Protein AF-A0A1V5PL37-F1 (afdb_monomer)

pLDDT: mean 85.97, std 15.0, range [26.7, 98.62]

Sequence (734 aa):
MEGLKKDEALWKKYENMTEKERSDFLNLSEKVYDSSSGRSNLLKLLKKDKIQNKDTTGKTLLDNLISLESQFQDGITGLNVLTQVIRSLTTPDNISRFDYPSELQKKILKNSSAEYVRIISGLTDEKGEVLLQNGEILKRSETIELSINVDTGEIYRKSIEEHFGTEKLKELQRQDIRDKIKENEKARINFEHMSEDDRERTINLMDSLYTKGLYRDILKLLERDKLYNRDSKGKTLIENLTEMNNLKPAEGLNKAGVLYTLIKNLTEPGFMELSREKNDYTHLEDMNIEKNPSEYARIMTGLTGEKGEVELQGGEILKRSLSVALKDFSSIRRIYSESIKDHMESKSKNVNKRQLIMEEIGKDEKAPNAFQLLSPKEQEKFLNMAEKTVRAGRVKIMDSEIIPGNVAECIKLLKEGKLQNKDNQNKTLLQNLIQMHHQEFAEGLEGTEIFEETLKNIAHPDRIHQGNKGTCTVTTLEYINAKTHPSEYVRIIADLTGKEGKVRLRNADIMARPEGVLQDDHSGRAPVDRIYQASMMTYAENSLEYDNKTDKFYRIEEGTGEKTEVHGGLANVYYNKASNAVLSYDSKVINIYEPGYNKFVEKEIKEALSDGYYVPVSLSWGMDSDKPTRKGEHKLSIEKIDNNYVYLRNPHGDTDRGSTGDSKTNEPVRECVYEGDFKSSGGHIKMTKEEFYSRLTGYHMPRPSRRTSFSPAWFQSLIGHHMSLPSRRTIENG

Mean predicted aligned error: 12.39 Å

Solvent-accessible surface area (backbone atoms only — not comparable to full-atom values): 40070 Å² total; per-residue (Å²): 110,71,79,42,68,77,36,68,72,47,34,54,57,53,66,73,41,54,73,65,55,45,52,53,53,49,54,53,39,58,74,29,49,88,44,97,51,33,37,64,32,53,53,50,34,52,64,67,64,45,44,73,34,50,24,96,86,66,47,28,24,52,57,33,55,52,52,44,46,72,68,39,91,51,69,65,39,24,50,43,46,49,41,50,52,48,46,42,57,66,45,39,83,70,64,78,65,42,44,64,52,48,51,51,52,34,50,33,31,70,77,32,48,14,37,45,43,47,45,51,37,23,40,68,39,97,85,15,48,31,79,44,98,88,73,47,74,48,48,45,34,90,90,63,75,95,50,72,79,54,55,69,67,54,50,53,30,47,16,50,48,66,71,54,33,72,69,51,48,50,54,51,45,52,47,52,51,52,48,55,34,60,74,33,65,54,24,33,55,46,50,69,73,42,53,72,68,55,42,52,50,49,52,53,49,32,57,75,26,39,60,71,57,46,28,60,45,53,49,51,33,32,44,67,60,45,41,72,34,52,23,87,85,66,48,29,21,54,55,34,53,51,49,49,75,67,53,63,48,22,88,56,47,45,56,69,40,45,54,50,48,52,54,40,38,62,65,37,80,72,59,85,63,87,57,96,69,80,47,64,50,52,48,51,47,55,41,24,38,71,79,32,44,12,36,43,43,43,46,50,40,22,40,46,21,66,86,16,44,33,73,44,85,87,72,46,76,49,47,50,38,84,89,55,75,60,61,58,48,86,40,62,69,54,47,54,27,45,13,53,46,54,59,39,61,77,57,34,88,78,55,62,50,65,60,54,52,52,52,55,31,66,72,40,94,48,26,49,62,42,50,67,72,40,52,75,72,50,40,53,52,48,50,62,53,41,44,72,34,49,69,36,53,78,46,72,58,89,94,30,73,49,55,36,56,49,46,68,38,50,47,47,31,41,44,70,55,45,43,70,35,53,24,94,82,71,45,30,23,53,55,38,54,54,49,47,73,70,53,65,53,24,90,85,56,61,60,67,59,54,52,50,55,52,48,45,34,50,53,43,28,42,64,52,34,29,51,80,48,57,40,28,53,47,29,38,48,50,34,49,34,22,65,77,34,40,19,38,38,49,45,46,51,38,30,42,45,21,68,83,17,46,30,76,37,78,72,68,48,77,40,48,51,59,84,82,49,78,55,88,76,82,44,77,44,54,71,61,51,45,40,51,35,46,18,46,52,30,53,34,46,66,88,35,49,59,40,76,85,82,47,34,30,22,40,68,44,86,96,75,69,49,75,44,83,73,53,62,59,73,56,71,71,32,50,46,53,42,46,44,32,69,47,98,39,39,59,44,83,44,75,51,91,66,93,82,61,58,73,62,54,52,51,56,51,52,52,42,43,72,74,71,44,70,36,42,32,31,29,52,52,27,49,44,94,90,44,102,46,73,31,56,80,41,36,28,30,42,77,48,72,68,97,61,38,36,30,34,36,39,22,43,1,34,68,28,79,71,42,88,42,46,91,87,70,35,46,69,60,44,42,61,69,56,97,69,64,36,62,76,37,32,19,33,29,33,27,46,46,68,63,46,60,71,33,47,43,27,37,36,47,76,40,81,46,94,75,71,94,71,80,63,73,72,60,62,67,72,63,73,78,78,80,93,72,83,82,81,80,84,81,87,78,136

Foldseek 3Di:
DVVQVVDPLSVVLLVPDDPVLNVLLVVLLVLLVPPPCQNVLSSLCSSVVQQQFAAPVGDGLSRLLSLQLVQDPDSLLSSLLSSLLSVCLRCVVPQPFLALLSVVSSCCSPPPSSNLSQLLSCCLHPQNWDQDPVRDIQGFAPPDDRDSNDDSSCRSSNSVCVVQDDVSSLVVVLVVLVVVCVVQPLLVVLLVVDDPVLNVLLSVLLSVCSRVVLVVLSSQCSSVSQQQFQALVGDGLSRLLSLLQVADFAPLADSVLQSVVLSCCLRPPCVLVVAPDDFQQSVLLSVCSPPPSSNSSQLLSCCGHHQNWDQASVRDIQHFDPVDDSHYSSCSSVRRRRSVVVVFQVVFPDDPLLVVLVVVLVVDPQSVVLLVPDDPVLNVLLSVLLSVQQPGDWDDHPPRIDGGGCSVLSSLCSSLNQQQFAALVRDGLSRLLSVLLPAAFAPLDDSSQLSRVLSCCLSPVLQQAPQQAQLLLQLQLLSQCSPPRSSLSSQLLSCCGGHQNWDQFSVRDIFGFDPPQSDDLVSSGRSSSSRRSLSLQCVLCVQWHQDSNVQFTWHQDPPPRDTDTDGHHDDPNSSQVSSCRRPQFHWDKDFDPDQDCQPVVVVLCQVCLVLVHKKKFWFQFFADPVDRHGHDTGIWIFNDDDDWKTKIAGNRRLVPQADCDDPVGRGAHWDQPDPDGSNHRSSTIIHTSVSRSVGTGIMIRTDGPPPDDDRPPSVVVVVPDDDDDDDDDDDDDD

Radius of gyration: 32.71 Å; Cα contacts (8 Å, |Δi|>4): 1130; chains: 1; bounding box: 82×102×69 Å

Secondary structure (DSSP, 8-state):
-HHHHTSHHHHHHHHTS-HHHHHHHHHHHHHTTTSSSHHHHHHHHHHTT-TT-B-TTS-BHHHHHHHHHHT-SSHHHHHHHHHHHHHHHH-GGG----SHHHHHHHHHHHH-HHHHHHHHHHHTSSS-EEE-TTSPEEE--TT----TT--HHHHHHHHHHHHHHHHHHHHHHHHHHHHHHHHSHHHHHHHHHS-HHHHHHHHHHHHHHGGGTTHHHHHHHHHTT-TT-B-TTS-BHHHHHHHHHH--BPTT--HHHHHHHHHHHHHSTTTT---SS--HHHHHHHHHHHH-HHHHHHHHHHHHBSS-EEE-TTS-EEE--TTS---SGGGHHHHHHHHHHHHHHTTGGG--HHHHHHHHHHHSSSHHHHHHHS-HHHHHHHHHHHHHHB-S--EEETTEEE-SBSHHHHHHHHHTTGGG-B-TTS-BHHHHHHHHHHSPBPTT--HHHHHHHHHHHHH-GGG---TTSS-HHHHHHHHHHHHH-HHHHHHHHHHHHBTT-EEE-TTS-EEEPPTT-SS--SSS--HHHHHHHHHHHHHHTTTSEEETTTTEEEEEPTTT--EEEEESS--HHHHHHHHHHHSSSEEEEEE--STT-HHHHHHHHHHHHHTT--EEEEEE--B-SSSSSB--EEEEEEEEE-SSEEEEE-TTGGG---B---TTTTPPPBEESSSS-GGGTTTEEEEEHHHHHHHEEEEEEEE--SS-----HHHHHHHSSS--PPPPPP----

Nearest PD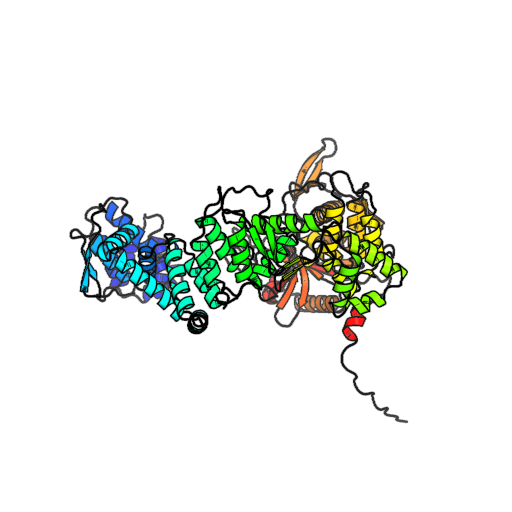B structures (foldseek):
  5lq7-assembly1_A  TM=4.478E-01  e=7.863E-01  Salmonella enterica
  5lq6-assembly1_A  TM=4.306E-01  e=1.996E+00  Salmonella enterica

Structure (mmCIF, N/CA/C/O backbone):
data_AF-A0A1V5PL37-F1
#
_entry.id   AF-A0A1V5PL37-F1
#
loop_
_atom_site.group_PDB
_atom_site.id
_atom_site.type_symbol
_atom_site.label_atom_id
_atom_site.label_alt_id
_atom_site.label_comp_id
_atom_site.label_asym_id
_atom_site.label_entity_id
_atom_site.label_seq_id
_atom_site.pdbx_PDB_ins_code
_atom_site.Cartn_x
_atom_site.Cartn_y
_atom_site.Cartn_z
_atom_site.occupancy
_atom_site.B_iso_or_equiv
_atom_site.auth_seq_id
_atom_site.auth_comp_id
_atom_site.auth_asym_id
_atom_site.auth_atom_id
_atom_site.pdbx_PDB_model_num
ATOM 1 N N . MET A 1 1 ? -32.724 25.447 -22.810 1.00 78.00 1 MET A N 1
ATOM 2 C CA . MET A 1 1 ? -33.151 24.380 -23.747 1.00 78.00 1 MET A CA 1
ATOM 3 C C . MET A 1 1 ? -32.011 23.539 -24.317 1.00 78.00 1 MET A C 1
ATOM 5 O O . MET A 1 1 ? -32.019 22.338 -24.088 1.00 78.00 1 MET A O 1
ATOM 9 N N . GLU A 1 2 ? -31.011 24.103 -25.001 1.00 75.38 2 GLU A N 1
ATOM 10 C CA . GLU A 1 2 ? -29.940 23.304 -25.644 1.00 75.38 2 GLU A CA 1
ATOM 11 C C . GLU A 1 2 ? -29.182 22.368 -24.690 1.00 75.38 2 GLU A C 1
ATOM 13 O O . GLU A 1 2 ? -28.901 21.229 -25.036 1.00 75.38 2 GLU A O 1
ATOM 18 N N . GLY A 1 3 ? -28.908 22.810 -23.457 1.00 70.19 3 GLY A N 1
ATOM 19 C CA . GLY A 1 3 ? -28.252 21.970 -22.446 1.00 70.19 3 GLY A CA 1
ATOM 20 C C . GLY A 1 3 ? -29.072 20.753 -21.995 1.00 70.19 3 GLY A C 1
ATOM 21 O O . GLY A 1 3 ? -28.476 19.757 -21.611 1.00 70.19 3 GLY A O 1
ATOM 22 N N . LEU A 1 4 ? -30.410 20.808 -22.071 1.00 80.75 4 LEU A N 1
ATOM 23 C CA . LEU A 1 4 ? -31.277 19.656 -21.780 1.00 80.75 4 LEU A CA 1
ATOM 24 C C . LEU A 1 4 ? -31.224 18.638 -22.925 1.00 80.75 4 LEU A C 1
ATOM 26 O O . LEU A 1 4 ? -31.120 17.447 -22.680 1.00 80.75 4 LEU A O 1
ATOM 30 N N . LYS A 1 5 ? -31.236 19.119 -24.175 1.00 83.06 5 LYS A N 1
ATOM 31 C CA . LYS A 1 5 ? -31.231 18.277 -25.383 1.00 83.06 5 LYS A CA 1
ATOM 32 C C . LYS A 1 5 ? -29.899 17.560 -25.641 1.00 83.06 5 LYS A C 1
ATOM 34 O O . LYS A 1 5 ? -29.872 16.610 -26.411 1.00 83.06 5 LYS A O 1
ATOM 39 N N . LYS A 1 6 ? -28.802 18.006 -25.016 1.00 83.19 6 LYS A N 1
ATOM 40 C CA . LYS A 1 6 ? -27.474 17.367 -25.109 1.00 83.19 6 LYS A CA 1
ATOM 41 C C . LYS A 1 6 ? -27.358 16.063 -24.304 1.00 83.19 6 LYS A C 1
ATOM 43 O O . LYS A 1 6 ? -26.419 15.312 -24.538 1.00 83.19 6 LYS A O 1
ATOM 48 N N . ASP A 1 7 ? -28.269 15.802 -23.366 1.00 84.88 7 ASP A N 1
ATOM 49 C CA . ASP A 1 7 ? -28.300 14.586 -22.542 1.00 84.88 7 ASP A CA 1
ATOM 50 C C . ASP A 1 7 ? -29.688 13.940 -22.688 1.00 84.88 7 ASP A C 1
ATOM 52 O O . ASP A 1 7 ? -30.676 14.438 -22.150 1.00 84.88 7 ASP A O 1
ATOM 56 N N . GLU A 1 8 ? -29.776 12.844 -23.450 1.00 87.38 8 GLU A N 1
ATOM 57 C CA . GLU A 1 8 ? -31.050 12.182 -23.776 1.00 87.38 8 GLU A CA 1
ATOM 58 C C . GLU A 1 8 ? -31.823 11.743 -22.518 1.00 87.38 8 GLU A C 1
ATOM 60 O O . GLU A 1 8 ? -33.051 11.846 -22.462 1.00 87.38 8 GLU A O 1
ATOM 65 N N . ALA A 1 9 ? -31.111 11.301 -21.476 1.00 85.00 9 ALA A N 1
ATOM 66 C CA . ALA A 1 9 ? -31.727 10.892 -20.218 1.00 85.00 9 ALA A CA 1
ATOM 67 C C . ALA A 1 9 ? -32.309 12.095 -19.464 1.00 85.00 9 ALA A C 1
ATOM 69 O O . ALA A 1 9 ? -33.385 12.002 -18.874 1.00 85.00 9 ALA A O 1
ATOM 70 N N . LEU A 1 10 ? -31.617 13.234 -19.501 1.00 87.31 10 LEU A N 1
ATOM 71 C CA . LEU A 1 10 ? -32.096 14.477 -18.905 1.00 87.31 10 LEU A CA 1
ATOM 72 C C . LEU A 1 10 ? -33.310 15.040 -19.659 1.00 87.31 10 LEU A C 1
ATOM 74 O O . LEU A 1 10 ? -34.258 15.510 -19.028 1.00 87.31 10 LEU A O 1
ATOM 78 N N . TRP A 1 11 ? -33.296 14.954 -20.992 1.00 89.62 11 TRP A N 1
ATOM 79 C CA . TRP A 1 11 ? -34.401 15.380 -21.848 1.00 89.62 11 TRP A CA 1
ATOM 80 C C . TRP A 1 11 ? -35.685 14.593 -21.563 1.00 89.62 11 TRP A C 1
ATOM 82 O O . TRP A 1 11 ? -36.714 15.207 -21.291 1.00 89.62 11 TRP A O 1
ATOM 92 N N . LYS A 1 12 ? -35.614 13.255 -21.497 1.00 89.75 12 LYS A N 1
ATOM 93 C CA . LYS A 1 12 ? -36.773 12.409 -21.146 1.00 89.75 12 LYS A CA 1
ATOM 94 C C . LYS A 1 12 ? -37.378 12.772 -19.788 1.00 89.75 12 LYS A C 1
ATOM 96 O O . LYS A 1 12 ? -38.595 12.825 -19.646 1.00 89.75 12 LYS A O 1
ATOM 101 N N . LYS A 1 13 ? -36.542 13.062 -18.784 1.00 90.38 13 LYS A N 1
ATOM 102 C CA . LYS A 1 13 ? -37.017 13.478 -17.451 1.00 90.38 13 LYS A CA 1
ATOM 103 C C . LYS A 1 13 ? -37.753 14.814 -17.487 1.00 90.38 13 LYS A C 1
ATOM 105 O O . LYS A 1 13 ? -38.763 14.965 -16.811 1.00 90.38 13 LYS A O 1
ATOM 110 N N . TYR A 1 14 ? -37.267 15.761 -18.285 1.00 91.88 14 TYR A N 1
ATOM 111 C CA . TYR A 1 14 ? -37.950 17.032 -18.510 1.00 91.88 14 TYR A CA 1
ATOM 112 C C . TYR A 1 14 ? -39.276 16.852 -19.271 1.00 91.88 14 TYR A C 1
ATOM 114 O O . TYR A 1 14 ? -40.272 17.478 -18.922 1.00 91.88 14 TYR A O 1
ATOM 122 N N . GLU A 1 15 ? -39.334 15.977 -20.278 1.00 91.44 15 GLU A N 1
ATOM 123 C CA . GLU A 1 15 ? -40.574 15.695 -21.021 1.00 91.44 15 GLU A CA 1
ATOM 124 C C . GLU A 1 15 ? -41.653 15.025 -20.163 1.00 91.44 15 GLU A C 1
ATOM 126 O O . GLU A 1 15 ? -42.837 15.286 -20.369 1.00 91.44 15 GLU A O 1
ATOM 131 N N . ASN A 1 16 ? -41.260 14.234 -19.164 1.00 90.88 16 ASN A N 1
ATOM 132 C CA . ASN A 1 16 ? -42.188 13.586 -18.233 1.00 90.88 16 ASN A CA 1
ATOM 133 C C . ASN A 1 16 ? -42.830 14.548 -17.213 1.00 90.88 16 ASN A C 1
ATOM 135 O O . ASN A 1 16 ? -43.741 14.146 -16.491 1.00 90.88 16 ASN A O 1
ATOM 139 N N . MET A 1 17 ? -42.372 15.799 -17.134 1.00 92.62 17 MET A N 1
ATOM 140 C CA . MET A 1 17 ? -43.013 16.836 -16.324 1.00 92.62 17 MET A CA 1
ATOM 141 C C . MET A 1 17 ? -44.309 17.332 -16.976 1.00 92.62 17 MET A C 1
ATOM 143 O O . MET A 1 17 ? -44.429 17.394 -18.203 1.00 92.62 17 MET A O 1
ATOM 147 N N . THR A 1 18 ? -45.262 17.766 -16.155 1.00 93.25 18 THR A N 1
ATOM 148 C CA . THR A 1 18 ? -46.446 18.508 -16.605 1.00 93.25 18 THR A CA 1
ATOM 149 C C . THR A 1 18 ? -46.052 19.828 -17.277 1.00 93.25 18 THR A C 1
ATOM 151 O O . THR A 1 18 ? -44.957 20.354 -17.074 1.00 93.25 18 THR A O 1
ATOM 154 N N . GLU A 1 19 ? -46.952 20.411 -18.072 1.00 91.94 19 GLU A N 1
ATOM 155 C CA . GLU A 1 19 ? -46.695 21.703 -18.730 1.00 91.94 19 GLU A CA 1
ATOM 156 C C . GLU A 1 19 ? -46.339 22.813 -17.738 1.00 91.94 19 GLU A C 1
ATOM 158 O O . GLU A 1 19 ? -45.399 23.574 -17.976 1.00 91.94 19 GLU A O 1
ATOM 163 N N . LYS A 1 20 ? -47.034 22.851 -16.595 1.00 91.00 20 LYS A N 1
ATOM 164 C CA . LYS A 1 20 ? -46.747 23.795 -15.515 1.00 91.00 20 LYS A CA 1
ATOM 165 C C . LYS A 1 20 ? -45.347 23.575 -14.941 1.00 91.00 20 LYS A C 1
ATOM 167 O O . LYS A 1 20 ? -44.565 24.517 -14.907 1.00 91.00 20 LYS A O 1
ATOM 172 N N . GLU A 1 21 ? -45.001 22.344 -14.556 1.00 92.00 21 GLU A N 1
ATOM 173 C CA . GLU A 1 21 ? -43.669 22.018 -14.017 1.00 92.00 21 GLU A CA 1
ATOM 174 C C . GLU A 1 21 ? -42.549 22.354 -15.012 1.00 92.00 21 GLU A C 1
ATOM 176 O O . GLU A 1 21 ? -41.507 22.876 -14.621 1.00 92.00 21 GLU A O 1
ATOM 181 N N . ARG A 1 22 ? -42.763 22.107 -16.310 1.00 93.88 22 ARG A N 1
ATOM 182 C CA . ARG A 1 22 ? -41.802 22.465 -17.361 1.00 93.88 22 ARG A CA 1
ATOM 183 C C . ARG A 1 22 ? -41.574 23.968 -17.451 1.00 93.88 22 ARG A C 1
ATOM 185 O O . ARG A 1 22 ? -40.422 24.387 -17.576 1.00 93.88 22 ARG A O 1
ATOM 192 N N . SER A 1 23 ? -42.646 24.757 -17.410 1.00 93.06 23 SER A N 1
ATOM 193 C CA . SER A 1 23 ? -42.576 26.222 -17.419 1.00 93.06 23 SER A CA 1
ATOM 194 C C . SER A 1 23 ? -41.864 26.740 -16.171 1.00 93.06 23 SER A C 1
ATOM 196 O O . SER A 1 23 ? -40.918 27.518 -16.261 1.00 93.06 23 SER A O 1
ATOM 198 N N . ASP A 1 24 ? -42.272 26.246 -15.009 1.00 92.50 24 ASP A N 1
ATOM 199 C CA . ASP A 1 24 ? -41.720 26.606 -13.709 1.00 92.50 24 ASP A CA 1
ATOM 200 C C . ASP A 1 24 ? -40.221 26.280 -13.604 1.00 92.50 24 ASP A C 1
ATOM 202 O O . ASP A 1 24 ? -39.420 27.107 -13.162 1.00 92.50 24 ASP A O 1
ATOM 206 N N . PHE A 1 25 ? -39.813 25.102 -14.083 1.00 93.31 25 PHE A N 1
ATOM 207 C CA . PHE A 1 25 ? -38.412 24.690 -14.121 1.00 93.31 25 PHE A CA 1
ATOM 208 C C . PHE A 1 25 ? -37.564 25.585 -15.035 1.00 93.31 25 PHE A C 1
ATOM 210 O O . PHE A 1 25 ? -36.420 25.903 -14.693 1.00 93.31 25 PHE A O 1
ATOM 217 N N . LEU A 1 26 ? -38.095 25.993 -16.194 1.00 90.81 26 LEU A N 1
ATOM 218 C CA . LEU A 1 26 ? -37.395 26.905 -17.102 1.00 90.81 26 LEU A CA 1
ATOM 219 C C . LEU A 1 26 ? -37.257 28.302 -16.500 1.00 90.81 26 LEU A C 1
ATOM 221 O O . LEU A 1 26 ? -36.143 28.820 -16.471 1.00 90.81 26 LEU A O 1
ATOM 225 N N . ASN A 1 27 ? -38.336 28.851 -15.940 1.00 89.81 27 ASN A N 1
ATOM 226 C CA . ASN A 1 27 ? -38.320 30.154 -15.276 1.00 89.81 27 ASN A CA 1
ATOM 227 C C . ASN A 1 27 ? -37.293 30.179 -14.135 1.00 89.81 27 ASN A C 1
ATOM 229 O O . ASN A 1 27 ? -36.467 31.086 -14.049 1.00 89.81 27 ASN A O 1
ATOM 233 N N . LEU A 1 28 ? -37.281 29.144 -13.289 1.00 89.94 28 LEU A N 1
ATOM 234 C CA . LEU A 1 28 ? -36.294 29.022 -12.218 1.00 89.94 28 LEU A CA 1
ATOM 235 C C . LEU A 1 28 ? -34.863 28.904 -12.769 1.00 89.94 28 LEU A C 1
ATOM 237 O O . LEU A 1 28 ? -33.937 29.507 -12.227 1.00 89.94 28 LEU A O 1
ATOM 241 N N . SER A 1 29 ? -34.678 28.152 -13.859 1.00 88.00 29 SER A N 1
ATOM 242 C CA . SER A 1 29 ? -33.377 27.989 -14.522 1.00 88.00 29 SER A CA 1
ATOM 243 C C . SER A 1 29 ? -32.835 29.291 -15.114 1.00 88.00 29 SER A C 1
ATOM 245 O O . SER A 1 29 ? -31.618 29.478 -15.121 1.00 88.00 29 SER A O 1
ATOM 247 N N . GLU A 1 30 ? -33.708 30.166 -15.614 1.00 86.38 30 GLU A N 1
ATOM 248 C CA . GLU A 1 30 ? -33.348 31.501 -16.103 1.00 86.38 30 GLU A CA 1
ATOM 249 C C . GLU A 1 30 ? -32.930 32.420 -14.955 1.00 86.38 30 GLU A C 1
ATOM 251 O O . GLU A 1 30 ? -31.896 33.075 -15.044 1.00 86.38 30 GLU A O 1
ATOM 256 N N . LYS A 1 31 ? -33.651 32.394 -13.829 1.00 85.25 31 LYS A N 1
ATOM 257 C CA . LYS A 1 31 ? -33.317 33.221 -12.658 1.00 85.25 31 LYS A CA 1
ATOM 258 C C . LYS A 1 31 ? -31.943 32.909 -12.067 1.00 85.25 31 LYS A C 1
ATOM 260 O O . LYS A 1 31 ? -31.243 33.812 -11.627 1.00 85.25 31 LYS A O 1
ATOM 265 N N . VAL A 1 32 ? -31.524 31.643 -12.086 1.00 86.19 32 VAL A N 1
ATOM 266 C CA . VAL A 1 32 ? -30.192 31.236 -11.598 1.00 86.19 32 VAL A CA 1
ATOM 267 C C . VAL A 1 32 ? -29.134 31.160 -12.706 1.00 86.19 32 VAL A C 1
ATOM 269 O O . VAL A 1 32 ? -28.054 30.604 -12.475 1.00 86.19 32 VAL A O 1
ATOM 272 N N . TYR A 1 33 ? -29.428 31.675 -13.904 1.00 78.75 33 TYR A N 1
ATOM 273 C CA . TYR A 1 33 ? -28.564 31.555 -15.080 1.00 78.75 33 TYR A CA 1
ATOM 274 C C . TYR A 1 33 ? -27.209 32.244 -14.890 1.00 78.75 33 TYR A C 1
ATOM 276 O O . TYR A 1 33 ? -26.182 31.624 -15.161 1.00 78.75 33 TYR A O 1
ATOM 284 N N . ASP A 1 34 ? -27.214 33.475 -14.371 1.00 69.88 34 ASP A N 1
ATOM 285 C CA . ASP A 1 34 ? -26.003 34.290 -14.174 1.00 69.88 34 ASP A CA 1
ATOM 286 C C . ASP A 1 34 ? -25.196 33.884 -12.933 1.00 69.88 34 ASP A C 1
ATOM 288 O O . ASP A 1 34 ? -24.070 34.339 -12.722 1.00 69.88 34 ASP A O 1
ATOM 292 N N . SER A 1 35 ? -25.736 32.984 -12.107 1.00 73.38 35 SER A N 1
ATOM 293 C CA . SER A 1 35 ? -24.964 32.400 -11.016 1.00 73.38 35 SER A CA 1
ATOM 294 C C . SER A 1 35 ? -23.929 31.419 -11.579 1.00 73.38 35 SER A C 1
ATOM 296 O O . SER A 1 35 ? -24.235 30.581 -12.429 1.00 73.38 35 SER A O 1
ATOM 298 N N . SER A 1 36 ? -22.702 31.461 -11.054 1.00 64.38 36 SER A N 1
ATOM 299 C CA . SER A 1 36 ? -21.557 30.679 -11.555 1.00 64.38 36 SER A CA 1
ATOM 300 C C . SER A 1 36 ? -21.785 29.159 -11.639 1.00 64.38 36 SER A C 1
ATOM 302 O O . SER A 1 36 ? -21.025 28.457 -12.304 1.00 64.38 36 SER A O 1
ATOM 304 N N . SER A 1 37 ? -22.820 28.619 -10.977 1.00 77.12 37 SER A N 1
ATOM 305 C CA . SER A 1 37 ? -23.142 27.185 -11.016 1.00 77.12 37 SER A CA 1
ATOM 306 C C . SER A 1 37 ? -24.620 26.800 -10.829 1.00 77.12 37 SER A C 1
ATOM 308 O O . SER A 1 37 ? -24.934 25.608 -10.921 1.00 77.12 37 SER A O 1
ATOM 310 N N . GLY A 1 38 ? -25.547 27.738 -10.598 1.00 80.31 38 GLY A N 1
ATOM 311 C CA . GLY A 1 38 ? -26.940 27.432 -10.232 1.00 80.31 38 GLY A CA 1
ATOM 312 C C . GLY A 1 38 ? -27.686 26.634 -11.299 1.00 80.31 38 GLY A C 1
ATOM 313 O O . GLY A 1 38 ? -28.248 25.579 -10.994 1.00 80.31 38 GLY A O 1
ATOM 314 N N . ARG A 1 39 ? -27.586 27.039 -12.572 1.00 83.56 39 ARG A N 1
ATOM 315 C CA . ARG A 1 39 ? -28.176 26.291 -13.696 1.00 83.56 39 ARG A CA 1
ATOM 316 C C . ARG A 1 39 ? -27.631 24.864 -13.793 1.00 83.56 39 ARG A C 1
ATOM 318 O O . ARG A 1 39 ? -28.397 23.915 -13.932 1.00 83.56 39 ARG A O 1
ATOM 325 N N . SER A 1 40 ? -26.311 24.695 -13.708 1.00 86.19 40 SER A N 1
ATOM 326 C CA . SER A 1 40 ? -25.674 23.369 -13.752 1.00 86.19 40 SER A CA 1
ATOM 327 C C . SER A 1 40 ? -26.169 22.475 -12.610 1.00 86.19 40 SER A C 1
ATOM 329 O O . SER A 1 40 ? -26.446 21.291 -12.807 1.00 86.19 40 SER A O 1
ATOM 331 N N . ASN A 1 41 ? -26.351 23.048 -11.421 1.00 89.69 41 ASN A N 1
ATOM 332 C CA . ASN A 1 41 ? -26.830 22.320 -10.255 1.00 89.69 41 ASN A CA 1
ATOM 333 C C . ASN A 1 41 ? -28.321 21.944 -10.359 1.00 89.69 41 ASN A C 1
ATOM 335 O O . ASN A 1 41 ? -28.658 20.802 -10.048 1.00 89.69 41 ASN A O 1
ATOM 339 N N . LEU A 1 42 ? -29.196 22.806 -10.890 1.00 89.62 42 LEU A N 1
ATOM 340 C CA . LEU A 1 42 ? -30.595 22.439 -11.175 1.00 89.62 42 LEU A CA 1
ATOM 341 C C . LEU A 1 42 ? -30.701 21.261 -12.152 1.00 89.62 42 LEU A C 1
ATOM 343 O O . LEU A 1 42 ? -31.458 20.320 -11.912 1.00 89.62 42 LEU A O 1
ATOM 347 N N . LEU A 1 43 ? -29.883 21.255 -13.210 1.00 88.88 43 LEU A N 1
ATOM 348 C CA . LEU A 1 43 ? -29.830 20.130 -14.148 1.00 88.88 43 LEU A CA 1
ATOM 349 C C . LEU A 1 43 ? -29.365 18.835 -13.460 1.00 88.88 43 LEU A C 1
ATOM 351 O O . LEU A 1 43 ? -29.897 17.765 -13.747 1.00 88.88 43 LEU A O 1
ATOM 355 N N . LYS A 1 44 ? -28.430 18.909 -12.500 1.00 89.94 44 LYS A N 1
ATOM 356 C CA . LYS A 1 44 ? -28.035 17.744 -11.685 1.00 89.94 44 LYS A CA 1
ATOM 357 C C . LYS A 1 44 ? -29.173 17.247 -10.791 1.00 89.94 44 LYS A C 1
ATOM 359 O O . LYS A 1 44 ? -29.298 16.037 -10.621 1.00 89.94 44 LYS A O 1
ATOM 364 N N . LEU A 1 45 ? -29.982 18.139 -10.214 1.00 91.25 45 LEU A N 1
ATOM 365 C CA . LEU A 1 45 ? -31.140 17.747 -9.400 1.00 91.25 45 LEU A CA 1
ATOM 366 C C . LEU A 1 45 ? -32.195 17.028 -10.242 1.00 91.25 45 LEU A C 1
ATOM 368 O O . LEU A 1 45 ? -32.696 15.990 -9.812 1.00 91.25 45 LEU A O 1
ATOM 372 N N . LEU A 1 46 ? -32.458 17.522 -11.455 1.00 91.38 46 LEU A N 1
ATOM 373 C CA . LEU A 1 46 ? -33.316 16.837 -12.421 1.00 91.38 46 LEU A CA 1
ATOM 374 C C . LEU A 1 46 ? -32.740 15.469 -12.800 1.00 91.38 46 LEU A C 1
ATOM 376 O O . LEU A 1 46 ? -33.433 14.459 -12.729 1.00 91.38 46 LEU A O 1
ATOM 380 N N . LYS A 1 47 ? -31.440 15.403 -13.108 1.00 89.00 47 LYS A N 1
ATOM 381 C CA . LYS A 1 47 ? -30.762 14.141 -13.428 1.00 89.00 47 LYS A CA 1
ATOM 382 C C . LYS A 1 47 ? -30.859 13.108 -12.301 1.00 89.00 47 LYS A C 1
ATOM 384 O O . LYS A 1 47 ? -30.910 11.918 -12.595 1.00 89.00 47 LYS A O 1
ATOM 389 N N . LYS A 1 48 ? -30.895 13.547 -11.040 1.00 87.19 48 LYS A N 1
ATOM 390 C CA . LYS A 1 48 ? -31.022 12.701 -9.839 1.00 87.19 48 LYS A CA 1
ATOM 391 C C . LYS A 1 48 ? -32.477 12.428 -9.409 1.00 87.19 48 LYS A C 1
ATOM 393 O O . LYS A 1 48 ? -32.667 11.950 -8.298 1.00 87.19 48 LYS A O 1
ATOM 398 N N . ASP A 1 49 ? -33.478 12.773 -10.227 1.00 88.25 49 ASP A N 1
ATOM 399 C CA . ASP A 1 49 ? -34.917 12.620 -9.921 1.00 88.25 49 ASP A CA 1
ATOM 400 C C . ASP A 1 49 ? -35.380 13.334 -8.643 1.00 88.25 49 ASP A C 1
ATOM 402 O O . ASP A 1 49 ? -36.398 12.992 -8.053 1.00 88.25 49 ASP A O 1
ATOM 406 N N . LYS A 1 50 ? -34.656 14.370 -8.203 1.00 89.19 50 LYS A N 1
ATOM 407 C CA . LYS A 1 50 ? -34.977 15.063 -6.948 1.00 89.19 50 LYS A CA 1
ATOM 408 C C . LYS A 1 50 ? -36.072 16.118 -7.083 1.00 89.19 50 LYS A C 1
ATOM 410 O O . LYS A 1 50 ? -36.673 16.484 -6.080 1.00 89.19 50 LYS A O 1
ATOM 415 N N . ILE A 1 51 ? -36.306 16.636 -8.291 1.00 92.19 51 ILE A N 1
ATOM 416 C CA . ILE A 1 51 ? -37.188 17.794 -8.541 1.00 92.19 51 ILE A CA 1
ATOM 417 C C . ILE A 1 51 ? -38.637 17.530 -8.102 1.00 92.19 51 ILE A C 1
ATOM 419 O O . ILE A 1 51 ? -39.305 18.441 -7.622 1.00 92.19 51 ILE A O 1
ATOM 423 N N . GLN A 1 52 ? -39.093 16.280 -8.194 1.00 89.94 52 GLN A N 1
ATOM 424 C CA . GLN A 1 52 ? -40.454 15.873 -7.831 1.00 89.94 52 GLN A CA 1
ATOM 425 C C . GLN A 1 52 ? -40.571 15.309 -6.405 1.00 89.94 52 GLN A C 1
ATOM 427 O O . GLN A 1 52 ? -41.667 14.930 -5.991 1.00 89.94 52 GLN A O 1
ATOM 432 N N . ASN A 1 53 ? -39.478 15.272 -5.628 1.00 92.75 53 ASN A N 1
ATOM 433 C CA . ASN A 1 53 ? -39.531 14.865 -4.221 1.00 92.75 53 ASN A CA 1
ATOM 434 C C . ASN A 1 53 ? -40.488 15.778 -3.461 1.00 92.75 53 ASN A C 1
ATOM 436 O O . ASN A 1 53 ? -40.451 16.989 -3.659 1.00 92.75 53 ASN A O 1
ATOM 440 N N . LYS A 1 54 ? -41.311 15.210 -2.581 1.00 94.94 54 LYS A N 1
ATOM 441 C CA . LYS A 1 54 ? -42.298 15.970 -1.811 1.00 94.94 54 LYS A CA 1
ATOM 442 C C . LYS A 1 54 ? -41.818 16.251 -0.395 1.00 94.94 54 LYS A C 1
ATOM 444 O O . LYS A 1 54 ? -41.074 15.459 0.184 1.00 94.94 54 LYS A O 1
ATOM 449 N N . ASP A 1 55 ? -42.228 17.395 0.132 1.00 94.94 55 ASP A N 1
ATOM 450 C CA . ASP A 1 55 ? -42.103 17.729 1.544 1.00 94.94 55 ASP A CA 1
ATOM 451 C C . ASP A 1 55 ? -43.258 17.121 2.361 1.00 94.94 55 ASP A C 1
ATOM 453 O O . ASP A 1 55 ? -44.140 16.438 1.830 1.00 94.94 55 ASP A O 1
ATOM 457 N N . THR A 1 56 ? -43.262 17.379 3.667 1.00 92.12 56 THR A N 1
ATOM 458 C CA . THR A 1 56 ? -44.292 16.879 4.596 1.00 92.12 56 THR A CA 1
ATOM 459 C C . THR A 1 56 ? -45.689 17.464 4.363 1.00 92.12 56 THR A C 1
ATOM 461 O O . THR A 1 56 ? -46.670 16.907 4.850 1.00 92.12 56 THR A O 1
ATOM 464 N N . THR A 1 57 ? -45.805 18.541 3.581 1.00 92.44 57 THR A N 1
ATOM 465 C CA . THR A 1 57 ? -47.076 19.167 3.177 1.00 92.44 57 THR A CA 1
ATOM 466 C C . THR A 1 57 ? -47.564 18.695 1.803 1.00 92.44 57 THR A C 1
ATOM 468 O O . THR A 1 57 ? -48.661 19.048 1.375 1.00 92.44 57 THR A O 1
ATOM 471 N N . GLY A 1 58 ? -46.765 17.879 1.108 1.00 93.31 58 GLY A N 1
ATOM 472 C CA . GLY A 1 58 ? -47.061 17.354 -0.222 1.00 93.31 58 GLY A CA 1
ATOM 473 C C . GLY A 1 58 ? -46.589 18.234 -1.385 1.00 93.31 58 GLY A C 1
ATOM 474 O O . GLY A 1 58 ? -46.806 17.838 -2.536 1.00 93.31 58 GLY A O 1
ATOM 475 N N . LYS A 1 59 ? -45.928 19.372 -1.125 1.00 94.88 59 LYS A N 1
ATOM 476 C CA . LYS A 1 59 ? -45.345 20.237 -2.167 1.00 94.88 59 LYS A CA 1
ATOM 477 C C . LYS A 1 59 ? -44.042 19.647 -2.690 1.00 94.88 59 LYS A C 1
ATOM 479 O O . LYS A 1 59 ? -43.256 19.089 -1.923 1.00 94.88 59 LYS A O 1
ATOM 484 N N . THR A 1 60 ? -43.797 19.772 -3.990 1.00 95.62 60 THR A N 1
ATOM 485 C CA . THR A 1 60 ? -42.567 19.257 -4.605 1.00 95.62 60 THR A CA 1
ATOM 486 C C . THR A 1 60 ? -41.347 20.115 -4.252 1.00 95.62 60 THR A C 1
ATOM 488 O O . THR A 1 60 ? -41.466 21.242 -3.761 1.00 95.62 60 THR A O 1
ATOM 491 N N . LEU A 1 61 ? -40.142 19.606 -4.519 1.00 95.69 61 LEU A N 1
ATOM 492 C CA . LEU A 1 61 ? -38.913 20.389 -4.419 1.00 95.69 61 LEU A CA 1
ATOM 493 C C . LEU A 1 61 ? -38.970 21.603 -5.358 1.00 95.69 61 LEU A C 1
ATOM 495 O O . LEU A 1 61 ? -38.532 22.682 -4.968 1.00 95.69 61 LEU A O 1
ATOM 499 N N . LEU A 1 62 ? -39.533 21.440 -6.560 1.00 94.94 62 LEU A N 1
ATOM 500 C CA . LEU A 1 62 ? -39.743 22.543 -7.498 1.00 94.94 62 LEU A CA 1
ATOM 501 C C . LEU A 1 62 ? -40.649 23.629 -6.903 1.00 94.94 62 LEU A C 1
ATOM 503 O O . LEU A 1 62 ? -40.260 24.795 -6.894 1.00 94.94 62 LEU A O 1
ATOM 507 N N . ASP A 1 63 ? -41.798 23.244 -6.339 1.00 94.69 63 ASP A N 1
ATOM 508 C CA . ASP A 1 63 ? -42.740 24.184 -5.711 1.00 94.69 63 ASP A CA 1
ATOM 509 C C . ASP A 1 63 ? -42.084 24.969 -4.565 1.00 94.69 63 ASP A C 1
ATOM 511 O O . ASP A 1 63 ? -42.287 26.178 -4.424 1.00 94.69 63 ASP A O 1
ATOM 515 N N . ASN A 1 64 ? -41.275 24.287 -3.751 1.00 95.75 64 ASN A N 1
ATOM 516 C CA . ASN A 1 64 ? -40.568 24.902 -2.631 1.00 95.75 64 ASN A CA 1
ATOM 517 C C . ASN A 1 64 ? -39.467 25.866 -3.091 1.00 95.75 64 ASN A C 1
ATOM 519 O O . ASN A 1 64 ? -39.334 26.943 -2.518 1.00 95.75 64 ASN A O 1
ATOM 523 N N . LEU A 1 65 ? -38.709 25.530 -4.139 1.00 94.00 65 LEU A N 1
ATOM 524 C CA . LEU A 1 65 ? -37.685 26.426 -4.693 1.00 94.00 65 LEU A CA 1
ATOM 525 C C . LEU A 1 65 ? -38.295 27.695 -5.303 1.00 94.00 65 LEU A C 1
ATOM 527 O O . LEU A 1 65 ? -37.722 28.771 -5.157 1.00 94.00 65 LEU A O 1
ATOM 531 N N . ILE A 1 66 ? -39.458 27.580 -5.946 1.00 91.06 66 ILE A N 1
ATOM 532 C CA . ILE A 1 66 ? -40.200 28.732 -6.484 1.00 91.06 66 ILE A CA 1
ATOM 533 C C . ILE A 1 66 ? -40.730 29.603 -5.348 1.00 91.06 66 ILE A C 1
ATOM 535 O O . ILE A 1 66 ? -40.595 30.822 -5.391 1.00 91.06 66 ILE A O 1
ATOM 539 N N . SER A 1 67 ? -41.298 28.975 -4.315 1.00 90.06 67 SER A N 1
ATOM 540 C CA . SER A 1 67 ? -41.804 29.696 -3.143 1.00 90.06 67 SER A CA 1
ATOM 541 C C . SER A 1 67 ? -40.679 30.475 -2.454 1.00 90.06 67 SER A C 1
ATOM 543 O O . SER A 1 67 ? -40.832 31.670 -2.212 1.00 90.06 67 SER A O 1
ATOM 545 N N . LEU A 1 68 ? -39.528 29.827 -2.230 1.00 90.25 68 LEU A N 1
ATOM 546 C CA . LEU A 1 68 ? -38.334 30.446 -1.650 1.00 90.25 68 LEU A CA 1
ATOM 547 C C . LEU A 1 68 ? -37.838 31.632 -2.482 1.00 90.25 68 LEU A C 1
ATOM 549 O O . LEU A 1 68 ? -37.452 32.655 -1.930 1.00 90.25 68 LEU A O 1
ATOM 553 N N . GLU A 1 69 ? -37.841 31.504 -3.807 1.00 87.62 69 GLU A N 1
ATOM 554 C CA . GLU A 1 69 ? -37.432 32.587 -4.698 1.00 87.62 69 GLU A CA 1
ATOM 555 C C . GLU A 1 69 ? -38.363 33.802 -4.586 1.00 87.62 69 GLU A C 1
ATOM 557 O O . GLU A 1 69 ? -37.885 34.926 -4.467 1.00 87.62 69 GLU A O 1
ATOM 562 N N . SER A 1 70 ? -39.677 33.578 -4.550 1.00 84.25 70 SER A N 1
ATOM 563 C CA . SER A 1 70 ? -40.680 34.650 -4.478 1.00 84.25 70 SER A CA 1
ATOM 564 C C . SER A 1 70 ? -40.745 35.390 -3.133 1.00 84.25 70 SER A C 1
ATOM 566 O O . SER A 1 70 ? -41.406 36.421 -3.032 1.00 84.25 70 SER A O 1
ATOM 568 N N . GLN A 1 71 ? -40.088 34.862 -2.097 1.00 84.38 71 GLN A N 1
ATOM 569 C CA . GLN A 1 71 ? -40.177 35.348 -0.719 1.00 84.38 71 GLN A CA 1
ATOM 570 C C . GLN A 1 71 ? -39.369 36.628 -0.460 1.00 84.38 71 GLN A C 1
ATOM 572 O O . GLN A 1 71 ? -39.685 37.381 0.459 1.00 84.38 71 GLN A O 1
ATOM 577 N N . PHE A 1 72 ? -38.318 36.886 -1.237 1.00 77.81 72 PHE A N 1
ATOM 578 C CA . PHE A 1 72 ? -37.404 37.998 -0.980 1.00 77.81 72 PHE A CA 1
ATOM 579 C C . PHE A 1 72 ? -37.774 39.225 -1.818 1.00 77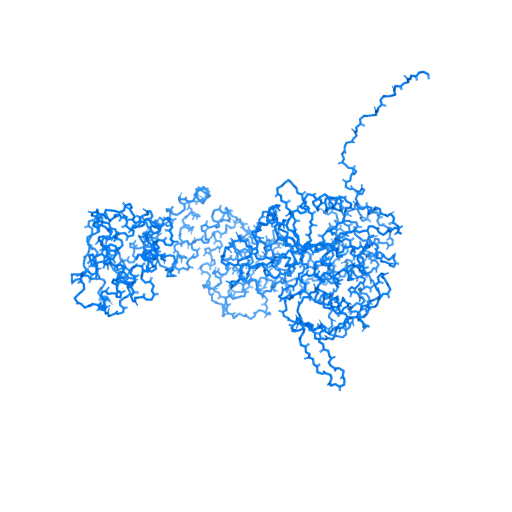.81 72 PHE A C 1
ATOM 581 O O . PHE A 1 72 ? -37.817 39.156 -3.043 1.00 77.81 72 PHE A O 1
ATOM 588 N N . GLN A 1 73 ? -37.991 40.367 -1.153 1.00 63.66 73 GLN A N 1
ATOM 589 C CA . GLN A 1 73 ? -38.225 41.659 -1.817 1.00 63.66 73 GLN A CA 1
ATOM 590 C C . GLN A 1 73 ? -36.948 42.188 -2.501 1.00 63.66 73 GLN A C 1
ATOM 592 O O . GLN A 1 73 ? -37.023 42.783 -3.576 1.00 63.66 73 GLN A O 1
ATOM 597 N N . ASP A 1 74 ? -35.776 41.908 -1.914 1.00 61.28 74 ASP A N 1
ATOM 598 C CA . ASP A 1 74 ? -34.461 42.248 -2.463 1.00 61.28 74 ASP A CA 1
ATOM 599 C C . ASP A 1 74 ? -33.926 41.123 -3.363 1.00 61.28 74 ASP A C 1
ATOM 601 O O . ASP A 1 74 ? -33.504 40.060 -2.891 1.00 61.28 74 ASP A O 1
ATOM 605 N N . GLY A 1 75 ? -33.874 41.381 -4.673 1.00 63.75 75 GLY A N 1
ATOM 606 C CA . GLY A 1 75 ? -33.498 40.381 -5.682 1.00 63.75 75 GLY A CA 1
ATOM 607 C C . GLY A 1 75 ? -32.095 39.771 -5.524 1.00 63.75 75 GLY A C 1
ATOM 608 O O . GLY A 1 75 ? -31.871 38.647 -5.966 1.00 63.75 75 GLY A O 1
ATOM 609 N N . ILE A 1 76 ? -31.151 40.456 -4.865 1.00 63.91 76 ILE A N 1
ATOM 610 C CA . ILE A 1 76 ? -29.780 39.947 -4.654 1.00 63.91 76 ILE A CA 1
ATOM 611 C C . ILE A 1 76 ? -29.734 38.935 -3.498 1.00 63.91 76 ILE A C 1
ATOM 613 O O . ILE A 1 76 ? -29.145 37.861 -3.639 1.00 63.91 76 ILE A O 1
ATOM 617 N N . THR A 1 77 ? -30.377 39.240 -2.366 1.00 70.06 77 THR A N 1
ATOM 618 C CA . THR A 1 77 ? -30.401 38.357 -1.187 1.00 70.06 77 THR A CA 1
ATOM 619 C C . THR A 1 77 ? -31.157 37.064 -1.491 1.00 70.06 77 THR A C 1
ATOM 621 O O . THR A 1 77 ? -30.654 35.975 -1.203 1.00 70.06 77 THR A O 1
ATOM 624 N N . GLY A 1 78 ? -32.313 37.162 -2.160 1.00 77.81 78 GLY A N 1
ATOM 625 C CA . GLY A 1 78 ? -33.089 35.988 -2.568 1.00 77.81 78 GLY A CA 1
ATOM 626 C C . GLY A 1 78 ? -32.346 35.081 -3.546 1.00 77.81 78 GLY A C 1
ATOM 627 O O . GLY A 1 78 ? -32.321 33.861 -3.366 1.00 77.81 78 GLY A O 1
ATOM 628 N N . LEU A 1 79 ? -31.652 35.662 -4.530 1.00 82.00 79 LEU A N 1
ATOM 629 C CA . LEU A 1 79 ? -30.847 34.899 -5.485 1.00 82.00 79 LEU A CA 1
ATOM 630 C C . LEU A 1 79 ? -29.674 34.170 -4.807 1.00 82.00 79 LEU A C 1
ATOM 632 O O . LEU A 1 79 ? -29.378 33.020 -5.154 1.00 82.00 79 LEU A O 1
ATOM 636 N N . ASN A 1 80 ? -29.029 34.800 -3.820 1.00 82.44 80 ASN A N 1
ATOM 637 C CA . ASN A 1 80 ? -27.938 34.191 -3.057 1.00 82.44 80 ASN A CA 1
ATOM 638 C C . ASN A 1 80 ? -28.423 33.002 -2.217 1.00 82.44 80 ASN A C 1
ATOM 640 O O . ASN A 1 80 ? -27.831 31.920 -2.299 1.00 82.44 80 ASN A O 1
ATOM 644 N N . VAL A 1 81 ? -29.519 33.168 -1.469 1.00 86.94 81 VAL A N 1
ATOM 645 C CA . VAL A 1 81 ? -30.140 32.092 -0.675 1.00 86.94 81 VAL A CA 1
ATOM 646 C C . VAL A 1 81 ? -30.536 30.923 -1.580 1.00 86.94 81 VAL A C 1
ATOM 648 O O . VAL A 1 81 ? -30.133 29.782 -1.335 1.00 86.94 81 VAL A O 1
ATOM 651 N N . LEU A 1 82 ? -31.242 31.206 -2.677 1.00 89.31 82 LEU A N 1
ATOM 652 C CA . LEU A 1 82 ? -31.678 30.203 -3.647 1.00 89.31 82 LEU A CA 1
ATOM 653 C C . LEU A 1 82 ? -30.494 29.423 -4.243 1.00 89.31 82 LEU A C 1
ATOM 655 O O . LEU A 1 82 ? -30.497 28.188 -4.268 1.00 89.31 82 LEU A O 1
ATOM 659 N N . THR A 1 83 ? -29.450 30.129 -4.683 1.00 88.12 83 THR A N 1
ATOM 660 C CA . THR A 1 83 ? -28.257 29.513 -5.284 1.00 88.12 83 THR A CA 1
ATOM 661 C C . THR A 1 83 ? -27.520 28.623 -4.282 1.00 88.12 83 THR A C 1
ATOM 663 O O . THR A 1 83 ? -27.065 27.529 -4.638 1.00 88.12 83 THR A O 1
ATOM 666 N N . GLN A 1 84 ? -27.423 29.044 -3.018 1.00 88.12 84 GLN A N 1
ATOM 667 C CA . GLN A 1 84 ? -26.810 28.232 -1.969 1.00 88.12 84 GLN A CA 1
ATOM 668 C C . GLN A 1 84 ? -27.615 26.971 -1.650 1.00 88.12 84 GLN A C 1
ATOM 670 O O . GLN A 1 84 ? -27.018 25.895 -1.565 1.00 88.12 84 GLN A O 1
ATOM 675 N N . VAL A 1 85 ? -28.943 27.072 -1.525 1.00 92.00 85 VAL A N 1
ATOM 676 C CA . VAL A 1 85 ? -29.819 25.911 -1.297 1.00 92.00 85 VAL A CA 1
ATOM 677 C C . VAL A 1 85 ? -29.666 24.900 -2.433 1.00 92.00 85 VAL A C 1
ATOM 679 O O . VAL A 1 85 ? -29.405 23.720 -2.182 1.00 92.00 85 VAL A O 1
ATOM 682 N N . ILE A 1 86 ? -29.731 25.359 -3.688 1.00 92.19 86 ILE A N 1
ATOM 683 C CA . ILE A 1 86 ? -29.543 24.510 -4.874 1.00 92.19 86 ILE A CA 1
ATOM 684 C C . ILE A 1 86 ? -28.166 23.828 -4.847 1.00 92.19 86 ILE A C 1
ATOM 686 O O . ILE A 1 86 ? -28.064 22.625 -5.111 1.00 92.19 86 ILE A O 1
ATOM 690 N N . ARG A 1 87 ? -27.102 24.558 -4.488 1.00 90.25 87 ARG A N 1
ATOM 691 C CA . ARG A 1 87 ? -25.754 23.990 -4.340 1.00 90.25 87 ARG A CA 1
ATOM 692 C C . ARG A 1 87 ? -25.735 22.882 -3.281 1.00 90.25 87 ARG A C 1
ATOM 694 O O . ARG A 1 87 ? -25.345 21.758 -3.603 1.00 90.25 87 ARG A O 1
ATOM 701 N N . SER A 1 88 ? -26.223 23.153 -2.071 1.00 91.00 88 SER A N 1
ATOM 702 C CA . SER A 1 88 ? -26.262 22.195 -0.953 1.00 91.00 88 SER A CA 1
ATOM 703 C C . SER A 1 88 ? -27.030 20.913 -1.294 1.00 91.00 88 SER A C 1
ATOM 705 O O . SER A 1 88 ? -26.581 19.815 -0.965 1.00 91.00 88 SER A O 1
ATOM 707 N N . LEU A 1 89 ? -28.137 21.020 -2.036 1.00 92.50 89 LEU A N 1
ATOM 708 C CA . LEU A 1 89 ? -28.929 19.872 -2.496 1.00 92.50 89 LEU A CA 1
ATOM 709 C C . LEU A 1 89 ? -28.172 18.953 -3.469 1.00 92.50 89 LEU A C 1
ATOM 711 O O . LEU A 1 89 ? -28.428 17.741 -3.514 1.00 92.50 89 LEU A O 1
ATOM 715 N N . THR A 1 90 ? -27.247 19.512 -4.257 1.00 90.06 90 THR A N 1
ATOM 716 C CA . THR A 1 90 ? -26.438 18.742 -5.216 1.00 90.06 90 THR A CA 1
ATOM 717 C C . THR A 1 90 ? -25.195 18.113 -4.609 1.00 90.06 90 THR A C 1
ATOM 719 O O . THR A 1 90 ? -24.797 17.031 -5.061 1.00 90.06 90 THR A O 1
ATOM 722 N N . THR A 1 91 ? -24.619 18.757 -3.593 1.00 88.31 91 THR A N 1
ATOM 723 C CA . THR A 1 91 ? -23.376 18.346 -2.931 1.00 88.31 91 THR A CA 1
ATOM 724 C C . THR A 1 91 ? -23.541 18.226 -1.409 1.00 88.31 91 THR A C 1
ATOM 726 O O . THR A 1 91 ? -22.810 18.886 -0.668 1.00 88.31 91 THR A O 1
ATOM 729 N N . PRO A 1 92 ? -24.474 17.393 -0.906 1.00 87.69 92 PRO A N 1
ATOM 730 C CA . PRO A 1 92 ? -24.677 17.236 0.537 1.00 87.69 92 PRO A CA 1
ATOM 731 C C . PRO A 1 92 ? -23.429 16.693 1.249 1.00 87.69 92 PRO A C 1
ATOM 733 O O . PRO A 1 92 ? -23.176 17.025 2.402 1.00 87.69 92 PRO A O 1
ATOM 736 N N . ASP A 1 93 ? -22.612 15.901 0.553 1.00 85.69 93 ASP A N 1
ATOM 737 C CA . ASP A 1 93 ? -21.372 15.328 1.090 1.00 85.69 93 ASP A CA 1
ATOM 738 C C . ASP A 1 93 ? -20.258 16.361 1.326 1.00 85.69 93 ASP A C 1
ATOM 740 O O . ASP A 1 93 ? -19.313 16.072 2.054 1.00 85.69 93 ASP A O 1
ATOM 744 N N . ASN A 1 94 ? -20.385 17.579 0.781 1.00 84.69 94 ASN A N 1
ATOM 745 C CA . ASN A 1 94 ? -19.403 18.651 0.980 1.00 84.69 94 ASN A CA 1
ATOM 746 C C . ASN A 1 94 ? -19.515 19.331 2.352 1.00 84.69 94 ASN A C 1
ATOM 748 O O . ASN A 1 94 ? -18.680 20.171 2.684 1.00 84.69 94 ASN A O 1
ATOM 752 N N . ILE A 1 95 ? -20.532 19.005 3.155 1.00 83.81 95 ILE A N 1
ATOM 753 C CA . ILE A 1 95 ? -20.624 19.504 4.527 1.00 83.81 95 ILE A CA 1
ATOM 754 C C . ILE A 1 95 ? -19.497 18.835 5.334 1.00 83.81 95 ILE A C 1
ATOM 756 O O . ILE A 1 95 ? -19.576 17.665 5.698 1.00 83.81 95 ILE A O 1
ATOM 760 N N . SER A 1 96 ? -18.415 19.563 5.597 1.00 73.44 96 SER A N 1
ATOM 761 C CA . SER A 1 96 ? -17.228 19.036 6.290 1.00 73.44 96 SER A CA 1
ATOM 762 C C . SER A 1 96 ? -17.298 19.159 7.812 1.00 73.44 96 SER A C 1
ATOM 764 O O . SER A 1 96 ? -16.449 18.606 8.504 1.00 73.44 96 SER A O 1
ATOM 766 N N . ARG A 1 97 ? -18.300 19.868 8.348 1.00 75.50 97 ARG A N 1
ATOM 767 C CA . ARG A 1 97 ? -18.485 20.015 9.793 1.00 75.50 97 ARG A CA 1
ATOM 768 C C . ARG A 1 97 ? -18.857 18.666 10.414 1.00 75.50 97 ARG A C 1
ATOM 770 O O . ARG A 1 97 ? -19.728 17.948 9.913 1.00 75.50 97 ARG A O 1
ATOM 777 N N . PHE A 1 98 ? -18.151 18.335 11.488 1.00 76.69 98 PHE A N 1
ATOM 778 C CA . PHE A 1 98 ? -18.324 17.126 12.278 1.00 76.69 98 PHE A CA 1
ATOM 779 C C . PHE A 1 98 ? -19.056 17.521 13.562 1.00 76.69 98 PHE A C 1
ATOM 781 O O . PHE A 1 98 ? -18.464 17.677 14.620 1.00 76.69 98 PHE A O 1
ATOM 788 N N . ASP A 1 99 ? -20.348 17.779 13.447 1.00 86.56 99 ASP A N 1
ATOM 789 C CA . ASP A 1 99 ? -21.256 17.968 14.575 1.00 86.56 99 ASP A CA 1
ATOM 790 C C . ASP A 1 99 ? -22.599 17.321 14.214 1.00 86.56 99 ASP A C 1
ATOM 792 O O . ASP A 1 99 ? -22.882 17.051 13.039 1.00 86.56 99 ASP A O 1
ATOM 796 N N . TYR A 1 100 ? -23.408 17.000 15.222 1.00 89.44 100 TYR A N 1
ATOM 797 C CA . TYR A 1 100 ? -24.675 16.317 14.979 1.00 89.44 100 TYR A CA 1
ATOM 798 C C . TYR A 1 100 ? -25.680 17.150 14.156 1.00 89.44 100 TYR A C 1
ATOM 800 O O . TYR A 1 100 ? -26.255 16.597 13.214 1.00 89.44 100 TYR A O 1
ATOM 808 N N . PRO A 1 101 ? -25.853 18.471 14.388 1.00 92.69 101 PRO A N 1
ATOM 809 C CA . PRO A 1 101 ? -26.680 19.320 13.524 1.00 92.69 101 PRO A CA 1
ATOM 810 C C . PRO A 1 101 ? -26.285 19.266 12.038 1.00 92.69 101 PRO A C 1
ATOM 812 O O . PRO A 1 101 ? -27.153 19.243 11.162 1.00 92.69 101 PRO A O 1
ATOM 815 N N . SER A 1 102 ? -24.989 19.189 11.729 1.00 90.75 102 SER A N 1
ATOM 816 C CA . SER A 1 102 ? -24.471 19.031 10.365 1.00 90.75 102 SER A CA 1
ATOM 817 C C . SER A 1 102 ? -24.797 17.663 9.773 1.00 90.75 102 SER A C 1
ATOM 819 O O . SER A 1 102 ? -25.113 17.572 8.587 1.00 90.75 102 SER A O 1
ATOM 821 N N . GLU A 1 103 ? -24.755 16.587 10.562 1.00 88.69 103 GLU A N 1
ATOM 822 C CA . GLU A 1 103 ? -25.178 15.258 10.096 1.00 88.69 103 GLU A CA 1
ATOM 823 C C . GLU A 1 103 ? -26.699 15.202 9.861 1.00 88.69 103 GLU A C 1
ATOM 825 O O . GLU A 1 103 ? -27.129 14.644 8.848 1.00 88.69 103 GLU A O 1
ATOM 830 N N . LEU A 1 104 ? -27.510 15.869 10.695 1.00 91.38 104 LEU A N 1
ATOM 831 C CA . LEU A 1 104 ? -28.943 16.066 10.435 1.00 91.38 104 LEU A CA 1
ATOM 832 C C . LEU A 1 104 ? -29.170 16.837 9.129 1.00 91.38 104 LEU A C 1
ATOM 834 O O . LEU A 1 104 ? -29.980 16.412 8.303 1.00 91.38 104 LEU A O 1
ATOM 838 N N . GLN A 1 105 ? -28.411 17.916 8.902 1.00 94.12 105 GLN A N 1
ATOM 839 C CA . GLN A 1 105 ? -28.462 18.692 7.662 1.00 94.12 105 GLN A CA 1
ATOM 840 C C . GLN A 1 105 ? -28.125 17.819 6.439 1.00 94.12 105 GLN A C 1
ATOM 842 O O . GLN A 1 105 ? -28.836 17.842 5.433 1.00 94.12 105 GLN A O 1
ATOM 847 N N . LYS A 1 106 ? -27.073 16.996 6.515 1.00 92.12 106 LYS A N 1
ATOM 848 C CA . LYS A 1 106 ? -26.729 16.043 5.446 1.00 92.12 106 LYS A CA 1
ATOM 849 C C . LYS A 1 106 ? -27.858 15.046 5.194 1.00 92.12 106 LYS A C 1
ATOM 851 O O . LYS A 1 106 ? -28.189 14.791 4.035 1.00 92.12 106 LYS A O 1
ATOM 856 N N . LYS A 1 107 ? -28.442 14.480 6.258 1.00 89.94 107 LYS A N 1
ATOM 857 C CA . LYS A 1 107 ? -29.508 13.469 6.176 1.00 89.94 107 LYS A CA 1
ATOM 858 C C . LYS A 1 107 ? -30.752 14.040 5.498 1.00 89.94 107 LYS A C 1
ATOM 860 O O . LYS A 1 107 ? -31.245 13.435 4.545 1.00 89.94 107 LYS A O 1
ATOM 865 N N . ILE A 1 108 ? -31.199 15.228 5.907 1.00 92.81 108 ILE A N 1
ATOM 866 C CA . ILE A 1 108 ? -32.371 15.875 5.304 1.00 92.81 108 ILE A CA 1
ATOM 867 C C . ILE A 1 108 ? -32.106 16.302 3.851 1.00 92.81 108 ILE A C 1
ATOM 869 O O . ILE A 1 108 ? -32.936 16.046 2.983 1.00 92.81 108 ILE A O 1
ATOM 873 N N . LEU A 1 109 ? -30.915 16.823 3.524 1.00 93.06 109 LEU A N 1
ATOM 874 C CA . LEU A 1 109 ? -30.544 17.158 2.141 1.00 93.06 109 LEU A CA 1
ATOM 875 C C . LEU A 1 109 ? -30.538 15.932 1.213 1.00 93.06 109 LEU A C 1
ATOM 877 O O . LEU A 1 109 ? -30.888 16.040 0.030 1.00 93.06 109 LEU A O 1
ATOM 881 N N . LYS A 1 110 ? -30.119 14.766 1.721 1.00 89.94 110 LYS A N 1
ATOM 882 C CA . LYS A 1 110 ? -30.078 13.513 0.956 1.00 89.94 110 LYS A CA 1
ATOM 883 C C . LYS A 1 110 ? -31.460 12.896 0.783 1.00 89.94 110 LYS A C 1
ATOM 885 O O . LYS A 1 110 ? -31.825 12.608 -0.355 1.00 89.94 110 LYS A O 1
ATOM 890 N N . ASN A 1 111 ? -32.196 12.743 1.881 1.00 89.31 111 ASN A N 1
ATOM 891 C CA . ASN A 1 111 ? -33.379 11.884 1.941 1.00 89.31 111 ASN A CA 1
ATOM 892 C C . ASN A 1 111 ? -34.693 12.659 1.792 1.00 89.31 111 ASN A C 1
ATOM 894 O O . ASN A 1 111 ? -35.662 12.117 1.275 1.00 89.31 111 ASN A O 1
ATOM 898 N N . SER A 1 112 ? -34.707 13.936 2.181 1.00 92.38 112 SER A N 1
ATOM 899 C CA . SER A 1 112 ? -35.916 14.766 2.243 1.00 92.38 112 SER A CA 1
ATOM 900 C C . SER A 1 112 ? -35.635 16.163 1.684 1.00 92.38 112 SER A C 1
ATOM 902 O O . SER A 1 112 ? -35.875 17.182 2.325 1.00 92.38 112 SER A O 1
ATOM 904 N N . SER A 1 113 ? -35.083 16.215 0.468 1.00 93.69 113 SER A N 1
ATOM 905 C CA . SER A 1 113 ? -34.616 17.453 -0.173 1.00 93.69 113 SER A CA 1
ATOM 906 C C . SER A 1 113 ? -35.656 18.583 -0.191 1.00 93.69 113 SER A C 1
ATOM 908 O O . SER A 1 113 ? -35.294 19.723 0.067 1.00 93.69 113 SER A O 1
ATOM 910 N N . ALA A 1 114 ? -36.929 18.283 -0.470 1.00 95.69 114 ALA A N 1
ATOM 911 C CA . ALA A 1 114 ? -38.002 19.283 -0.473 1.00 95.69 114 ALA A CA 1
ATOM 912 C C . ALA A 1 114 ? -38.296 19.829 0.933 1.00 95.69 114 ALA A C 1
ATOM 914 O O . ALA A 1 114 ? -38.436 21.034 1.110 1.00 95.69 114 ALA A O 1
ATOM 915 N N . GLU A 1 115 ? -38.288 18.953 1.941 1.00 96.38 115 GLU A N 1
ATOM 916 C CA . GLU A 1 115 ? -38.474 19.326 3.345 1.00 96.38 115 GLU A CA 1
ATOM 917 C C . GLU A 1 115 ? -37.367 20.267 3.836 1.00 96.38 115 GLU A C 1
ATOM 919 O O . GLU A 1 115 ? -37.643 21.230 4.546 1.00 96.38 115 GLU A O 1
ATOM 924 N N . TYR A 1 116 ? -36.119 20.050 3.405 1.00 95.88 116 TYR A N 1
ATOM 925 C CA . TYR A 1 116 ? -35.034 20.984 3.705 1.00 95.88 116 TYR A CA 1
ATOM 926 C C . TYR A 1 116 ? -35.322 22.388 3.157 1.00 95.88 116 TYR A C 1
ATOM 928 O O . TYR A 1 116 ? -35.167 23.367 3.882 1.00 95.88 116 TYR A O 1
ATOM 936 N N . VAL A 1 117 ? -35.775 22.501 1.902 1.00 96.12 117 VAL A N 1
ATOM 937 C CA . VAL A 1 117 ? -36.107 23.808 1.307 1.00 96.12 117 VAL A CA 1
ATOM 938 C C . VAL A 1 117 ? -37.276 24.461 2.038 1.00 96.12 117 VAL A C 1
ATOM 940 O O . VAL A 1 117 ? -37.213 25.657 2.313 1.00 96.12 117 VAL A O 1
ATOM 943 N N . ARG A 1 118 ? -38.296 23.687 2.422 1.00 96.06 118 ARG A N 1
ATOM 944 C CA . ARG A 1 118 ? -39.426 24.173 3.223 1.00 96.06 118 ARG A CA 1
ATOM 945 C C . ARG A 1 118 ? -38.965 24.765 4.557 1.00 96.06 118 ARG A C 1
ATOM 947 O O . ARG A 1 118 ? -39.379 25.865 4.914 1.00 96.06 118 ARG A O 1
ATOM 954 N N . ILE A 1 119 ? -38.074 24.064 5.262 1.00 96.19 119 ILE A N 1
ATOM 955 C CA . ILE A 1 119 ? -37.491 24.535 6.525 1.00 96.19 119 ILE A CA 1
ATOM 956 C C . ILE A 1 119 ? -36.702 25.825 6.308 1.00 96.19 119 ILE A C 1
ATOM 958 O O . ILE A 1 119 ? -36.941 26.800 7.010 1.00 96.19 119 ILE A O 1
ATOM 962 N N . ILE A 1 120 ? -35.804 25.868 5.319 1.00 95.25 120 ILE A N 1
ATOM 963 C CA . ILE A 1 120 ? -35.033 27.085 5.029 1.00 95.25 120 ILE A CA 1
ATOM 964 C C . ILE A 1 120 ? -35.948 28.253 4.657 1.00 95.25 120 ILE A C 1
ATOM 966 O O . ILE A 1 120 ? -35.692 29.367 5.104 1.00 95.25 120 ILE A O 1
ATOM 970 N N . SER A 1 121 ? -37.019 28.009 3.900 1.00 93.06 121 SER A N 1
ATOM 971 C CA . SER A 1 121 ? -37.988 29.049 3.529 1.00 93.06 121 SER A CA 1
ATOM 972 C C . SER A 1 121 ? -38.614 29.678 4.773 1.00 93.06 121 SER A C 1
ATOM 974 O O . SER A 1 121 ? -38.500 30.885 4.951 1.00 93.06 121 SER A O 1
ATOM 976 N N . GLY A 1 122 ? -39.147 28.868 5.697 1.00 93.12 122 GLY A N 1
ATOM 977 C CA . GLY A 1 122 ? -39.720 29.390 6.946 1.00 93.12 122 GLY A CA 1
ATOM 978 C C . GLY A 1 122 ? -38.687 30.061 7.858 1.00 93.12 122 GLY A C 1
ATOM 979 O O . GLY A 1 122 ? -38.926 31.133 8.395 1.00 93.12 122 GLY A O 1
ATOM 980 N N . LEU A 1 123 ? -37.473 29.512 7.972 1.00 93.12 123 LEU A N 1
ATOM 981 C CA . LEU A 1 123 ? -36.420 30.142 8.783 1.00 93.12 123 LEU A CA 1
ATOM 982 C C . LEU A 1 123 ? -35.900 31.455 8.183 1.00 93.12 123 LEU A C 1
ATOM 984 O O . LEU A 1 123 ? -35.369 32.293 8.909 1.00 93.12 123 LEU A O 1
ATOM 988 N N . THR A 1 124 ? -36.035 31.655 6.874 1.00 90.06 124 THR A N 1
ATOM 989 C CA . THR A 1 124 ? -35.643 32.900 6.194 1.00 90.06 124 THR A CA 1
ATOM 990 C C . THR A 1 124 ? -36.810 33.862 5.990 1.00 90.06 124 THR A C 1
ATOM 992 O O . THR A 1 124 ? -36.604 34.938 5.432 1.00 90.06 124 THR A O 1
ATOM 995 N N . ASP A 1 125 ? -38.021 33.508 6.430 1.00 88.06 125 ASP A N 1
ATOM 996 C CA . ASP A 1 125 ? -39.181 34.390 6.320 1.00 88.06 125 ASP A CA 1
ATOM 997 C C . ASP A 1 125 ? -39.178 35.473 7.411 1.00 88.06 125 ASP A C 1
ATOM 999 O O . ASP A 1 125 ? -38.314 35.507 8.300 1.00 88.06 125 ASP A O 1
ATOM 1003 N N . GLU A 1 126 ? -40.126 36.408 7.309 1.00 84.62 126 GLU A N 1
ATOM 1004 C CA . GLU A 1 126 ? -40.258 37.520 8.256 1.00 84.62 126 GLU A CA 1
ATOM 1005 C C . GLU A 1 126 ? -40.492 37.039 9.694 1.00 84.62 126 GLU A C 1
ATOM 1007 O O . GLU A 1 126 ? -39.972 37.643 10.633 1.00 84.62 126 GLU A O 1
ATOM 1012 N N . LYS A 1 127 ? -41.236 35.941 9.878 1.00 88.75 127 LYS A N 1
ATOM 1013 C CA . LYS A 1 127 ? -41.508 35.354 11.197 1.00 88.75 127 LYS A CA 1
ATOM 1014 C C . LYS A 1 127 ? -40.322 34.535 11.704 1.00 88.75 127 LYS A C 1
ATOM 1016 O O . LYS A 1 127 ? -40.114 34.462 12.910 1.00 88.75 127 LYS A O 1
ATOM 1021 N N . GLY A 1 128 ? -39.543 33.948 10.798 1.00 91.75 128 GLY A N 1
ATOM 1022 C CA . GLY A 1 128 ? -38.457 33.028 11.088 1.00 91.75 128 GLY A CA 1
ATOM 1023 C C . GLY A 1 128 ? -38.946 31.729 11.724 1.00 91.75 128 GLY A C 1
ATOM 1024 O O . GLY A 1 128 ? -38.253 31.206 12.588 1.00 91.75 128 GLY A O 1
ATOM 1025 N N . GLU A 1 129 ? -40.127 31.217 11.371 1.00 95.12 129 GLU A N 1
ATOM 1026 C CA . GLU A 1 129 ? -40.724 30.045 12.029 1.00 95.12 129 GLU A CA 1
ATOM 1027 C C . GLU A 1 129 ? -41.182 28.986 11.020 1.00 95.12 129 GLU A C 1
ATOM 1029 O O . GLU A 1 129 ? -41.732 29.292 9.964 1.00 95.12 129 GLU A O 1
ATOM 1034 N N . VAL A 1 130 ? -41.013 27.706 11.362 1.00 95.38 130 VAL A N 1
ATOM 1035 C CA . VAL A 1 130 ? -41.521 26.593 10.553 1.00 95.38 130 VAL A CA 1
ATOM 1036 C C . VAL A 1 130 ? -42.051 25.456 11.422 1.00 95.38 130 VAL A C 1
ATOM 1038 O O . VAL A 1 130 ? -41.377 24.972 12.327 1.00 95.38 130 VAL A O 1
ATOM 1041 N N . LEU A 1 131 ? -43.270 24.996 11.126 1.00 94.19 131 LEU A N 1
ATOM 1042 C CA . LEU A 1 131 ? -43.862 23.824 11.774 1.00 94.19 131 LEU A CA 1
ATOM 1043 C C . LEU A 1 131 ? -43.204 22.547 11.238 1.00 94.19 131 LEU A C 1
ATOM 1045 O O . LEU A 1 131 ? -43.228 22.300 10.029 1.00 94.19 131 LEU A O 1
ATOM 1049 N N . LEU A 1 132 ? -42.620 21.747 12.120 1.00 91.50 132 LEU A N 1
ATOM 1050 C CA . LEU A 1 132 ? -42.004 20.458 11.829 1.00 91.50 132 LEU A CA 1
ATOM 1051 C C . LEU A 1 132 ? -43.047 19.331 11.803 1.00 91.50 132 LEU A C 1
ATOM 1053 O O . LEU A 1 132 ? -44.158 19.459 12.313 1.00 91.50 132 LEU A O 1
ATOM 1057 N N . GLN A 1 133 ? -42.669 18.184 11.235 1.00 87.12 133 GLN A N 1
ATOM 1058 C CA . GLN A 1 133 ? -43.556 17.022 11.100 1.00 87.12 133 GLN A CA 1
ATOM 1059 C C . GLN A 1 133 ? -44.063 16.470 12.443 1.00 87.12 133 GLN A C 1
ATOM 1061 O O . GLN A 1 133 ? -45.155 15.916 12.512 1.00 87.12 133 GLN A O 1
ATOM 1066 N N . ASN A 1 134 ? -43.273 16.615 13.508 1.00 85.19 134 ASN A N 1
ATOM 1067 C CA . ASN A 1 134 ? -43.632 16.202 14.865 1.00 85.19 134 ASN A CA 1
ATOM 1068 C C . ASN A 1 134 ? -44.572 17.198 15.578 1.00 85.19 134 ASN A C 1
ATOM 1070 O O . ASN A 1 134 ? -44.922 16.966 16.731 1.00 85.19 134 ASN A O 1
ATOM 1074 N N . GLY A 1 135 ? -44.978 18.286 14.914 1.00 89.31 135 GLY A N 1
ATOM 1075 C CA . GLY A 1 135 ? -45.847 19.325 15.470 1.00 89.31 135 GLY A CA 1
ATOM 1076 C C . GLY A 1 135 ? -45.112 20.432 16.232 1.00 89.31 135 GLY A C 1
ATOM 1077 O O . GLY A 1 135 ? -45.759 21.361 16.708 1.00 89.31 135 GLY A O 1
ATOM 1078 N N . GLU A 1 136 ? -43.784 20.370 16.340 1.00 93.56 136 GLU A N 1
ATOM 1079 C CA . GLU A 1 136 ? -42.982 21.421 16.973 1.00 93.56 136 GLU A CA 1
ATOM 1080 C C . GLU A 1 136 ? -42.743 22.601 16.022 1.00 93.56 136 GLU A C 1
ATOM 1082 O O . GLU A 1 136 ? -42.672 22.429 14.806 1.00 93.56 136 GLU A O 1
ATOM 1087 N N . ILE A 1 137 ? -42.577 23.806 16.570 1.00 96.06 137 ILE A N 1
ATOM 1088 C CA . ILE A 1 137 ? -42.195 24.995 15.797 1.00 96.06 137 ILE A CA 1
ATOM 1089 C C . ILE A 1 137 ? -40.689 25.191 15.932 1.00 96.06 137 ILE A C 1
ATOM 1091 O O . ILE A 1 137 ? -40.205 25.471 17.026 1.00 96.06 137 ILE A O 1
ATOM 1095 N N . LEU A 1 138 ? -39.969 25.084 14.818 1.00 96.56 138 LEU A N 1
ATOM 1096 C CA . LEU A 1 138 ? -38.562 25.457 14.734 1.00 96.56 138 LEU A CA 1
ATOM 1097 C C . LEU A 1 138 ? -38.459 26.955 14.441 1.00 96.56 138 LEU A C 1
ATOM 1099 O O . LEU A 1 138 ? -39.055 27.434 13.474 1.00 96.56 138 LEU A O 1
ATOM 1103 N N . LYS A 1 139 ? -37.689 27.678 15.254 1.00 96.94 139 LYS A N 1
ATOM 1104 C CA . LYS A 1 139 ? -37.454 29.119 15.093 1.00 96.94 139 LYS A CA 1
ATOM 1105 C C . LYS A 1 139 ? -36.056 29.398 14.555 1.00 96.94 139 LYS A C 1
ATOM 1107 O O . LYS A 1 139 ? -35.120 28.669 14.880 1.00 96.94 139 LYS A O 1
ATOM 1112 N N . ARG A 1 140 ? -35.910 30.461 13.760 1.00 95.31 140 ARG A N 1
ATOM 1113 C CA . ARG A 1 140 ? -34.612 30.998 13.342 1.00 95.31 140 ARG A CA 1
ATOM 1114 C C . ARG A 1 140 ? -33.838 31.389 14.591 1.00 95.31 140 ARG A C 1
ATOM 1116 O O . ARG A 1 140 ? -34.375 32.076 15.453 1.00 95.31 140 ARG A O 1
ATOM 1123 N N . SER A 1 141 ? -32.579 30.969 14.639 1.00 93.50 141 SER A N 1
ATOM 1124 C CA . SER A 1 141 ? -31.676 31.324 15.729 1.00 93.50 141 SER A CA 1
ATOM 1125 C C . SER A 1 141 ? -31.598 32.835 15.950 1.00 93.50 141 SER A C 1
ATOM 1127 O O . SER A 1 141 ? -31.434 33.595 14.991 1.00 93.50 141 SER A O 1
ATOM 1129 N N . GLU A 1 142 ? -31.643 33.260 17.214 1.00 89.69 142 GLU A N 1
ATOM 1130 C CA . GLU A 1 142 ? -31.526 34.679 17.592 1.00 89.69 142 GLU A CA 1
ATOM 1131 C C . GLU A 1 142 ? -30.147 35.262 17.245 1.00 89.69 142 GLU A C 1
ATOM 1133 O O . GLU A 1 142 ? -29.990 36.471 17.088 1.00 89.69 142 GLU A O 1
ATOM 1138 N N . THR A 1 143 ? -29.139 34.399 17.087 1.00 87.25 143 THR A N 1
ATOM 1139 C CA . THR A 1 143 ? -27.768 34.797 16.735 1.00 87.25 143 THR A CA 1
ATOM 1140 C C . THR A 1 143 ? -27.563 35.053 15.243 1.00 87.25 143 THR A C 1
ATOM 1142 O O . THR A 1 143 ? -26.473 35.466 14.843 1.00 87.25 143 THR A O 1
ATOM 1145 N N . ILE A 1 144 ? -28.580 34.805 14.411 1.00 85.25 144 ILE A N 1
ATOM 1146 C CA . ILE A 1 144 ? -28.478 34.962 12.963 1.00 85.25 144 ILE A CA 1
ATOM 1147 C C . ILE A 1 144 ? -29.211 36.208 12.480 1.00 85.25 144 ILE A C 1
ATOM 1149 O O . ILE A 1 144 ? -30.431 36.325 12.577 1.00 85.25 144 ILE A O 1
ATOM 1153 N N . GLU A 1 145 ? -28.449 37.072 11.816 1.00 79.75 145 GLU A N 1
ATOM 1154 C CA . GLU A 1 145 ? -28.963 38.199 11.050 1.00 79.75 145 GLU A CA 1
ATOM 1155 C C . GLU A 1 145 ? -29.060 37.838 9.558 1.00 79.75 145 GLU A C 1
ATOM 1157 O O . GLU A 1 145 ? -28.109 37.327 8.952 1.00 79.75 145 GLU A O 1
ATOM 1162 N N . LEU A 1 146 ? -30.219 38.100 8.945 1.00 79.00 146 LEU A N 1
ATOM 1163 C CA . LEU A 1 146 ? -30.400 37.918 7.506 1.00 79.00 146 LEU A CA 1
ATOM 1164 C C . LEU A 1 146 ? -29.663 39.035 6.754 1.00 79.00 146 LEU A C 1
ATOM 1166 O O . LEU A 1 146 ? -30.124 40.168 6.685 1.00 79.00 146 LEU A O 1
ATOM 1170 N N . SER A 1 147 ? -28.512 38.696 6.178 1.00 73.81 147 SER A N 1
ATOM 1171 C CA . SER A 1 147 ? -27.687 39.579 5.350 1.00 73.81 147 SER A CA 1
ATOM 1172 C C . SER A 1 147 ? -27.569 39.077 3.903 1.00 73.81 147 SER A C 1
ATOM 1174 O O . SER A 1 147 ? -27.965 37.963 3.563 1.00 73.81 147 SER A O 1
ATOM 1176 N N . ILE A 1 148 ? -26.954 39.878 3.028 1.00 67.00 148 ILE A N 1
ATOM 1177 C CA . ILE A 1 148 ? -26.745 39.530 1.608 1.00 67.00 148 ILE A CA 1
ATOM 1178 C C . ILE A 1 148 ? -25.916 38.232 1.443 1.00 67.00 148 ILE A C 1
ATOM 1180 O O . ILE A 1 148 ? -26.053 37.542 0.433 1.00 67.00 148 ILE A O 1
ATOM 1184 N N . ASN A 1 149 ? -25.096 37.860 2.436 1.00 70.19 149 ASN A N 1
ATOM 1185 C CA . ASN A 1 149 ? -24.195 36.697 2.409 1.00 70.19 149 ASN A CA 1
ATOM 1186 C C . ASN A 1 149 ? -24.646 35.534 3.316 1.00 70.19 149 ASN A C 1
ATOM 1188 O O . ASN A 1 149 ? -23.811 34.759 3.778 1.00 70.19 149 ASN A O 1
ATOM 1192 N N . VAL A 1 150 ? -25.947 35.404 3.581 1.00 74.69 150 VAL A N 1
ATOM 1193 C CA . VAL A 1 150 ? -26.517 34.354 4.446 1.00 74.69 150 VAL A CA 1
ATOM 1194 C C . VAL A 1 150 ? -26.013 32.949 4.095 1.00 74.69 150 VAL A C 1
ATOM 1196 O O . VAL A 1 150 ? -26.161 32.510 2.957 1.00 74.69 150 VAL A O 1
ATOM 1199 N N . ASP A 1 151 ? -25.474 32.223 5.083 1.00 87.44 151 ASP A N 1
ATOM 1200 C CA . ASP A 1 151 ? -25.194 30.783 5.001 1.00 87.44 151 ASP A CA 1
ATOM 1201 C C . ASP A 1 151 ? -26.437 29.997 5.445 1.00 87.44 151 ASP A C 1
ATOM 1203 O O . ASP A 1 151 ? -26.748 29.853 6.629 1.00 87.44 151 ASP A O 1
ATOM 1207 N N . THR A 1 152 ? -27.160 29.456 4.469 1.00 89.12 152 THR A N 1
ATOM 1208 C CA . THR A 1 152 ? -28.384 28.666 4.713 1.00 89.12 152 THR A CA 1
ATOM 1209 C C . THR A 1 152 ? -28.136 27.394 5.531 1.00 89.12 152 THR A C 1
ATOM 1211 O O . THR A 1 152 ? -29.030 26.909 6.231 1.00 89.12 152 THR A O 1
ATOM 1214 N N . GLY A 1 153 ? -26.921 26.845 5.493 1.00 90.56 153 GLY A N 1
ATOM 1215 C CA . GLY A 1 153 ? -26.538 25.725 6.341 1.00 90.56 153 GLY A CA 1
ATOM 1216 C C . GLY A 1 153 ? -26.285 26.139 7.783 1.00 90.56 153 GLY A C 1
ATOM 1217 O O . GLY A 1 153 ? -26.594 25.379 8.698 1.00 90.56 153 GLY A O 1
ATOM 1218 N N . GLU A 1 154 ? -25.752 27.335 8.006 1.00 90.94 154 GLU A N 1
ATOM 1219 C CA . GLU A 1 154 ? -25.644 27.918 9.343 1.00 90.94 154 GLU A CA 1
ATOM 1220 C C . GLU A 1 154 ? -27.009 28.233 9.950 1.00 90.94 154 GLU A C 1
ATOM 1222 O O . GLU A 1 154 ? -27.237 27.827 11.090 1.00 90.94 154 GLU A O 1
ATOM 1227 N N . ILE A 1 155 ? -27.938 28.806 9.171 1.00 93.06 155 ILE A N 1
ATOM 1228 C CA . ILE A 1 155 ? -29.340 29.003 9.585 1.00 93.06 155 ILE A CA 1
ATOM 1229 C C . ILE A 1 155 ? -29.935 27.720 10.135 1.00 93.06 155 ILE A C 1
ATOM 1231 O O . ILE A 1 155 ? -30.411 27.695 11.271 1.00 93.06 155 ILE A O 1
ATOM 1235 N N . TYR A 1 156 ? -29.880 26.649 9.347 1.00 94.44 156 TYR A N 1
ATOM 1236 C CA . TYR A 1 156 ? -30.419 25.363 9.763 1.00 94.44 156 TYR A CA 1
ATOM 1237 C C . TYR A 1 156 ? -29.756 24.870 11.053 1.00 94.44 156 TYR A C 1
ATOM 1239 O O . TYR A 1 156 ? -30.443 24.556 12.020 1.00 94.44 156 TYR A O 1
ATOM 1247 N N . ARG A 1 157 ? -28.419 24.823 11.095 1.00 93.00 157 ARG A N 1
ATOM 1248 C CA . ARG A 1 157 ? -27.690 24.215 12.216 1.00 93.00 157 ARG A CA 1
ATOM 1249 C C . ARG A 1 157 ? -27.864 24.989 13.518 1.00 93.00 157 ARG A C 1
ATOM 1251 O O . ARG A 1 157 ? -28.144 24.358 14.527 1.00 93.00 157 ARG A O 1
ATOM 1258 N N . LYS A 1 158 ? -27.773 26.320 13.498 1.00 93.31 158 LYS A N 1
ATOM 1259 C CA . LYS A 1 158 ? -27.959 27.154 14.696 1.00 93.31 158 LYS A CA 1
ATOM 1260 C C . LYS A 1 158 ? -29.387 27.097 15.228 1.00 93.31 158 LYS A C 1
ATOM 1262 O O . LYS A 1 158 ? -29.581 26.982 16.430 1.00 93.31 158 LYS A O 1
ATOM 1267 N N . SER A 1 159 ? -30.373 27.090 14.333 1.00 95.44 159 SER A N 1
ATOM 1268 C CA . SER A 1 159 ? -31.783 26.934 14.716 1.00 95.44 159 SER A CA 1
ATOM 1269 C C . SER A 1 159 ? -32.033 25.567 15.368 1.00 95.44 159 SER A C 1
ATOM 1271 O O . SER A 1 159 ? -32.703 25.477 16.389 1.00 95.44 159 SER A O 1
ATOM 1273 N N . ILE A 1 160 ? -31.438 24.497 14.826 1.00 94.75 160 ILE A N 1
ATOM 1274 C CA . ILE A 1 160 ? -31.481 23.144 15.410 1.00 94.75 160 ILE A CA 1
ATOM 1275 C C . ILE A 1 160 ? -30.748 23.085 16.762 1.00 94.75 160 ILE A C 1
ATOM 1277 O O . ILE A 1 160 ? -31.232 22.431 17.685 1.00 94.75 160 ILE A O 1
ATOM 1281 N N . GLU A 1 161 ? -29.602 23.762 16.891 1.00 93.19 161 GLU A N 1
ATOM 1282 C CA . GLU A 1 161 ? -28.841 23.881 18.144 1.00 93.19 161 GLU A CA 1
ATOM 1283 C C . GLU A 1 161 ? -29.664 24.531 19.259 1.00 93.19 161 GLU A C 1
ATOM 1285 O O . GLU A 1 161 ? -29.738 23.977 20.356 1.00 93.19 161 GLU A O 1
ATOM 1290 N N . GLU A 1 162 ? -30.307 25.664 18.980 1.00 94.88 162 GLU A N 1
ATOM 1291 C CA . GLU A 1 162 ? -31.127 26.390 19.957 1.00 94.88 162 GLU A CA 1
ATOM 1292 C C . GLU A 1 162 ? -32.438 25.666 20.282 1.00 94.88 162 GLU A C 1
ATOM 1294 O O . GLU A 1 162 ? -32.833 25.620 21.445 1.00 94.88 162 GLU A O 1
ATOM 1299 N N . HIS A 1 163 ? -33.082 25.051 19.284 1.00 94.44 163 HIS A N 1
ATOM 1300 C CA . HIS A 1 163 ? -34.358 24.350 19.462 1.00 94.44 163 HIS A CA 1
ATOM 1301 C C . HIS A 1 163 ? -34.246 23.123 20.363 1.00 94.44 163 HIS A C 1
ATOM 1303 O O . HIS A 1 163 ? -35.054 22.938 21.270 1.00 94.44 163 HIS A O 1
ATOM 1309 N N . PHE A 1 164 ? -33.250 22.268 20.120 1.00 92.12 164 PHE A N 1
ATOM 1310 C CA . PHE A 1 164 ? -33.086 21.035 20.894 1.00 92.12 164 PHE A CA 1
ATOM 1311 C C . PHE A 1 164 ? -32.226 21.232 22.146 1.00 92.12 164 PHE A C 1
ATOM 1313 O O . PHE A 1 164 ? -32.403 20.521 23.137 1.00 92.12 164 PHE A O 1
ATOM 1320 N N . GLY A 1 165 ? -31.282 22.173 22.119 1.00 92.06 165 GLY A N 1
ATOM 1321 C CA . GLY A 1 165 ? -30.276 22.314 23.162 1.00 92.06 165 GLY A CA 1
ATOM 1322 C C . GLY A 1 165 ? -29.294 21.135 23.224 1.00 92.06 165 GLY A C 1
ATOM 1323 O O . GLY A 1 165 ? -29.452 20.084 22.595 1.00 92.06 165 GLY A O 1
ATOM 1324 N N . THR A 1 166 ? -28.237 21.307 24.016 1.00 88.94 166 THR A N 1
ATOM 1325 C CA . THR A 1 166 ? -27.094 20.380 24.055 1.00 88.94 166 THR A CA 1
ATOM 1326 C C . THR A 1 166 ? -27.467 18.959 24.483 1.00 88.94 166 THR A C 1
ATOM 1328 O O . THR A 1 166 ? -27.002 17.996 23.876 1.00 88.94 166 THR A O 1
ATOM 1331 N N . GLU A 1 167 ? -28.295 18.802 25.518 1.00 92.19 167 GLU A N 1
ATOM 1332 C CA . GLU A 1 167 ? -28.599 17.476 26.075 1.00 92.19 167 GLU A CA 1
ATOM 1333 C C . GLU A 1 167 ? -29.470 16.642 25.134 1.00 92.19 167 GLU A C 1
ATOM 1335 O O . GLU A 1 167 ? -29.165 15.472 24.891 1.00 92.19 167 GLU A O 1
ATOM 1340 N N . LYS A 1 168 ? -30.486 17.249 24.504 1.00 92.75 168 LYS A N 1
ATOM 1341 C CA . LYS A 1 168 ? -31.312 16.529 23.531 1.00 92.75 168 LYS A CA 1
ATOM 1342 C C . LYS A 1 168 ? -30.522 16.171 22.275 1.00 92.75 168 LYS A C 1
ATOM 1344 O O . LYS A 1 168 ? -30.688 15.075 21.745 1.00 92.75 168 LYS A O 1
ATOM 1349 N N . LEU A 1 169 ? -29.626 17.048 21.817 1.00 91.25 169 LEU A N 1
ATOM 1350 C CA . LEU A 1 169 ? -28.751 16.740 20.684 1.00 91.25 169 LEU A CA 1
ATOM 1351 C C . LEU A 1 169 ? -27.813 15.565 20.971 1.00 91.25 169 LEU A C 1
ATOM 1353 O O . LEU A 1 169 ? -27.632 14.728 20.091 1.00 91.25 169 LEU A O 1
ATOM 1357 N N . LYS A 1 170 ? -27.265 15.451 22.188 1.00 90.69 170 LYS A N 1
ATOM 1358 C CA . LYS A 1 170 ? -26.475 14.273 22.590 1.00 90.69 170 LYS A CA 1
ATOM 1359 C C . LYS A 1 170 ? -27.311 12.995 22.599 1.00 90.69 170 LYS A C 1
ATOM 1361 O O . LYS A 1 170 ? -26.850 11.963 22.117 1.00 90.69 170 LYS A O 1
ATOM 1366 N N . GLU A 1 171 ? -28.539 13.048 23.114 1.00 93.50 171 GLU A N 1
ATOM 1367 C CA . GLU A 1 171 ? -29.457 11.900 23.099 1.00 93.50 171 GLU A CA 1
ATOM 1368 C C . GLU A 1 171 ? -29.729 11.433 21.660 1.00 93.50 171 GLU A C 1
ATOM 1370 O O . GLU A 1 171 ? -29.576 10.250 21.346 1.00 93.50 171 GLU A O 1
ATOM 1375 N N . LEU A 1 172 ? -30.052 12.374 20.768 1.00 92.00 172 LEU A N 1
ATOM 1376 C CA . LEU A 1 172 ? -30.285 12.090 19.355 1.00 92.00 172 LEU A CA 1
ATOM 1377 C C . LEU A 1 172 ? -29.018 11.570 18.657 1.00 92.00 172 LEU A C 1
ATOM 1379 O O . LEU A 1 172 ? -29.111 10.635 17.867 1.00 92.00 172 LEU A O 1
ATOM 1383 N N . GLN A 1 173 ? -27.840 12.116 18.973 1.00 93.00 173 GLN A N 1
ATOM 1384 C CA . GLN A 1 173 ? -26.556 11.641 18.449 1.00 93.00 173 GLN A CA 1
ATOM 1385 C C . GLN A 1 173 ? -26.288 10.187 18.857 1.00 93.00 173 GLN A C 1
ATOM 1387 O O . GLN A 1 173 ? -25.918 9.361 18.021 1.00 93.00 173 GLN A O 1
ATOM 1392 N N . ARG A 1 174 ? -26.514 9.841 20.129 1.00 94.44 174 ARG A N 1
ATOM 1393 C CA . ARG A 1 174 ? -26.394 8.459 20.615 1.00 94.44 174 ARG A CA 1
ATOM 1394 C C . ARG A 1 174 ? -27.391 7.528 19.940 1.00 94.44 174 ARG A C 1
ATOM 1396 O O . ARG A 1 174 ? -27.045 6.383 19.653 1.00 94.44 174 ARG A O 1
ATOM 1403 N N . GLN A 1 175 ? -28.608 8.000 19.678 1.00 94.31 175 GLN A N 1
ATOM 1404 C CA . GLN A 1 175 ? -29.592 7.218 18.939 1.00 94.31 175 GLN A CA 1
ATOM 1405 C C . GLN A 1 175 ? -29.149 6.980 17.488 1.00 94.31 175 GLN A C 1
ATOM 1407 O O . GLN A 1 175 ? -29.165 5.837 17.045 1.00 94.31 175 GLN A O 1
ATOM 1412 N N . ASP A 1 176 ? -28.652 8.004 16.790 1.00 91.69 176 ASP A N 1
ATOM 1413 C CA . ASP A 1 176 ? -28.097 7.875 15.433 1.00 91.69 176 ASP A CA 1
ATOM 1414 C C . ASP A 1 176 ? -26.913 6.896 15.377 1.00 91.69 176 ASP A C 1
ATOM 1416 O O . ASP A 1 176 ? -26.810 6.103 14.444 1.00 91.69 176 ASP A O 1
ATOM 1420 N N . ILE A 1 177 ? -26.045 6.888 16.395 1.00 94.75 177 ILE A N 1
ATOM 1421 C CA . ILE A 1 177 ? -24.980 5.882 16.518 1.00 94.75 177 ILE A CA 1
ATOM 1422 C C . ILE A 1 177 ? -25.574 4.469 16.595 1.00 94.75 177 ILE A C 1
ATOM 1424 O O . ILE A 1 177 ? -25.135 3.586 15.856 1.00 94.75 177 ILE A O 1
ATOM 1428 N N . ARG A 1 178 ? -26.573 4.244 17.459 1.00 95.81 178 ARG A N 1
ATOM 1429 C CA . ARG A 1 178 ? -27.227 2.930 17.596 1.00 95.81 178 ARG A CA 1
ATOM 1430 C C . ARG A 1 178 ? -27.908 2.496 16.303 1.00 95.81 178 ARG A C 1
ATOM 1432 O O . ARG A 1 178 ? -27.770 1.339 15.910 1.00 95.81 178 ARG A O 1
ATOM 1439 N N . ASP A 1 179 ? -28.587 3.416 15.628 1.00 94.31 179 ASP A N 1
ATOM 1440 C CA . ASP A 1 179 ? -29.250 3.150 14.3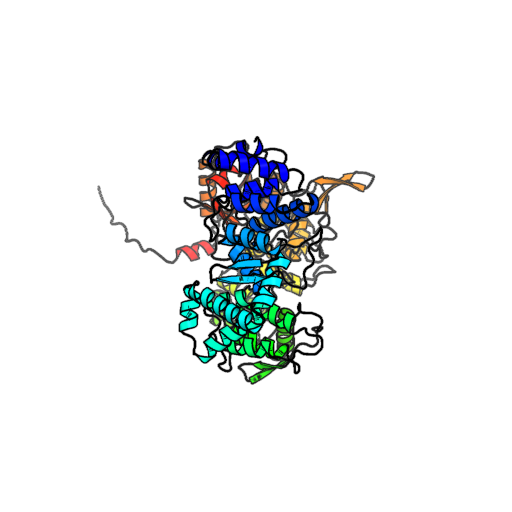53 1.00 94.31 179 ASP A CA 1
ATOM 1441 C C . ASP A 1 179 ? -28.223 2.758 13.281 1.00 94.31 179 ASP A C 1
ATOM 1443 O O . ASP A 1 179 ? -28.395 1.740 12.617 1.00 94.31 179 ASP A O 1
ATOM 1447 N N . LYS A 1 180 ? -27.089 3.465 13.189 1.00 93.19 180 LYS A N 1
ATOM 1448 C CA . LYS A 1 180 ? -25.996 3.130 12.258 1.00 93.19 180 LYS A CA 1
ATOM 1449 C C . LYS A 1 180 ? -25.363 1.767 12.531 1.00 93.19 180 LYS A C 1
ATOM 1451 O O . LYS A 1 180 ? -25.008 1.064 11.586 1.00 93.19 180 LYS A O 1
ATOM 1456 N N . ILE A 1 181 ? -25.216 1.384 13.801 1.00 96.00 181 ILE A N 1
ATOM 1457 C CA . ILE A 1 181 ? -24.769 0.031 14.162 1.00 96.00 181 ILE A CA 1
ATOM 1458 C C . ILE A 1 181 ? -25.809 -0.992 13.698 1.00 96.00 181 ILE A C 1
ATOM 1460 O O . ILE A 1 181 ? -25.444 -1.988 13.088 1.00 96.00 181 ILE A O 1
ATOM 1464 N N . LYS A 1 182 ? -27.100 -0.733 13.937 1.00 95.88 182 LYS A N 1
ATOM 1465 C CA . LYS A 1 182 ? -28.203 -1.629 13.566 1.00 95.88 182 LYS A CA 1
ATOM 1466 C C . LYS A 1 182 ? -28.364 -1.794 12.049 1.00 95.88 182 LYS A C 1
ATOM 1468 O O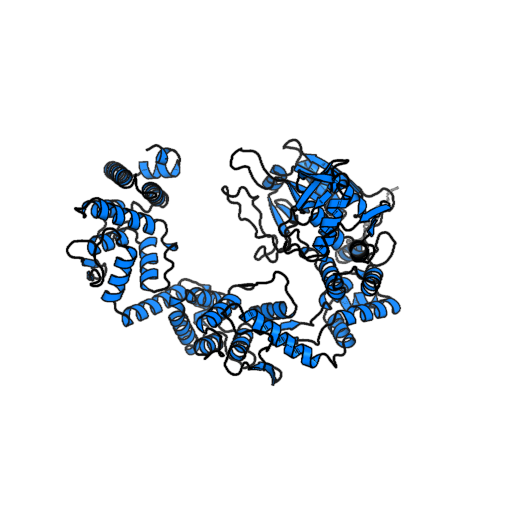 . LYS A 1 182 ? -28.691 -2.889 11.599 1.00 95.88 182 LYS A O 1
ATOM 1473 N N . GLU A 1 183 ? -28.148 -0.729 11.281 1.00 94.88 183 GLU A N 1
ATOM 1474 C CA . GLU A 1 183 ? -28.217 -0.715 9.813 1.00 94.88 183 GLU A CA 1
ATOM 1475 C C . GLU A 1 183 ? -27.056 -1.484 9.154 1.00 94.88 183 GLU A C 1
ATOM 1477 O O . GLU A 1 183 ? -27.210 -1.980 8.038 1.00 94.88 183 GLU A O 1
ATOM 1482 N N . ASN A 1 184 ? -25.908 -1.622 9.829 1.00 95.44 184 ASN A N 1
ATOM 1483 C CA . ASN A 1 184 ? -24.777 -2.421 9.355 1.00 95.44 184 ASN A CA 1
ATOM 1484 C C . ASN A 1 184 ? -24.845 -3.837 9.947 1.00 95.44 184 ASN A C 1
ATOM 1486 O O . ASN A 1 184 ? -24.535 -4.048 11.116 1.00 95.44 184 ASN A O 1
ATOM 1490 N N . GLU A 1 185 ? -25.224 -4.822 9.128 1.00 96.06 185 GLU A N 1
ATOM 1491 C CA . GLU A 1 185 ? -25.456 -6.204 9.570 1.00 96.06 185 GLU A CA 1
ATOM 1492 C C . GLU A 1 185 ? -24.280 -6.803 10.358 1.00 96.06 185 GLU A C 1
ATOM 1494 O O . GLU A 1 185 ? -24.487 -7.343 11.446 1.00 96.06 185 GLU A O 1
ATOM 1499 N N . LYS A 1 186 ? -23.049 -6.670 9.851 1.00 96.81 186 LYS A N 1
ATOM 1500 C CA . LYS A 1 186 ? -21.845 -7.198 10.511 1.00 96.81 186 LYS A CA 1
ATOM 1501 C C . LYS A 1 186 ? -21.564 -6.475 11.824 1.00 96.81 186 LYS A C 1
ATOM 1503 O O . LYS A 1 186 ? -21.311 -7.120 12.837 1.00 96.81 186 LYS A O 1
ATOM 1508 N N . ALA A 1 187 ? -21.646 -5.143 11.824 1.00 96.56 187 ALA A N 1
ATOM 1509 C CA . ALA A 1 187 ? -21.433 -4.360 13.035 1.00 96.56 187 ALA A CA 1
ATOM 1510 C C . ALA A 1 187 ? -22.482 -4.681 14.110 1.00 96.56 187 ALA A C 1
ATOM 1512 O O . ALA A 1 187 ? -22.120 -4.830 15.274 1.00 96.56 187 ALA A O 1
ATOM 1513 N N . ARG A 1 188 ? -23.756 -4.844 13.728 1.00 97.00 188 ARG A N 1
ATOM 1514 C CA . ARG A 1 188 ? -24.843 -5.256 14.626 1.00 97.00 188 ARG A CA 1
ATOM 1515 C C . ARG A 1 188 ? -24.551 -6.608 15.269 1.00 97.00 188 ARG A C 1
ATOM 1517 O O . ARG A 1 188 ? -24.627 -6.717 16.489 1.00 97.00 188 ARG A O 1
ATOM 1524 N N . ILE A 1 189 ? -24.202 -7.610 14.458 1.00 96.62 189 ILE A N 1
ATOM 1525 C CA . ILE A 1 189 ? -23.870 -8.954 14.945 1.00 96.62 189 ILE A CA 1
ATOM 1526 C C . ILE A 1 189 ? -22.725 -8.864 15.954 1.00 96.62 189 ILE A C 1
ATOM 1528 O O . ILE A 1 189 ? -22.875 -9.329 17.080 1.00 96.62 189 ILE A O 1
ATOM 1532 N N . ASN A 1 190 ? -21.615 -8.214 15.604 1.00 96.25 190 ASN A N 1
ATOM 1533 C CA . ASN A 1 190 ? -20.454 -8.131 16.494 1.00 96.25 190 ASN A CA 1
ATOM 1534 C C . ASN A 1 190 ? -20.770 -7.345 17.778 1.00 96.25 190 ASN A C 1
ATOM 1536 O O . ASN A 1 190 ? -20.358 -7.748 18.861 1.00 96.25 190 ASN A O 1
ATOM 1540 N N . PHE A 1 191 ? -21.571 -6.278 17.690 1.00 96.50 191 PHE A N 1
ATOM 1541 C CA . PHE A 1 191 ? -22.014 -5.500 18.851 1.00 96.50 191 PHE A CA 1
ATOM 1542 C C . PHE A 1 191 ? -22.874 -6.320 19.818 1.00 96.50 191 PHE A C 1
ATOM 1544 O O . PHE A 1 191 ? -22.724 -6.205 21.032 1.00 96.50 191 PHE A O 1
ATOM 1551 N N . GLU A 1 192 ? -23.766 -7.167 19.304 1.00 95.12 192 GLU A N 1
ATOM 1552 C CA . GLU A 1 192 ? -24.622 -8.034 20.122 1.00 95.12 192 GLU A CA 1
ATOM 1553 C C . GLU A 1 192 ? -23.819 -9.098 20.894 1.00 95.12 192 GLU A C 1
ATOM 1555 O O . GLU A 1 192 ? -24.223 -9.457 22.001 1.00 95.12 192 GLU A O 1
ATOM 1560 N N . HIS A 1 193 ? -22.666 -9.533 20.367 1.00 93.75 193 HIS A N 1
ATOM 1561 C CA . HIS A 1 193 ? -21.749 -10.473 21.030 1.00 93.75 193 HIS A CA 1
ATOM 1562 C C . HIS A 1 193 ? -20.897 -9.839 22.143 1.00 93.75 193 HIS A C 1
ATOM 1564 O O . HIS A 1 193 ? -20.316 -10.561 22.956 1.00 93.75 193 HIS A O 1
ATOM 1570 N N . MET A 1 194 ? -20.803 -8.507 22.198 1.00 93.44 194 MET A N 1
ATOM 1571 C CA . MET A 1 194 ? -20.044 -7.804 23.235 1.00 93.44 194 MET A CA 1
ATOM 1572 C C . MET A 1 194 ? -20.750 -7.880 24.596 1.00 93.44 194 MET A C 1
ATOM 1574 O O . MET A 1 194 ? -21.979 -7.980 24.685 1.00 93.44 194 MET A O 1
ATOM 1578 N N . SER A 1 195 ? -19.962 -7.780 25.672 1.00 92.81 195 SER A N 1
ATOM 1579 C CA . SER A 1 195 ? -20.504 -7.610 27.023 1.00 92.81 195 SER A CA 1
ATOM 1580 C C . SER A 1 195 ? -21.319 -6.313 27.122 1.00 92.81 195 SER A C 1
ATOM 1582 O O . SER A 1 195 ? -21.140 -5.391 26.324 1.00 92.81 195 SER A O 1
ATOM 1584 N N . GLU A 1 196 ? -22.225 -6.219 28.095 1.00 94.25 196 GLU A N 1
ATOM 1585 C CA . GLU A 1 196 ? -23.022 -5.001 28.287 1.00 94.25 196 GLU A CA 1
ATOM 1586 C C . GLU A 1 196 ? -22.139 -3.771 28.551 1.00 94.25 196 GLU A C 1
ATOM 1588 O O . GLU A 1 196 ? -22.342 -2.726 27.928 1.00 94.25 196 GLU A O 1
ATOM 1593 N N . ASP A 1 197 ? -21.093 -3.938 29.362 1.00 93.69 197 ASP A N 1
ATOM 1594 C CA . ASP A 1 197 ? -20.099 -2.899 29.636 1.00 93.69 197 ASP A CA 1
ATOM 1595 C C . ASP A 1 197 ? -19.353 -2.465 28.366 1.00 93.69 197 ASP A C 1
ATOM 1597 O O . ASP A 1 197 ? -19.176 -1.270 28.127 1.00 93.69 197 ASP A O 1
ATOM 1601 N N . ASP A 1 198 ? -18.937 -3.411 27.519 1.00 93.25 198 ASP A N 1
ATOM 1602 C CA . ASP A 1 198 ? -18.225 -3.100 26.275 1.00 93.25 198 ASP A CA 1
ATOM 1603 C C . ASP A 1 198 ? -19.137 -2.436 25.237 1.00 93.25 198 ASP A C 1
ATOM 1605 O O . ASP A 1 198 ? -18.692 -1.547 24.499 1.00 93.25 198 ASP A O 1
ATOM 1609 N N . ARG A 1 199 ? -20.423 -2.807 25.195 1.00 95.62 199 ARG A N 1
ATOM 1610 C CA . ARG A 1 199 ? -21.427 -2.119 24.369 1.00 95.62 199 ARG A CA 1
ATOM 1611 C C . ARG A 1 199 ? -21.570 -0.664 24.792 1.00 95.62 199 ARG A C 1
ATOM 1613 O O . ARG A 1 199 ? -21.507 0.227 23.944 1.00 95.62 199 ARG A O 1
ATOM 1620 N N . GLU A 1 200 ? -21.700 -0.410 26.090 1.00 95.75 200 GLU A N 1
ATOM 1621 C CA . GLU A 1 200 ? -21.830 0.950 26.608 1.00 95.75 200 GLU A CA 1
ATOM 1622 C C . GLU A 1 200 ? -20.533 1.756 26.408 1.00 95.75 200 GLU A C 1
ATOM 1624 O O . GLU A 1 200 ? -20.584 2.904 25.961 1.00 95.75 200 GLU A O 1
ATOM 1629 N N . ARG A 1 201 ? -19.352 1.153 26.614 1.00 95.75 201 ARG A N 1
ATOM 1630 C CA . ARG A 1 201 ? -18.053 1.773 26.272 1.00 95.75 201 ARG A CA 1
ATOM 1631 C C . ARG A 1 201 ? -17.963 2.133 24.794 1.00 95.75 201 ARG A C 1
ATOM 1633 O O . ARG A 1 201 ? -17.497 3.222 24.466 1.00 95.75 201 ARG A O 1
ATOM 1640 N N . THR A 1 202 ? -18.438 1.259 23.910 1.00 96.62 202 THR A N 1
ATOM 1641 C CA . THR A 1 202 ? -18.444 1.496 22.461 1.00 96.62 202 THR A CA 1
ATOM 1642 C C . THR A 1 202 ? -19.301 2.705 22.105 1.00 96.62 202 THR A C 1
ATOM 1644 O O . THR A 1 202 ? -18.819 3.607 21.419 1.00 96.62 202 THR A O 1
ATOM 1647 N N . ILE A 1 203 ? -20.531 2.782 22.626 1.00 96.50 203 ILE A N 1
ATOM 1648 C CA . ILE A 1 203 ? -21.416 3.933 22.397 1.00 96.50 203 ILE A CA 1
ATOM 1649 C C . ILE A 1 203 ? -20.799 5.217 22.961 1.00 96.50 203 ILE A C 1
ATOM 1651 O O . ILE A 1 203 ? -20.740 6.220 22.253 1.00 96.50 203 ILE A O 1
ATOM 1655 N N . ASN A 1 204 ? -20.277 5.184 24.190 1.00 95.44 204 ASN A N 1
ATOM 1656 C CA . ASN A 1 204 ? -19.638 6.340 24.825 1.00 95.44 204 ASN A CA 1
ATOM 1657 C C . ASN A 1 204 ? -18.406 6.830 24.053 1.00 95.44 204 ASN A C 1
ATOM 1659 O O . ASN A 1 204 ? -18.222 8.037 23.869 1.00 95.44 204 ASN A O 1
ATOM 1663 N N . LEU A 1 205 ? -17.571 5.911 23.562 1.00 95.31 205 LEU A N 1
ATOM 1664 C CA . LEU A 1 205 ? -16.412 6.268 22.755 1.00 95.31 205 LEU A CA 1
ATOM 1665 C C . LEU A 1 205 ? -16.848 6.880 21.418 1.00 95.31 205 LEU A C 1
ATOM 1667 O O . LEU A 1 205 ? -16.367 7.960 21.076 1.00 95.31 205 LEU A O 1
ATOM 1671 N N . MET A 1 206 ? -17.778 6.248 20.693 1.00 95.19 206 MET A N 1
ATOM 1672 C CA . MET A 1 206 ? -18.308 6.770 19.425 1.00 95.19 206 MET A CA 1
ATOM 1673 C C . MET A 1 206 ? -18.930 8.162 19.585 1.00 95.19 206 MET A C 1
ATOM 1675 O O . MET A 1 206 ? -18.675 9.034 18.757 1.00 95.19 206 MET A O 1
ATOM 1679 N N . ASP A 1 207 ? -19.675 8.385 20.666 1.00 93.00 207 ASP A N 1
ATOM 1680 C CA . ASP A 1 207 ? -20.278 9.670 21.034 1.00 93.00 207 ASP A CA 1
ATOM 1681 C C . ASP A 1 207 ? -19.203 10.752 21.237 1.00 93.00 207 ASP A C 1
ATOM 1683 O O . ASP A 1 207 ? -19.230 11.807 20.600 1.00 93.00 207 ASP A O 1
ATOM 1687 N N . SER A 1 208 ? -18.166 10.448 22.026 1.00 91.25 208 SER A N 1
ATOM 1688 C CA . SER A 1 208 ? -17.037 11.366 22.263 1.00 91.25 208 SER A CA 1
ATOM 1689 C C . SER A 1 208 ? -16.204 11.674 21.007 1.00 91.25 208 SER A C 1
ATOM 1691 O O . SER A 1 208 ? -15.506 12.690 20.939 1.00 91.25 208 SER A O 1
ATOM 1693 N N . LEU A 1 209 ? -16.257 10.786 20.012 1.00 90.88 209 LEU A N 1
ATOM 1694 C CA . LEU A 1 209 ? -15.496 10.855 18.766 1.00 90.88 209 LEU A CA 1
ATOM 1695 C C . LEU A 1 209 ? -16.320 11.356 17.579 1.00 90.88 209 LEU A C 1
ATOM 1697 O O . LEU A 1 209 ? -15.772 11.524 16.482 1.00 90.88 209 LEU A O 1
ATOM 1701 N N . TYR A 1 210 ? -17.610 11.622 17.785 1.00 87.25 210 TYR A N 1
ATOM 1702 C CA . TYR A 1 210 ? -18.520 12.048 16.730 1.00 87.25 210 TYR A CA 1
ATOM 1703 C C . TYR A 1 210 ? -18.028 13.332 16.066 1.00 87.25 210 TYR A C 1
ATOM 1705 O O . TYR A 1 210 ? -17.926 13.413 14.840 1.00 87.25 210 TYR A O 1
ATOM 1713 N N . THR A 1 211 ? -17.586 14.288 16.888 1.00 77.69 211 THR A N 1
ATOM 1714 C CA . THR A 1 211 ? -17.121 15.597 16.425 1.00 77.69 211 THR A CA 1
ATOM 1715 C C . THR A 1 211 ? -15.765 15.591 15.726 1.00 77.69 211 THR A C 1
ATOM 1717 O O . THR A 1 211 ? -15.318 16.603 15.195 1.00 77.69 211 THR A O 1
ATOM 1720 N N . LYS A 1 212 ? -15.093 14.439 15.694 1.00 79.06 212 LYS A N 1
ATOM 1721 C CA . LYS A 1 212 ? -13.835 14.234 14.964 1.00 79.06 212 LYS A CA 1
ATOM 1722 C C . LYS A 1 212 ? -14.041 13.409 13.693 1.00 79.06 212 LYS A C 1
ATOM 1724 O O . LYS A 1 212 ? -13.070 13.069 13.026 1.00 79.06 212 LYS A O 1
ATOM 1729 N N . GLY A 1 213 ? -15.280 12.998 13.403 1.00 82.75 213 GLY A N 1
ATOM 1730 C CA . GLY A 1 213 ? -15.601 12.049 12.334 1.00 82.75 213 GLY A CA 1
ATOM 1731 C C . GLY A 1 213 ? -15.113 10.613 12.590 1.00 82.75 213 GLY A C 1
ATOM 1732 O O . GLY A 1 213 ? -15.407 9.725 11.792 1.00 82.75 213 GLY A O 1
ATOM 1733 N N . LEU A 1 214 ? -14.427 10.364 13.712 1.00 89.06 214 LEU A N 1
ATOM 1734 C CA . LEU A 1 214 ? -13.791 9.084 14.043 1.00 89.06 214 LEU A CA 1
ATOM 1735 C C . LEU A 1 214 ? -14.787 8.009 14.499 1.00 89.06 214 LEU A C 1
ATOM 1737 O O . LEU A 1 214 ? -14.444 6.831 14.512 1.00 89.06 214 LEU A O 1
ATOM 1741 N N . TYR A 1 215 ? -16.037 8.370 14.810 1.00 91.38 215 TYR A N 1
ATOM 1742 C CA . TYR A 1 215 ? -17.085 7.383 15.098 1.00 91.38 215 TYR A CA 1
ATOM 1743 C C . TYR A 1 215 ? -17.262 6.378 13.943 1.00 91.38 215 TYR A C 1
ATOM 1745 O O . TYR A 1 215 ? -17.530 5.203 14.178 1.00 91.38 215 TYR A O 1
ATOM 1753 N N . ARG A 1 216 ? -17.063 6.820 12.690 1.00 90.56 216 ARG A N 1
ATOM 1754 C CA . ARG A 1 216 ? -17.138 5.958 11.499 1.00 90.56 216 ARG A CA 1
ATOM 1755 C C . ARG A 1 216 ? -16.007 4.937 11.469 1.00 90.56 216 ARG A C 1
ATOM 1757 O O . ARG A 1 216 ? -16.203 3.824 11.000 1.00 90.56 216 ARG A O 1
ATOM 1764 N N . ASP A 1 217 ? -14.836 5.309 11.972 1.00 94.75 217 ASP A N 1
ATOM 1765 C CA . ASP A 1 217 ? -13.685 4.418 12.048 1.00 94.75 217 ASP A CA 1
ATOM 1766 C C . ASP A 1 217 ? -13.875 3.381 13.170 1.00 94.75 217 ASP A C 1
ATOM 1768 O O . ASP A 1 217 ? -13.626 2.199 12.949 1.00 94.75 217 ASP A O 1
ATOM 1772 N N . ILE A 1 218 ? -14.460 3.763 14.312 1.00 96.38 218 ILE A N 1
ATOM 1773 C CA . ILE A 1 218 ? -14.897 2.789 15.332 1.00 96.38 218 ILE A CA 1
ATOM 1774 C C . ILE A 1 218 ? -15.947 1.820 14.767 1.00 96.38 218 ILE A C 1
ATOM 1776 O O . ILE A 1 218 ? -15.835 0.615 14.984 1.00 96.38 218 ILE A O 1
ATOM 1780 N N . LEU A 1 219 ? -16.913 2.311 13.980 1.00 95.38 219 LEU A N 1
ATOM 1781 C CA . LEU A 1 219 ? -17.899 1.457 13.309 1.00 95.38 219 LEU A CA 1
ATOM 1782 C C . LEU A 1 219 ? -17.235 0.446 12.356 1.00 95.38 219 LEU A C 1
ATOM 1784 O O . LEU A 1 219 ? -17.624 -0.717 12.349 1.00 95.38 219 LEU A O 1
ATOM 1788 N N . LYS A 1 220 ? -16.198 0.847 11.605 1.00 95.19 220 LYS A N 1
ATOM 1789 C CA . LYS A 1 220 ? -15.412 -0.079 10.764 1.00 95.19 220 LYS A CA 1
ATOM 1790 C C . LYS A 1 220 ? -14.660 -1.124 11.594 1.00 95.19 220 LYS A C 1
ATOM 1792 O O . LYS A 1 220 ? -14.575 -2.275 11.179 1.00 95.19 220 LYS A O 1
ATOM 1797 N N . LEU A 1 221 ? -14.083 -0.745 12.739 1.00 96.06 221 LEU A N 1
ATOM 1798 C CA . LEU A 1 221 ? -13.409 -1.702 13.631 1.00 96.06 221 LEU A CA 1
ATOM 1799 C C . LEU A 1 221 ? -14.397 -2.714 14.215 1.00 96.06 221 LEU A C 1
ATOM 1801 O O . LEU A 1 221 ? -14.065 -3.893 14.313 1.00 96.06 221 LEU A O 1
ATOM 1805 N N . LEU A 1 222 ? -15.602 -2.260 14.565 1.00 96.25 222 LEU A N 1
ATOM 1806 C CA . LEU A 1 222 ? -16.698 -3.115 15.011 1.00 96.25 222 LEU A CA 1
ATOM 1807 C C . LEU A 1 222 ? -17.145 -4.068 13.897 1.00 96.25 222 LEU A C 1
ATOM 1809 O O . LEU A 1 222 ? -17.260 -5.263 14.133 1.00 96.25 222 LEU A O 1
ATOM 1813 N N . GLU A 1 223 ? -17.328 -3.573 12.670 1.00 95.38 223 GLU A N 1
ATOM 1814 C CA . GLU A 1 223 ? -17.674 -4.389 11.496 1.00 95.38 223 GLU A CA 1
ATOM 1815 C C . GLU A 1 223 ? -16.649 -5.506 11.230 1.00 95.38 223 GLU A C 1
ATOM 1817 O O . GLU A 1 223 ? -17.015 -6.614 10.842 1.00 95.38 223 GLU A O 1
ATOM 1822 N N . ARG A 1 224 ? -15.364 -5.218 11.464 1.00 93.44 224 ARG A N 1
ATOM 1823 C CA . ARG A 1 224 ? -14.237 -6.146 11.280 1.00 93.44 224 ARG A CA 1
ATOM 1824 C C . ARG A 1 224 ? -13.946 -7.029 12.499 1.00 93.44 224 ARG A C 1
ATOM 1826 O O . ARG A 1 224 ? -12.896 -7.659 12.526 1.00 93.44 224 ARG A O 1
ATOM 1833 N N . ASP A 1 225 ? -14.820 -7.026 13.504 1.00 93.69 225 ASP A N 1
ATOM 1834 C CA . ASP A 1 225 ? -14.672 -7.788 14.754 1.00 93.69 225 ASP A CA 1
ATOM 1835 C C . ASP A 1 225 ? -13.350 -7.515 15.508 1.00 93.69 225 ASP A C 1
ATOM 1837 O O . ASP A 1 225 ? -12.801 -8.353 16.219 1.00 93.69 225 ASP A O 1
ATOM 1841 N N . LYS A 1 226 ? -12.791 -6.305 15.361 1.00 94.62 226 LYS A N 1
ATOM 1842 C CA . LYS A 1 226 ? -11.509 -5.947 15.993 1.00 94.62 226 LYS A CA 1
ATOM 1843 C C . LYS A 1 226 ? -11.667 -5.418 17.416 1.00 94.62 226 LYS A C 1
ATOM 1845 O O . LYS A 1 226 ? -10.721 -5.499 18.195 1.00 94.62 226 LYS A O 1
ATOM 1850 N N . LEU A 1 227 ? -12.832 -4.869 17.779 1.00 96.06 227 LEU A N 1
ATOM 1851 C CA . LEU A 1 227 ? -13.026 -4.211 19.082 1.00 96.06 227 LEU A CA 1
ATOM 1852 C C . LEU A 1 227 ? -12.921 -5.168 20.281 1.00 96.06 227 LEU A C 1
ATOM 1854 O O . LEU A 1 227 ? -12.558 -4.720 21.369 1.00 96.06 227 LEU A O 1
ATOM 1858 N N . TYR A 1 228 ? -13.185 -6.463 20.080 1.00 91.75 228 TYR A N 1
ATOM 1859 C CA . TYR A 1 228 ? -13.099 -7.490 21.123 1.00 91.75 228 TYR A CA 1
ATOM 1860 C C . TYR A 1 228 ? -11.717 -8.166 21.219 1.00 91.75 228 TYR A C 1
ATOM 1862 O O . TYR A 1 228 ? -11.470 -8.935 22.149 1.00 91.75 228 TYR A O 1
ATOM 1870 N N . ASN A 1 229 ? -10.789 -7.872 20.296 1.00 95.06 229 ASN A N 1
ATOM 1871 C CA . ASN A 1 229 ? -9.415 -8.380 20.362 1.00 95.06 229 ASN A CA 1
ATOM 1872 C C . ASN A 1 229 ? -8.782 -8.024 21.714 1.00 95.06 229 ASN A C 1
ATOM 1874 O O . ASN A 1 229 ? -8.956 -6.903 22.188 1.00 95.06 229 ASN A O 1
ATOM 1878 N N . ARG A 1 230 ? -8.058 -8.966 22.329 1.00 95.81 230 ARG A N 1
ATOM 1879 C CA . ARG A 1 230 ? -7.461 -8.790 23.658 1.00 95.81 230 ARG A CA 1
ATOM 1880 C C . ARG A 1 230 ? -5.951 -8.604 23.579 1.00 95.81 230 ARG A C 1
ATOM 1882 O O . ARG A 1 230 ? -5.286 -9.234 22.764 1.00 95.81 230 ARG A O 1
ATOM 1889 N N . ASP A 1 231 ? -5.436 -7.736 24.438 1.00 96.94 231 ASP A N 1
ATOM 1890 C CA . ASP A 1 231 ? -4.007 -7.492 24.612 1.00 96.94 231 ASP A CA 1
ATOM 1891 C C . ASP A 1 231 ? -3.344 -8.565 25.499 1.00 96.94 231 ASP A C 1
ATOM 1893 O O . ASP A 1 231 ? -4.004 -9.474 26.018 1.00 96.94 231 ASP A O 1
ATOM 1897 N N . SER A 1 232 ? -2.034 -8.444 25.734 1.00 95.25 232 SER A N 1
ATOM 1898 C CA . SER A 1 232 ? -1.286 -9.410 26.550 1.00 95.25 232 SER A CA 1
ATOM 1899 C C . SER A 1 232 ? -1.668 -9.416 28.041 1.00 95.25 232 SER A C 1
ATOM 1901 O O . SER A 1 232 ? -1.159 -10.242 28.800 1.00 95.25 232 SER A O 1
ATOM 1903 N N . LYS A 1 233 ? -2.491 -8.465 28.497 1.00 95.81 233 LYS A N 1
ATOM 1904 C CA . LYS A 1 233 ? -3.019 -8.350 29.866 1.00 95.81 233 LYS A CA 1
ATOM 1905 C C . LYS A 1 233 ? -4.520 -8.683 29.929 1.00 95.81 233 LYS A C 1
ATOM 1907 O O . LYS A 1 233 ? -5.110 -8.607 31.004 1.00 95.81 233 LYS A O 1
ATOM 1912 N N . GLY A 1 234 ? -5.119 -9.089 28.809 1.00 95.25 234 GLY A N 1
ATOM 1913 C CA . GLY A 1 234 ? -6.514 -9.491 28.695 1.00 95.25 234 GLY A CA 1
ATOM 1914 C C . GLY A 1 234 ? -7.504 -8.356 28.420 1.00 95.25 234 GLY A C 1
ATOM 1915 O O . GLY A 1 234 ? -8.694 -8.660 28.333 1.00 95.25 234 GLY A O 1
ATOM 1916 N N . LYS A 1 235 ? -7.077 -7.095 28.252 1.00 96.19 235 LYS A N 1
ATOM 1917 C CA . LYS A 1 235 ? -8.003 -5.991 27.940 1.00 96.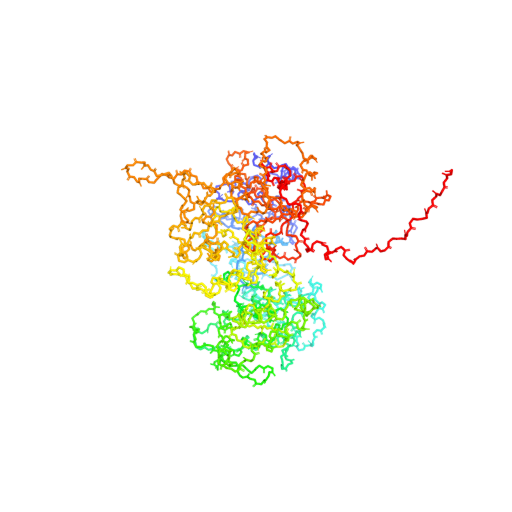19 235 LYS A CA 1
ATOM 1918 C C . LYS A 1 235 ? -8.350 -5.955 26.460 1.00 96.19 235 LYS A C 1
ATOM 1920 O O . LYS A 1 235 ? -7.504 -6.173 25.590 1.00 96.19 235 LYS A O 1
ATOM 1925 N N . THR A 1 236 ? -9.607 -5.666 26.179 1.00 96.69 236 THR A N 1
ATOM 1926 C CA . THR A 1 236 ? -10.136 -5.508 24.828 1.00 96.69 236 THR A CA 1
ATOM 1927 C C . THR A 1 236 ? -9.606 -4.238 24.157 1.00 96.69 236 THR A C 1
ATOM 1929 O O . THR A 1 236 ? -9.178 -3.283 24.814 1.00 96.69 236 THR A O 1
ATOM 1932 N N . LEU A 1 237 ? -9.675 -4.188 22.825 1.00 97.31 237 LEU A N 1
ATOM 1933 C CA . LEU A 1 237 ? -9.316 -2.988 22.076 1.00 97.31 237 LEU A CA 1
ATOM 1934 C C . LEU A 1 237 ? -10.196 -1.798 22.485 1.00 97.31 237 LEU A C 1
ATOM 1936 O O . LEU A 1 237 ? -9.688 -0.681 22.589 1.00 97.31 237 LEU A O 1
ATOM 1940 N N . ILE A 1 238 ? -11.490 -2.013 22.755 1.00 97.19 238 ILE A N 1
ATOM 1941 C CA . ILE A 1 238 ? -12.372 -0.927 23.202 1.00 97.19 238 ILE A CA 1
ATOM 1942 C C . ILE A 1 238 ? -11.960 -0.366 24.572 1.00 97.19 238 ILE A C 1
ATOM 1944 O O . ILE A 1 238 ? -11.998 0.853 24.769 1.00 97.19 238 ILE A O 1
ATOM 1948 N N . GLU A 1 239 ? -11.498 -1.210 25.498 1.00 96.81 239 GLU A N 1
ATOM 1949 C CA . GLU A 1 239 ? -10.938 -0.760 26.776 1.00 96.81 239 GLU A CA 1
ATOM 1950 C C . GLU A 1 239 ? -9.678 0.085 26.563 1.00 96.81 239 GLU A C 1
ATOM 1952 O O . GLU A 1 239 ? -9.612 1.210 27.061 1.00 96.81 239 GLU A O 1
ATOM 1957 N N . ASN A 1 240 ? -8.730 -0.393 25.750 1.00 97.25 240 ASN A N 1
ATOM 1958 C CA . ASN A 1 240 ? -7.492 0.337 25.465 1.00 97.25 240 ASN A CA 1
ATOM 1959 C C . ASN A 1 240 ? -7.739 1.669 24.733 1.00 97.25 240 ASN A C 1
ATOM 1961 O O . ASN A 1 240 ? -7.130 2.684 25.071 1.00 97.25 240 ASN A O 1
ATOM 1965 N N . LEU A 1 241 ? -8.675 1.721 23.780 1.00 96.56 241 LEU A N 1
ATOM 1966 C CA . LEU A 1 241 ? -9.058 2.975 23.119 1.00 96.56 241 LEU A CA 1
ATOM 1967 C C . LEU A 1 241 ? -9.754 3.950 24.078 1.00 96.56 241 LEU A C 1
ATOM 1969 O O . LEU A 1 241 ? -9.556 5.163 23.975 1.00 96.56 241 LEU A O 1
ATOM 1973 N N . THR A 1 242 ? -10.537 3.438 25.029 1.00 94.94 242 THR A N 1
ATOM 1974 C CA . THR A 1 242 ? -11.162 4.257 26.078 1.00 94.94 242 THR A CA 1
ATOM 1975 C C . THR A 1 242 ? -10.107 4.836 27.022 1.00 94.94 242 THR A C 1
ATOM 1977 O O . THR A 1 242 ? -10.161 6.023 27.351 1.00 94.94 242 THR A O 1
ATOM 1980 N N . GLU A 1 243 ? -9.112 4.041 27.421 1.00 94.44 243 GLU A N 1
ATOM 1981 C CA . GLU A 1 243 ? -7.973 4.505 28.223 1.00 94.44 243 GLU A CA 1
ATOM 1982 C C . GLU A 1 243 ? -7.165 5.566 27.476 1.00 94.44 243 GLU A C 1
ATOM 1984 O O . GLU A 1 243 ? -6.896 6.634 28.028 1.00 94.44 243 GLU A O 1
ATOM 1989 N N . MET A 1 244 ? -6.885 5.343 26.193 1.00 92.50 244 MET A N 1
ATOM 1990 C CA . MET A 1 244 ? -6.212 6.316 25.337 1.00 92.50 244 MET A CA 1
ATOM 1991 C C . MET A 1 244 ? -7.000 7.630 25.208 1.00 92.50 244 MET A C 1
ATOM 1993 O O . MET A 1 244 ? -6.431 8.723 25.280 1.00 92.50 244 MET A O 1
ATOM 1997 N N . ASN A 1 245 ? -8.328 7.557 25.072 1.00 92.50 245 ASN A N 1
ATOM 1998 C CA . ASN A 1 245 ? -9.187 8.742 25.023 1.00 92.50 245 ASN A CA 1
ATOM 1999 C C . ASN A 1 245 ? -9.198 9.521 26.349 1.00 92.50 245 ASN A C 1
ATOM 2001 O O . ASN A 1 245 ? -9.512 10.710 26.357 1.00 92.50 245 ASN A O 1
ATOM 2005 N N . ASN A 1 246 ? -8.794 8.902 27.460 1.00 90.44 246 ASN A N 1
ATOM 2006 C CA . ASN A 1 246 ? -8.676 9.534 28.776 1.00 90.44 246 ASN A CA 1
ATOM 2007 C C . ASN A 1 246 ? -7.227 9.875 29.166 1.00 90.44 246 ASN A C 1
ATOM 2009 O O . ASN A 1 246 ? -7.024 10.689 30.064 1.00 90.44 246 ASN A O 1
ATOM 2013 N N . LEU A 1 247 ? -6.234 9.361 28.437 1.00 89.44 247 LEU A N 1
ATOM 2014 C CA . LEU A 1 247 ? -4.808 9.559 28.690 1.00 89.44 247 LEU A CA 1
ATOM 2015 C C . LEU A 1 247 ? -4.419 11.046 28.737 1.00 89.44 247 LEU A C 1
ATOM 2017 O O . LEU A 1 247 ? -4.909 11.868 27.951 1.00 89.44 247 LEU A O 1
ATOM 2021 N N . LYS A 1 248 ? -3.481 11.372 29.631 1.00 91.50 248 LYS A N 1
ATOM 2022 C CA . LYS A 1 248 ? -2.686 12.599 29.573 1.00 91.50 248 LYS A CA 1
ATOM 2023 C C . LYS A 1 248 ? -1.403 12.306 28.778 1.00 91.50 248 LYS A C 1
ATOM 2025 O O . LYS A 1 248 ? -0.609 11.474 29.222 1.00 91.50 248 LYS A O 1
ATOM 2030 N N . PRO A 1 249 ? -1.220 12.908 27.591 1.00 89.94 249 PRO A N 1
ATOM 2031 C CA . PRO A 1 249 ? -0.059 12.616 26.762 1.00 89.94 249 PRO A CA 1
ATOM 2032 C C . PRO A 1 249 ? 1.211 13.241 27.356 1.00 89.94 249 PRO A C 1
ATOM 2034 O O . PRO A 1 249 ? 1.136 14.176 28.156 1.00 89.94 249 PRO A O 1
ATOM 2037 N N . ALA A 1 250 ? 2.376 12.743 26.942 1.00 89.62 250 ALA A N 1
ATOM 2038 C CA . ALA A 1 250 ? 3.655 13.378 27.249 1.00 89.62 250 ALA A CA 1
ATOM 2039 C C . ALA A 1 250 ? 3.722 14.825 26.736 1.00 89.62 250 ALA A C 1
ATOM 2041 O O . ALA A 1 250 ? 3.062 15.192 25.760 1.00 89.62 250 ALA A O 1
ATOM 2042 N N . GLU A 1 251 ? 4.554 15.641 27.384 1.00 87.25 251 GLU A N 1
ATOM 2043 C CA . GLU A 1 251 ? 4.772 17.032 26.991 1.00 87.25 251 GLU A CA 1
ATOM 2044 C C . GLU A 1 251 ? 5.201 17.135 25.514 1.00 87.25 251 GLU A C 1
ATOM 2046 O O . GLU A 1 251 ? 6.054 16.382 25.045 1.00 87.25 251 GLU A O 1
ATOM 2051 N N . GLY A 1 252 ? 4.563 18.041 24.766 1.00 84.00 252 GLY A N 1
ATOM 2052 C CA . GLY A 1 252 ? 4.766 18.216 23.321 1.00 84.00 252 GLY A CA 1
ATOM 2053 C C . GLY A 1 252 ? 3.820 17.407 22.420 1.00 84.00 252 GLY A C 1
ATOM 2054 O O . GLY A 1 252 ? 3.670 17.743 21.245 1.00 84.00 252 GLY A O 1
ATOM 2055 N N . LEU A 1 253 ? 3.116 16.397 22.947 1.00 85.62 253 LEU A N 1
ATOM 2056 C CA . LEU A 1 253 ? 2.144 15.614 22.176 1.00 85.62 253 LEU A CA 1
ATOM 2057 C C . LEU A 1 253 ? 0.715 16.169 22.286 1.00 85.62 253 LEU A C 1
ATOM 2059 O O . LEU A 1 253 ? 0.193 16.429 23.370 1.00 85.62 253 LEU A O 1
ATOM 2063 N N . ASN A 1 254 ? 0.029 16.271 21.144 1.00 85.75 254 ASN A N 1
ATOM 2064 C CA . ASN A 1 254 ? -1.389 16.627 21.086 1.00 85.75 254 ASN A CA 1
ATOM 2065 C C . ASN A 1 254 ? -2.268 15.375 21.232 1.00 85.75 254 ASN A C 1
ATOM 2067 O O . ASN A 1 254 ? -2.375 14.585 20.295 1.00 85.75 254 ASN A O 1
ATOM 2071 N N . LYS A 1 255 ? -2.972 15.235 22.363 1.00 86.12 255 LYS A N 1
ATOM 2072 C CA . LYS A 1 255 ? -3.886 14.109 22.644 1.00 86.12 255 LYS A CA 1
ATOM 2073 C C . LYS A 1 255 ? -4.855 13.795 21.498 1.00 86.12 255 LYS A C 1
ATOM 2075 O O . LYS A 1 255 ? -5.029 12.632 21.143 1.00 86.12 255 LYS A O 1
ATOM 2080 N N . ALA A 1 256 ? -5.505 14.818 20.939 1.00 85.12 256 ALA A N 1
ATOM 2081 C CA . ALA A 1 256 ? -6.505 14.635 19.890 1.00 85.12 256 ALA A CA 1
ATOM 2082 C C . ALA A 1 256 ? -5.867 14.095 18.607 1.00 85.12 256 ALA A C 1
ATOM 2084 O O . ALA A 1 256 ? -6.426 13.195 17.983 1.00 85.12 256 ALA A O 1
ATOM 2085 N N . GLY A 1 257 ? -4.682 14.605 18.266 1.00 85.19 257 GLY A N 1
ATOM 2086 C CA . GLY A 1 257 ? -3.897 14.127 17.137 1.00 85.19 257 GLY A CA 1
ATOM 2087 C C . GLY A 1 257 ? -3.385 12.701 17.336 1.00 85.19 257 GLY A C 1
ATOM 2088 O O . GLY A 1 257 ? -3.481 11.893 16.417 1.00 85.19 257 GLY A O 1
ATOM 2089 N N . VAL A 1 258 ? -2.923 12.351 18.544 1.00 87.25 258 VAL A N 1
ATOM 2090 C CA . VAL A 1 258 ? -2.457 10.985 18.814 1.00 87.25 258 VAL A CA 1
ATOM 2091 C C . VAL A 1 258 ? -3.619 9.983 18.708 1.00 87.25 258 VAL A C 1
ATOM 2093 O O . VAL A 1 258 ? -3.524 8.971 18.018 1.00 87.25 258 VAL A O 1
ATOM 2096 N N . LEU A 1 259 ? -4.760 10.278 19.332 1.00 89.38 259 LEU A N 1
ATOM 2097 C CA . LEU A 1 259 ? -5.933 9.405 19.242 1.00 89.38 259 LEU A CA 1
ATOM 2098 C C . LEU A 1 259 ? -6.433 9.256 17.795 1.00 89.38 259 LEU A C 1
ATOM 2100 O O . LEU A 1 259 ? -6.771 8.151 17.374 1.00 89.38 259 LEU A O 1
ATOM 2104 N N . TYR A 1 260 ? -6.448 10.354 17.034 1.00 88.44 260 TYR A N 1
ATOM 2105 C CA . TYR A 1 260 ? -6.821 10.349 15.620 1.00 88.44 260 TYR A CA 1
ATOM 2106 C C . TYR A 1 260 ? -5.919 9.423 14.800 1.00 88.44 260 TYR A C 1
ATOM 2108 O O . TYR A 1 260 ? -6.419 8.521 14.129 1.00 88.44 260 TYR A O 1
ATOM 2116 N N . THR A 1 261 ? -4.599 9.591 14.898 1.00 87.12 261 THR A N 1
ATOM 2117 C CA . THR A 1 261 ? -3.638 8.777 14.146 1.00 87.12 261 THR A CA 1
ATOM 2118 C C . THR A 1 261 ? -3.685 7.305 14.563 1.00 87.12 261 THR A C 1
ATOM 2120 O O . THR A 1 261 ? -3.622 6.437 13.697 1.00 87.12 261 THR A O 1
ATOM 2123 N N . LEU A 1 262 ? -3.862 6.999 15.855 1.00 91.38 262 LEU A N 1
ATOM 2124 C CA . LEU A 1 262 ? -3.987 5.619 16.337 1.00 91.38 262 LEU A CA 1
ATOM 2125 C C . LEU A 1 262 ? -5.209 4.916 15.728 1.00 91.38 262 LEU A C 1
ATOM 2127 O O . LEU A 1 262 ? -5.083 3.829 15.164 1.00 91.38 262 LEU A O 1
ATOM 2131 N N . ILE 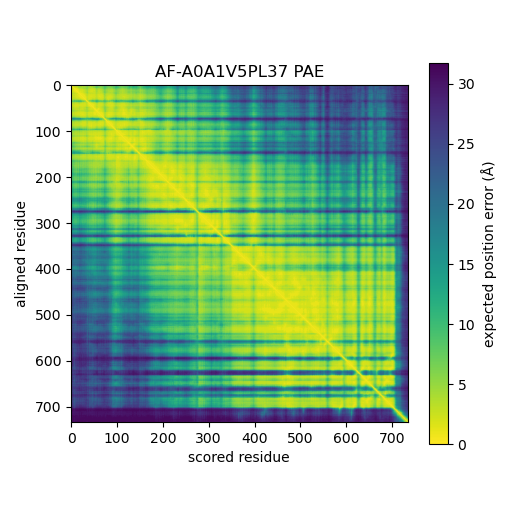A 1 263 ? -6.388 5.542 15.816 1.00 92.94 263 ILE A N 1
ATOM 2132 C CA . ILE A 1 263 ? -7.633 4.977 15.274 1.00 92.94 263 ILE A CA 1
ATOM 2133 C C . ILE A 1 263 ? -7.540 4.833 13.752 1.00 92.94 263 ILE A C 1
ATOM 2135 O O . ILE A 1 263 ? -7.993 3.828 13.196 1.00 92.94 263 ILE A O 1
ATOM 2139 N N . LYS A 1 264 ? -6.915 5.800 13.073 1.00 90.12 264 LYS A N 1
ATOM 2140 C CA . LYS A 1 264 ? -6.672 5.714 11.635 1.00 90.12 264 LYS A CA 1
ATOM 2141 C C . LYS A 1 264 ? -5.727 4.581 11.260 1.00 90.12 264 LYS A C 1
ATOM 2143 O O . LYS A 1 264 ? -6.081 3.807 10.385 1.00 90.12 264 LYS A O 1
ATOM 2148 N N . ASN A 1 265 ? -4.614 4.392 11.964 1.00 88.12 265 ASN A N 1
ATOM 2149 C CA . ASN A 1 265 ? -3.725 3.250 11.728 1.00 88.12 265 ASN A CA 1
ATOM 2150 C C . ASN A 1 265 ? -4.450 1.907 11.907 1.00 88.12 265 ASN A C 1
ATOM 2152 O O . ASN A 1 265 ? -4.282 1.008 11.089 1.00 88.12 265 ASN A O 1
ATOM 2156 N N . LEU A 1 266 ? -5.293 1.785 12.938 1.00 91.88 266 LEU A N 1
ATOM 2157 C CA . LEU A 1 266 ? -6.079 0.575 13.207 1.00 91.88 266 LEU A CA 1
ATOM 2158 C C . LEU A 1 266 ? -7.120 0.263 12.116 1.00 91.88 266 LEU A C 1
ATOM 2160 O O . LEU A 1 266 ? -7.470 -0.901 11.901 1.00 91.88 266 LEU A O 1
ATOM 2164 N N . THR A 1 267 ? -7.638 1.288 11.436 1.00 89.62 267 THR A N 1
ATOM 2165 C CA . THR A 1 267 ? -8.679 1.148 10.403 1.00 89.62 267 THR A CA 1
ATOM 2166 C C . THR A 1 267 ? -8.142 1.120 8.979 1.00 89.62 267 THR A C 1
ATOM 2168 O O . THR A 1 267 ? -8.719 0.451 8.116 1.00 89.62 267 THR A O 1
ATOM 2171 N N . GLU A 1 268 ? -7.051 1.823 8.728 1.00 82.88 268 GLU A N 1
ATOM 2172 C CA . GLU A 1 268 ? -6.425 2.036 7.430 1.00 82.88 268 GLU A CA 1
ATOM 2173 C C . GLU A 1 268 ? -4.915 1.751 7.581 1.00 82.88 268 GLU A C 1
ATOM 2175 O O . GLU A 1 268 ? -4.128 2.678 7.788 1.00 82.88 268 GLU A O 1
ATOM 2180 N N . PRO A 1 269 ? -4.479 0.474 7.512 1.00 68.56 269 PRO A N 1
ATOM 2181 C CA . PRO A 1 269 ? -3.055 0.137 7.532 1.00 68.56 269 PRO A CA 1
ATOM 2182 C C . PRO A 1 269 ? -2.286 0.929 6.459 1.00 68.56 269 PRO A C 1
ATOM 2184 O O . PRO A 1 269 ? -2.733 1.027 5.315 1.00 68.56 269 PRO A O 1
ATOM 2187 N N . GLY A 1 270 ? -1.156 1.539 6.831 1.00 63.47 270 GLY A N 1
ATOM 2188 C CA . GLY A 1 270 ? -0.396 2.460 5.970 1.00 63.47 270 GLY A CA 1
ATOM 2189 C C . GLY A 1 270 ? -0.872 3.924 5.989 1.00 63.47 270 GLY A C 1
ATOM 2190 O O . GLY A 1 270 ? -0.395 4.746 5.202 1.00 63.47 270 GLY A O 1
ATOM 2191 N N . PHE A 1 271 ? -1.811 4.299 6.867 1.00 70.62 271 PHE A N 1
ATOM 2192 C CA . PHE A 1 271 ? -2.187 5.703 7.064 1.00 70.62 271 PHE A CA 1
ATOM 2193 C C . PHE A 1 271 ? -0.989 6.552 7.535 1.00 70.62 271 PHE A C 1
ATOM 2195 O O . PHE A 1 271 ? -0.278 6.185 8.468 1.00 70.62 271 PHE A O 1
ATOM 2202 N N . MET A 1 272 ? -0.766 7.700 6.877 1.00 60.50 272 MET A N 1
ATOM 2203 C CA . MET A 1 272 ? 0.387 8.597 7.097 1.00 60.50 272 MET A CA 1
ATOM 2204 C C . MET A 1 272 ? 1.762 7.903 7.056 1.00 60.50 272 MET A C 1
ATOM 2206 O O . MET A 1 272 ? 2.694 8.304 7.753 1.00 60.50 272 MET A O 1
ATOM 2210 N N . GLU A 1 273 ? 1.918 6.882 6.215 1.00 63.81 273 GLU A N 1
ATOM 2211 C CA . GLU A 1 273 ? 3.225 6.306 5.902 1.00 63.81 273 GLU A CA 1
ATOM 2212 C C . GLU A 1 273 ? 4.067 7.347 5.128 1.00 63.81 273 GLU A C 1
ATOM 2214 O O . GLU A 1 273 ? 3.868 7.587 3.937 1.00 63.81 273 GLU A O 1
ATOM 2219 N N . LEU A 1 274 ? 4.945 8.057 5.852 1.00 47.25 274 LEU A N 1
ATOM 2220 C CA . LEU A 1 274 ? 5.768 9.160 5.328 1.00 47.25 274 LEU A CA 1
ATOM 2221 C C . LEU A 1 274 ? 6.974 8.676 4.500 1.00 47.25 274 LEU A C 1
ATOM 2223 O O . LEU A 1 274 ? 7.536 9.462 3.740 1.00 47.25 274 LEU A O 1
ATOM 2227 N N . SER A 1 275 ? 7.357 7.402 4.608 1.00 46.72 275 SER A N 1
ATOM 2228 C CA . SER A 1 275 ? 8.456 6.790 3.855 1.00 46.72 275 SER A CA 1
ATOM 2229 C C . SER A 1 275 ? 7.952 5.580 3.076 1.00 46.72 275 SER A C 1
ATOM 2231 O O . SER A 1 275 ? 7.358 4.678 3.651 1.00 46.72 275 SER A O 1
ATOM 2233 N N . ARG A 1 276 ? 8.216 5.541 1.765 1.00 48.00 276 ARG A N 1
ATOM 2234 C CA . ARG A 1 276 ? 7.835 4.418 0.885 1.00 48.00 276 ARG A CA 1
ATOM 2235 C C . ARG A 1 276 ? 8.623 3.130 1.156 1.00 48.00 276 ARG A C 1
ATOM 2237 O O . ARG A 1 276 ? 8.282 2.089 0.610 1.00 48.00 276 ARG A O 1
ATOM 2244 N N . GLU A 1 277 ? 9.652 3.190 1.996 1.00 49.25 277 GLU A N 1
ATOM 2245 C CA . GLU A 1 277 ? 10.427 2.026 2.410 1.00 49.25 277 GLU A CA 1
ATOM 2246 C C . GLU A 1 277 ? 9.936 1.508 3.760 1.00 49.25 277 GLU A C 1
ATOM 2248 O O . GLU A 1 277 ? 10.147 2.127 4.806 1.00 49.25 277 GLU A O 1
ATOM 2253 N N . LYS A 1 278 ? 9.292 0.339 3.729 1.00 59.03 278 LYS A N 1
ATOM 2254 C CA . LYS A 1 278 ? 9.029 -0.455 4.928 1.00 59.03 278 LYS A CA 1
ATOM 2255 C C . LYS A 1 278 ? 10.364 -0.923 5.500 1.00 59.03 278 LYS A C 1
ATOM 2257 O O . LYS A 1 278 ? 11.081 -1.692 4.861 1.00 59.03 278 LYS A O 1
ATOM 2262 N N . ASN A 1 279 ? 10.694 -0.472 6.705 1.00 71.81 279 ASN A N 1
ATOM 2263 C CA . ASN A 1 279 ? 11.736 -1.095 7.516 1.00 71.81 279 ASN A CA 1
ATOM 2264 C C . ASN A 1 279 ? 11.126 -2.195 8.402 1.00 71.81 279 ASN A C 1
ATOM 2266 O O . ASN A 1 279 ? 9.909 -2.234 8.614 1.00 71.81 279 ASN A O 1
ATOM 2270 N N . ASP A 1 280 ? 11.967 -3.072 8.947 1.00 80.69 280 ASP A N 1
ATOM 2271 C CA . ASP A 1 280 ? 11.530 -4.235 9.735 1.00 80.69 280 ASP A CA 1
ATOM 2272 C C . ASP A 1 280 ? 10.560 -3.848 10.865 1.00 80.69 280 ASP A C 1
ATOM 2274 O O . ASP A 1 280 ? 9.561 -4.522 11.110 1.00 80.69 280 ASP A O 1
ATOM 2278 N N . TYR A 1 281 ? 10.799 -2.710 11.520 1.00 85.50 281 TYR A N 1
ATOM 2279 C CA . TYR A 1 281 ? 10.005 -2.247 12.657 1.00 85.50 281 TYR A CA 1
ATOM 2280 C C . TYR A 1 281 ? 8.640 -1.683 12.246 1.00 85.50 281 TYR A C 1
ATOM 2282 O O . TYR A 1 281 ? 7.657 -1.908 12.950 1.00 85.50 281 TYR A O 1
ATOM 2290 N N . THR A 1 282 ? 8.553 -1.011 11.095 1.00 81.38 282 THR A N 1
ATOM 2291 C CA . THR A 1 282 ? 7.266 -0.618 10.496 1.00 81.38 282 THR A CA 1
ATOM 2292 C C . THR A 1 282 ? 6.475 -1.830 10.002 1.00 81.38 282 THR A C 1
ATOM 2294 O O . THR A 1 282 ? 5.256 -1.862 10.140 1.00 81.38 282 THR A O 1
ATOM 2297 N N . HIS A 1 283 ? 7.150 -2.879 9.516 1.00 82.44 283 HIS A N 1
ATOM 2298 C CA . HIS A 1 283 ? 6.482 -4.133 9.173 1.00 82.44 283 HIS A CA 1
ATOM 2299 C C . HIS A 1 283 ? 5.909 -4.829 10.416 1.00 82.44 283 HIS A C 1
ATOM 2301 O O . HIS A 1 283 ? 4.757 -5.260 10.406 1.00 82.44 283 HIS A O 1
ATOM 2307 N N . LEU A 1 284 ? 6.672 -4.876 11.513 1.00 87.81 284 LEU A N 1
ATOM 2308 C CA . LEU A 1 284 ? 6.180 -5.388 12.793 1.00 87.81 284 LEU A CA 1
ATOM 2309 C C . LEU A 1 284 ? 4.987 -4.576 13.320 1.00 87.81 284 LEU A C 1
ATOM 2311 O O . LEU A 1 284 ? 4.071 -5.150 13.910 1.00 87.81 284 LEU A O 1
ATOM 2315 N N . GLU A 1 285 ? 4.986 -3.257 13.118 1.00 89.31 285 GLU A N 1
ATOM 2316 C CA . GLU A 1 285 ? 3.842 -2.402 13.444 1.00 89.31 285 GLU A CA 1
ATOM 2317 C C . GLU A 1 285 ? 2.590 -2.820 12.667 1.00 89.31 285 GLU A C 1
ATOM 2319 O O . GLU A 1 285 ? 1.553 -3.074 13.279 1.00 89.31 285 GLU A O 1
ATOM 2324 N N . ASP A 1 286 ? 2.695 -2.958 11.341 1.00 86.56 286 ASP A N 1
ATOM 2325 C CA . ASP A 1 286 ? 1.589 -3.397 10.483 1.00 86.56 286 ASP A CA 1
ATOM 2326 C C . ASP A 1 286 ? 1.065 -4.783 10.912 1.00 86.56 286 ASP A C 1
ATOM 2328 O O . ASP A 1 286 ? -0.148 -4.989 11.007 1.00 86.56 286 ASP A O 1
ATOM 2332 N N . MET A 1 287 ? 1.963 -5.723 11.239 1.00 88.75 287 MET A N 1
ATOM 2333 C CA . MET A 1 287 ? 1.579 -7.040 11.763 1.00 88.75 287 MET A CA 1
ATOM 2334 C C . MET A 1 287 ? 0.808 -6.927 13.080 1.00 88.75 287 MET A C 1
ATOM 2336 O O . MET A 1 287 ? -0.178 -7.637 13.269 1.00 88.75 287 MET A O 1
ATOM 2340 N N . ASN A 1 288 ? 1.221 -6.036 13.982 1.00 91.81 288 ASN A N 1
ATOM 2341 C CA . ASN A 1 288 ? 0.532 -5.824 15.252 1.00 91.81 288 ASN A CA 1
ATOM 2342 C C . ASN A 1 288 ? -0.810 -5.120 15.095 1.00 91.81 288 ASN A C 1
ATOM 2344 O O . ASN A 1 288 ? -1.760 -5.509 15.764 1.00 91.81 288 ASN A O 1
ATOM 2348 N N . ILE A 1 289 ? -0.928 -4.151 14.192 1.00 91.56 289 ILE A N 1
ATOM 2349 C CA . ILE A 1 289 ? -2.214 -3.533 13.844 1.00 91.56 289 ILE A CA 1
ATOM 2350 C C . ILE A 1 289 ? -3.204 -4.588 13.332 1.00 91.56 289 ILE A C 1
ATOM 2352 O O . ILE A 1 289 ? -4.405 -4.518 13.617 1.00 91.56 289 ILE A O 1
ATOM 2356 N N . GLU A 1 290 ? -2.716 -5.562 12.567 1.00 89.56 290 GLU A N 1
ATOM 2357 C CA . GLU A 1 290 ? -3.578 -6.574 11.971 1.00 89.56 290 GLU A CA 1
ATOM 2358 C C . GLU A 1 290 ? -3.917 -7.711 12.937 1.00 89.56 290 GLU A C 1
ATOM 2360 O O . GLU A 1 290 ? -5.094 -8.009 13.135 1.00 89.56 290 GLU A O 1
ATOM 2365 N N . LYS A 1 291 ? -2.902 -8.314 13.561 1.00 92.31 291 LYS A N 1
ATOM 2366 C CA . LYS A 1 291 ? -3.044 -9.517 14.392 1.00 92.31 291 LYS A CA 1
ATOM 2367 C C . LYS A 1 291 ? -3.359 -9.210 15.854 1.00 92.31 291 LYS A C 1
ATOM 2369 O O . LYS A 1 291 ? -4.117 -9.939 16.484 1.00 92.31 291 LYS A O 1
ATOM 2374 N N . ASN A 1 292 ? -2.791 -8.130 16.389 1.00 95.25 292 ASN A N 1
ATOM 2375 C CA . ASN A 1 292 ? -2.847 -7.793 17.814 1.00 95.25 292 ASN A CA 1
ATOM 2376 C C . ASN A 1 292 ? -3.291 -6.331 18.046 1.00 95.25 292 ASN A C 1
ATOM 2378 O O . ASN A 1 292 ? -2.602 -5.595 18.762 1.00 95.25 292 ASN A O 1
ATOM 2382 N N . PRO A 1 293 ? -4.400 -5.853 17.440 1.00 95.81 293 PRO A N 1
ATOM 2383 C CA . PRO A 1 293 ? -4.753 -4.434 17.466 1.00 95.81 293 PRO A CA 1
ATOM 2384 C C . PRO A 1 293 ? -4.912 -3.868 18.884 1.00 95.81 293 PRO A C 1
ATOM 2386 O O . PRO A 1 293 ? -4.568 -2.707 19.114 1.00 95.81 293 PRO A O 1
ATOM 2389 N N . SER A 1 294 ? -5.384 -4.669 19.847 1.00 97.25 294 SER A N 1
ATOM 2390 C CA . SER A 1 294 ? -5.481 -4.249 21.250 1.00 97.25 294 SER A CA 1
ATOM 2391 C C . SER A 1 294 ? -4.108 -4.057 21.894 1.00 97.25 294 SER A C 1
ATOM 2393 O O . SER A 1 294 ? -3.861 -3.032 22.526 1.00 97.25 294 SER A O 1
ATOM 2395 N N . GLU A 1 295 ? -3.174 -4.984 21.665 1.00 97.12 295 GLU A N 1
ATOM 2396 C CA . GLU A 1 295 ? -1.796 -4.870 22.156 1.00 97.12 295 GLU A CA 1
ATOM 2397 C C . GLU A 1 295 ? -1.068 -3.684 21.522 1.00 97.12 295 GLU A C 1
ATOM 2399 O O . GLU A 1 295 ? -0.363 -2.950 22.214 1.00 97.12 295 GLU A O 1
ATOM 2404 N N . TYR A 1 296 ? -1.289 -3.430 20.229 1.00 95.69 296 TYR A N 1
ATOM 2405 C CA . TYR A 1 296 ? -0.784 -2.226 19.572 1.00 95.69 296 TYR A CA 1
ATOM 2406 C C . TYR A 1 296 ? -1.322 -0.953 20.241 1.00 95.69 296 TYR A C 1
ATOM 2408 O O . TYR A 1 296 ? -0.541 -0.070 20.603 1.00 95.69 296 TYR A O 1
ATOM 2416 N N . ALA A 1 297 ? -2.637 -0.868 20.477 1.00 96.56 297 ALA A N 1
ATOM 2417 C CA . ALA A 1 297 ? -3.242 0.269 21.169 1.00 96.56 297 ALA A CA 1
ATOM 2418 C C . ALA A 1 297 ? -2.686 0.443 22.594 1.00 96.56 297 ALA A C 1
ATOM 2420 O O . ALA A 1 297 ? -2.398 1.572 23.004 1.00 96.56 297 ALA A O 1
ATOM 2421 N N . ARG A 1 298 ? -2.463 -0.654 23.327 1.00 97.12 298 ARG A N 1
ATOM 2422 C CA . ARG A 1 298 ? -1.853 -0.647 24.664 1.00 97.12 298 ARG A CA 1
ATOM 2423 C C . ARG A 1 298 ? -0.415 -0.130 24.639 1.00 97.12 298 ARG A C 1
ATOM 2425 O O . ARG A 1 298 ? -0.069 0.753 25.427 1.00 97.12 298 ARG A O 1
ATOM 2432 N N . ILE A 1 299 ? 0.410 -0.636 23.718 1.00 96.25 299 ILE A N 1
ATOM 2433 C CA . ILE A 1 299 ? 1.794 -0.183 23.523 1.00 96.25 299 ILE A CA 1
ATOM 2434 C C . ILE A 1 299 ? 1.811 1.313 23.220 1.00 96.25 299 ILE A C 1
ATOM 2436 O O . ILE A 1 299 ? 2.519 2.068 23.888 1.00 96.25 299 ILE A O 1
ATOM 2440 N N . MET A 1 300 ? 0.980 1.767 22.281 1.00 94.56 300 MET A N 1
ATOM 2441 C CA . MET A 1 300 ? 0.908 3.184 21.935 1.00 94.56 300 MET A CA 1
ATOM 2442 C C . MET A 1 300 ? 0.416 4.051 23.091 1.00 94.56 300 MET A C 1
ATOM 2444 O O . MET A 1 300 ? 0.945 5.146 23.287 1.00 94.56 300 MET A O 1
ATOM 2448 N N . THR A 1 301 ? -0.527 3.565 23.897 1.00 94.12 301 THR A N 1
ATOM 2449 C CA . THR A 1 301 ? -0.998 4.268 25.100 1.00 94.12 301 THR A CA 1
ATOM 2450 C C . THR A 1 301 ? 0.148 4.483 26.093 1.00 94.12 301 THR A C 1
ATOM 2452 O O . THR A 1 301 ? 0.353 5.603 26.563 1.00 94.12 301 THR A O 1
ATOM 2455 N N . GLY A 1 302 ? 0.959 3.455 26.364 1.00 95.00 302 GLY A N 1
ATOM 2456 C CA . GLY A 1 302 ? 2.107 3.580 27.271 1.00 95.00 302 GLY A CA 1
ATOM 2457 C C . GLY A 1 302 ? 3.234 4.457 26.714 1.00 95.00 302 GLY A C 1
ATOM 2458 O O . GLY A 1 302 ? 3.737 5.341 27.412 1.00 95.00 302 GLY A O 1
ATOM 2459 N N . LEU A 1 303 ? 3.581 4.287 25.433 1.00 94.12 303 LEU A N 1
ATOM 2460 C CA . LEU A 1 303 ? 4.638 5.069 24.785 1.00 94.12 303 LEU A CA 1
ATOM 2461 C C . LEU A 1 303 ? 4.268 6.543 24.603 1.00 94.12 303 LEU A C 1
ATOM 2463 O O . LEU A 1 303 ? 5.158 7.387 24.618 1.00 94.12 303 LEU A O 1
ATOM 2467 N N . THR A 1 304 ? 2.991 6.885 24.441 1.00 92.38 304 THR A N 1
ATOM 2468 C CA . THR A 1 304 ? 2.552 8.285 24.272 1.00 92.38 304 THR A CA 1
ATOM 2469 C C . THR A 1 304 ? 2.157 8.959 25.586 1.00 92.38 304 THR A C 1
ATOM 2471 O O . THR A 1 304 ? 2.043 10.186 25.630 1.00 92.38 304 THR A O 1
ATOM 2474 N N . GLY A 1 305 ? 2.009 8.192 26.669 1.00 92.44 305 GLY A N 1
ATOM 2475 C CA . GLY A 1 305 ? 1.778 8.712 28.015 1.00 92.44 305 GLY A CA 1
ATOM 2476 C C . GLY A 1 305 ? 2.996 9.422 28.611 1.00 92.44 305 GLY A C 1
ATOM 2477 O O . GLY A 1 305 ? 4.113 9.337 28.092 1.00 92.44 305 GLY A O 1
ATOM 2478 N N . GLU A 1 306 ? 2.787 10.108 29.738 1.00 91.81 306 GLU A N 1
ATOM 2479 C CA . GLU A 1 306 ? 3.816 10.915 30.418 1.00 91.81 306 GLU A CA 1
ATOM 2480 C C . GLU A 1 306 ? 5.106 10.134 30.699 1.00 91.81 306 GLU A C 1
ATOM 2482 O O . GLU A 1 306 ? 6.192 10.609 30.369 1.00 91.81 306 GLU A O 1
ATOM 2487 N N . LYS A 1 307 ? 4.985 8.909 31.230 1.00 92.69 307 LYS A N 1
ATOM 2488 C CA . LYS A 1 307 ? 6.140 8.043 31.517 1.00 92.69 307 LYS A CA 1
ATOM 2489 C C . LYS A 1 307 ? 6.862 7.583 30.249 1.00 92.69 307 LYS A C 1
ATOM 2491 O O . LYS A 1 307 ? 8.075 7.435 30.275 1.00 92.69 307 LYS A O 1
ATOM 2496 N N . GLY A 1 308 ? 6.131 7.381 29.149 1.00 93.50 308 GLY A N 1
ATOM 2497 C CA . GLY A 1 308 ? 6.687 6.855 27.902 1.00 93.50 308 GLY A CA 1
ATOM 2498 C C . GLY A 1 308 ? 7.205 5.425 28.034 1.00 93.50 308 GLY A C 1
ATOM 2499 O O . GLY A 1 308 ? 8.235 5.101 27.455 1.00 93.50 308 GLY A O 1
ATOM 2500 N N . GLU A 1 309 ? 6.536 4.585 28.821 1.00 95.94 309 GLU A N 1
ATOM 2501 C CA . GLU A 1 309 ? 6.965 3.214 29.107 1.00 95.94 309 GLU A CA 1
ATOM 2502 C C . GLU A 1 309 ? 5.772 2.257 29.047 1.00 95.94 309 GLU A C 1
ATOM 2504 O O . GLU A 1 309 ? 4.651 2.617 29.421 1.00 95.94 309 GLU A O 1
ATOM 2509 N N . VAL A 1 310 ? 6.015 1.026 28.598 1.00 95.88 310 VAL A N 1
ATOM 2510 C CA . VAL A 1 310 ? 5.022 -0.052 28.592 1.00 95.88 310 VAL A CA 1
ATOM 2511 C C . VAL A 1 310 ? 5.692 -1.401 28.835 1.00 95.88 310 VAL A C 1
ATOM 2513 O O . VAL A 1 310 ? 6.725 -1.710 28.251 1.00 95.88 310 VAL A O 1
ATOM 2516 N N . GLU A 1 311 ? 5.104 -2.220 29.703 1.00 94.62 311 GLU A N 1
ATOM 2517 C CA . GLU A 1 311 ? 5.561 -3.594 29.930 1.00 94.62 311 GLU A CA 1
ATOM 2518 C C . GLU A 1 311 ? 5.052 -4.508 28.810 1.00 94.62 311 GLU A C 1
ATOM 2520 O O . GLU A 1 311 ? 3.845 -4.564 28.572 1.00 94.62 311 GLU A O 1
ATOM 2525 N N . LEU A 1 312 ? 5.941 -5.223 28.125 1.00 91.62 312 LEU A N 1
ATOM 2526 C CA . LEU A 1 312 ? 5.619 -6.221 27.102 1.00 91.62 312 LEU A CA 1
ATOM 2527 C C . LEU A 1 312 ? 5.214 -7.562 27.740 1.00 91.62 312 LEU A C 1
ATOM 2529 O O . LEU A 1 312 ? 5.462 -7.801 28.919 1.00 91.62 312 LEU A O 1
ATOM 2533 N N . GLN A 1 313 ? 4.645 -8.482 26.953 1.00 86.56 313 GLN A N 1
ATOM 2534 C CA . GLN A 1 313 ? 4.223 -9.814 27.423 1.00 86.56 313 GLN A CA 1
ATOM 2535 C C . GLN A 1 313 ? 5.330 -10.591 28.170 1.00 86.56 313 GLN A C 1
ATOM 2537 O O . GLN A 1 313 ? 5.034 -11.342 29.095 1.00 86.56 313 GLN A O 1
ATOM 2542 N N . GLY A 1 314 ? 6.599 -10.395 27.796 1.00 81.56 314 GLY A N 1
ATOM 2543 C CA . GLY A 1 314 ? 7.759 -11.019 28.446 1.00 81.56 314 GLY A CA 1
ATOM 2544 C C . GLY A 1 314 ? 8.192 -10.386 29.777 1.00 81.56 314 GLY A C 1
ATOM 2545 O O . GLY A 1 314 ? 9.226 -10.778 30.308 1.00 81.56 314 GLY A O 1
ATOM 2546 N N . GLY A 1 315 ? 7.458 -9.394 30.297 1.00 86.06 315 GLY A N 1
ATOM 2547 C CA . GLY A 1 315 ? 7.790 -8.650 31.522 1.00 86.06 315 GLY A CA 1
ATOM 2548 C C . GLY A 1 315 ? 8.818 -7.529 31.326 1.00 86.06 315 GLY A C 1
ATOM 2549 O O . GLY A 1 315 ? 9.167 -6.817 32.264 1.00 86.06 315 GLY A O 1
ATOM 2550 N N . GLU A 1 316 ? 9.316 -7.356 30.105 1.00 88.88 316 GLU A N 1
ATOM 2551 C CA . GLU A 1 316 ? 10.291 -6.323 29.770 1.00 88.88 316 GLU A CA 1
ATOM 2552 C C . GLU A 1 316 ? 9.634 -4.953 29.613 1.00 88.88 316 GLU A C 1
ATOM 2554 O O . GLU A 1 316 ? 8.534 -4.848 29.075 1.00 88.88 316 GLU A O 1
ATOM 2559 N N . ILE A 1 317 ? 10.342 -3.889 29.992 1.00 93.25 317 ILE A N 1
ATOM 2560 C CA . ILE A 1 317 ? 9.870 -2.516 29.795 1.00 93.25 317 ILE A CA 1
ATOM 2561 C C . ILE A 1 317 ? 10.383 -1.978 28.462 1.00 93.25 317 ILE A C 1
ATOM 2563 O O . ILE A 1 317 ? 11.584 -1.768 28.294 1.00 93.25 317 ILE A O 1
ATOM 2567 N N . LEU A 1 318 ? 9.462 -1.712 27.539 1.00 94.06 318 LEU A N 1
ATOM 2568 C CA . LEU A 1 318 ? 9.717 -0.930 26.339 1.00 94.06 318 LEU A CA 1
ATOM 2569 C C . LEU A 1 318 ? 9.631 0.558 26.687 1.00 94.06 318 LEU A C 1
ATOM 2571 O O . LEU A 1 318 ? 8.634 1.008 27.257 1.00 94.06 318 LEU A O 1
ATOM 2575 N N . LYS A 1 319 ? 10.663 1.322 26.326 1.00 95.31 319 LYS A N 1
ATOM 2576 C CA . LYS A 1 319 ? 10.731 2.768 26.564 1.00 95.31 319 LYS A CA 1
ATOM 2577 C C . LYS A 1 319 ? 10.603 3.540 25.262 1.00 95.31 319 LYS A C 1
ATOM 2579 O O . LYS A 1 319 ? 11.123 3.113 24.235 1.00 95.31 319 LYS A O 1
ATOM 2584 N N . ARG A 1 320 ? 9.960 4.703 25.328 1.00 93.06 320 ARG A N 1
ATOM 2585 C CA . ARG A 1 320 ? 9.887 5.652 24.221 1.00 93.06 320 ARG A CA 1
ATOM 2586 C C . ARG A 1 320 ? 11.294 6.096 23.821 1.00 93.06 320 ARG A C 1
ATOM 2588 O O . ARG A 1 320 ? 12.050 6.572 24.667 1.00 93.06 320 ARG A O 1
ATOM 2595 N N . SER A 1 321 ? 11.607 5.990 22.532 1.00 91.00 321 SER A N 1
ATOM 2596 C CA . SER A 1 321 ? 12.884 6.445 21.978 1.00 91.00 321 SER A CA 1
ATOM 2597 C C . SER A 1 321 ? 13.108 7.943 22.200 1.00 91.00 321 SER A C 1
ATOM 2599 O O . SER A 1 321 ? 12.218 8.766 21.966 1.00 91.00 321 SER A O 1
ATOM 2601 N N . LEU A 1 322 ? 14.331 8.301 22.598 1.00 86.56 322 LEU A N 1
ATOM 2602 C CA . LEU A 1 322 ? 14.772 9.694 22.742 1.00 86.56 322 LEU A CA 1
ATOM 2603 C C . LEU A 1 322 ? 15.097 10.353 21.392 1.00 86.56 322 LEU A C 1
ATOM 2605 O O . LEU A 1 322 ? 15.195 11.576 21.314 1.00 86.56 322 LEU A O 1
ATOM 2609 N N . SER A 1 323 ? 15.249 9.560 20.326 1.00 82.56 323 SER A N 1
ATOM 2610 C CA . SER A 1 323 ? 15.510 10.055 18.967 1.00 82.56 323 SER A CA 1
ATOM 2611 C C . SER A 1 323 ? 14.280 10.708 18.320 1.00 82.56 323 SER A C 1
ATOM 2613 O O . SER A 1 323 ? 14.375 11.358 17.270 1.00 82.56 323 SER A O 1
ATOM 2615 N N . VAL A 1 324 ? 13.104 10.530 18.928 1.00 78.50 324 VAL A N 1
ATOM 2616 C CA . VAL A 1 324 ? 11.836 11.036 18.416 1.00 78.50 324 VAL A CA 1
ATOM 2617 C C . VAL A 1 324 ? 11.521 12.369 19.077 1.00 78.50 324 VAL A C 1
ATOM 2619 O O . VAL A 1 324 ? 11.156 12.441 20.248 1.00 78.50 324 VAL A O 1
ATOM 2622 N N . ALA A 1 325 ? 11.631 13.447 18.301 1.00 75.94 325 ALA A N 1
ATOM 2623 C CA . ALA A 1 325 ? 11.153 14.749 18.739 1.00 75.94 325 ALA A CA 1
ATOM 2624 C C . ALA A 1 325 ? 9.629 14.700 18.924 1.00 75.94 325 ALA A C 1
ATOM 2626 O O . ALA A 1 325 ? 8.898 14.398 17.982 1.00 75.94 325 ALA A O 1
ATOM 2627 N N . LEU A 1 326 ? 9.147 15.038 20.122 1.00 75.25 326 LEU A N 1
ATOM 2628 C CA . LEU A 1 326 ? 7.717 15.139 20.428 1.00 75.25 326 LEU A CA 1
ATOM 2629 C C . LEU A 1 326 ? 7.151 16.441 19.858 1.00 75.25 326 LEU A C 1
ATOM 2631 O O . LEU A 1 326 ? 6.857 17.390 20.581 1.00 75.25 326 LEU A O 1
ATOM 2635 N N . LYS A 1 327 ? 7.076 16.504 18.530 1.00 65.62 327 LYS A N 1
ATOM 2636 C CA . LYS A 1 327 ? 6.488 17.613 17.786 1.00 65.62 327 LYS A CA 1
ATOM 2637 C C . LYS A 1 327 ? 5.385 17.049 16.900 1.00 65.62 327 LYS A C 1
ATOM 2639 O O . LYS A 1 327 ? 5.662 16.262 16.001 1.00 65.62 327 LYS A O 1
ATOM 2644 N N . ASP A 1 328 ? 4.162 17.501 17.154 1.00 55.66 328 ASP A N 1
ATOM 2645 C CA . ASP A 1 328 ? 2.979 17.238 16.330 1.00 55.66 328 ASP A CA 1
ATOM 2646 C C . ASP A 1 328 ? 2.505 15.759 16.258 1.00 55.66 328 ASP A C 1
ATOM 2648 O O . ASP A 1 328 ? 3.123 14.842 16.803 1.00 55.66 328 ASP A O 1
ATOM 2652 N N . PHE A 1 329 ? 1.345 15.517 15.634 1.00 56.94 329 PHE A N 1
ATOM 2653 C CA . PHE A 1 329 ? 0.654 14.211 15.576 1.00 56.94 329 PHE A CA 1
ATOM 2654 C C . PHE A 1 329 ? 1.226 13.207 14.557 1.00 56.94 329 PHE A C 1
ATOM 2656 O O . PHE A 1 329 ? 0.815 12.042 14.545 1.00 56.94 329 PHE A O 1
ATOM 2663 N N . SER A 1 330 ? 2.171 13.632 13.714 1.00 55.69 330 SER A N 1
ATOM 2664 C CA . SER A 1 330 ? 2.772 12.846 12.622 1.00 55.69 330 SER A CA 1
ATOM 2665 C C . SER A 1 330 ? 3.739 11.744 13.089 1.00 55.69 330 SER A C 1
ATOM 2667 O O . SER A 1 330 ? 4.303 11.023 12.270 1.00 55.69 330 SER A O 1
ATOM 2669 N N . SER A 1 331 ? 3.907 11.572 14.405 1.00 63.28 331 SER A N 1
ATOM 2670 C CA . SER A 1 331 ? 4.994 10.780 14.988 1.00 63.28 331 SER A CA 1
ATOM 2671 C C . SER A 1 331 ? 4.592 9.419 15.572 1.00 63.28 331 SER A C 1
ATOM 2673 O O . SER A 1 331 ? 5.473 8.745 16.080 1.00 63.28 331 SER A O 1
ATOM 2675 N N . ILE A 1 332 ? 3.331 8.956 15.524 1.00 79.56 332 ILE A N 1
ATOM 2676 C CA . ILE A 1 332 ? 2.949 7.671 16.174 1.00 79.56 332 ILE A CA 1
ATOM 2677 C C . ILE A 1 332 ? 3.729 6.481 15.623 1.00 79.56 332 ILE A C 1
ATOM 2679 O O . ILE A 1 332 ? 4.351 5.765 16.406 1.00 79.56 332 ILE A O 1
ATOM 2683 N N . ARG A 1 333 ? 3.731 6.298 14.295 1.00 81.56 333 ARG A N 1
ATOM 2684 C CA . ARG A 1 333 ? 4.467 5.194 13.660 1.00 81.56 333 ARG A CA 1
ATOM 2685 C C . ARG A 1 333 ? 5.953 5.252 14.011 1.00 81.56 333 ARG A C 1
ATOM 2687 O O . ARG A 1 333 ? 6.552 4.251 14.376 1.00 81.56 333 ARG A O 1
ATOM 2694 N N . ARG A 1 334 ? 6.528 6.462 14.013 1.00 83.75 334 ARG A N 1
ATOM 2695 C CA . ARG A 1 334 ? 7.929 6.695 14.388 1.00 83.75 334 ARG A CA 1
ATOM 2696 C C . ARG A 1 334 ? 8.205 6.430 15.872 1.00 83.75 334 ARG A C 1
ATOM 2698 O O . ARG A 1 334 ? 9.244 5.870 16.200 1.00 83.75 334 ARG A O 1
ATOM 2705 N N . ILE A 1 335 ? 7.292 6.810 16.772 1.00 89.06 335 ILE A N 1
ATOM 2706 C CA . ILE A 1 335 ? 7.376 6.487 18.203 1.00 89.06 335 ILE A CA 1
ATOM 2707 C C . ILE A 1 335 ? 7.428 4.973 18.355 1.00 89.06 335 ILE A C 1
ATOM 2709 O O . ILE A 1 335 ? 8.311 4.483 19.049 1.00 89.06 335 ILE A O 1
ATOM 2713 N N . TYR A 1 336 ? 6.534 4.237 17.697 1.00 90.31 336 TYR A N 1
ATOM 2714 C CA . TYR A 1 336 ? 6.551 2.781 17.737 1.00 90.31 336 TYR A CA 1
ATOM 2715 C C . TYR A 1 336 ? 7.870 2.218 17.180 1.00 90.31 336 TYR A C 1
ATOM 2717 O O . TYR A 1 336 ? 8.596 1.528 17.899 1.00 90.31 336 TYR A O 1
ATOM 2725 N N . SER A 1 337 ? 8.217 2.552 15.933 1.00 87.12 337 SER A N 1
ATOM 2726 C CA . SER A 1 337 ? 9.347 1.951 15.220 1.00 87.12 337 SER A CA 1
ATOM 2727 C C . SER A 1 337 ? 10.694 2.237 15.887 1.00 87.12 337 SER A C 1
ATOM 2729 O O . SER A 1 337 ? 11.466 1.306 16.104 1.00 87.12 337 SER A O 1
ATOM 2731 N N . GLU A 1 338 ? 10.970 3.491 16.264 1.00 88.56 338 GLU A N 1
ATOM 2732 C CA . GLU A 1 338 ? 12.240 3.857 16.905 1.00 88.56 338 GLU A CA 1
ATOM 2733 C C . GLU A 1 338 ? 12.328 3.324 18.340 1.00 88.56 338 GLU A C 1
ATOM 2735 O O . GLU A 1 338 ? 13.405 2.939 18.780 1.00 88.56 338 GLU A O 1
ATOM 2740 N N . SER A 1 339 ? 11.211 3.233 19.077 1.00 91.88 339 SER A N 1
ATOM 2741 C CA . SER A 1 339 ? 11.233 2.652 20.433 1.00 91.88 339 SER A CA 1
ATOM 2742 C C . SER A 1 339 ? 11.555 1.162 20.399 1.00 91.88 339 SER A C 1
ATOM 2744 O O . SER A 1 339 ? 12.361 0.687 21.199 1.00 91.88 339 SER A O 1
ATOM 2746 N N . ILE A 1 340 ? 10.960 0.417 19.458 1.00 90.81 340 ILE A N 1
ATOM 2747 C CA . ILE A 1 340 ? 11.300 -0.996 19.257 1.00 90.81 340 ILE A CA 1
ATOM 2748 C C . ILE A 1 340 ? 12.756 -1.129 18.802 1.00 90.81 340 ILE A C 1
ATOM 2750 O O . ILE A 1 340 ? 13.476 -1.972 19.332 1.00 90.81 340 ILE A O 1
ATOM 2754 N N . LYS A 1 341 ? 13.211 -0.290 17.867 1.00 88.19 341 LYS A N 1
ATOM 2755 C CA . LYS A 1 341 ? 14.597 -0.294 17.393 1.00 88.19 341 LYS A CA 1
ATOM 2756 C C . LYS A 1 341 ? 15.598 -0.074 18.529 1.00 88.19 341 LYS A C 1
ATOM 2758 O O . LYS A 1 341 ? 16.460 -0.928 18.723 1.00 88.19 341 LYS A O 1
ATOM 2763 N N . ASP A 1 342 ? 15.444 0.989 19.317 1.00 88.31 342 ASP A N 1
ATOM 2764 C CA . ASP A 1 342 ? 16.323 1.292 20.455 1.00 88.31 342 ASP A CA 1
ATOM 2765 C C . ASP A 1 342 ? 16.336 0.139 21.476 1.00 88.31 342 ASP A C 1
ATOM 2767 O O . ASP A 1 342 ? 17.397 -0.280 21.956 1.00 88.31 342 ASP A O 1
ATOM 2771 N N . HIS A 1 343 ? 15.157 -0.427 21.773 1.00 87.75 343 HIS A N 1
ATOM 2772 C CA . HIS A 1 343 ? 15.024 -1.589 22.659 1.00 87.75 343 HIS A CA 1
ATOM 2773 C C . HIS A 1 343 ? 15.820 -2.787 22.145 1.00 87.75 343 HIS A C 1
ATOM 2775 O O . HIS A 1 343 ? 16.490 -3.467 22.924 1.00 87.75 343 HIS A O 1
ATOM 2781 N N . MET A 1 344 ? 15.802 -3.028 20.836 1.00 84.75 344 MET A N 1
ATOM 2782 C CA . MET A 1 344 ? 16.490 -4.161 20.221 1.00 84.75 344 MET A CA 1
ATOM 2783 C C . MET A 1 344 ? 17.993 -3.947 20.058 1.00 84.75 344 MET A C 1
ATOM 2785 O O . MET A 1 344 ? 18.770 -4.871 20.323 1.00 84.75 344 MET A O 1
ATOM 2789 N N . GLU A 1 345 ? 18.427 -2.747 19.682 1.00 79.25 345 GLU A N 1
ATOM 2790 C CA . GLU A 1 345 ? 19.848 -2.412 19.560 1.00 79.25 345 GLU A CA 1
ATOM 2791 C C . GLU A 1 345 ? 20.572 -2.583 20.899 1.00 79.25 345 GLU A C 1
ATOM 2793 O O . GLU A 1 345 ? 21.663 -3.164 20.934 1.00 79.25 345 GLU A O 1
ATOM 2798 N N . SER A 1 346 ? 19.920 -2.221 22.012 1.00 75.88 346 SER A N 1
ATOM 2799 C CA . SER A 1 346 ? 20.458 -2.416 23.365 1.00 75.88 346 SER A CA 1
ATOM 2800 C C . SER A 1 346 ? 20.753 -3.888 23.716 1.00 75.88 346 SER A C 1
ATOM 2802 O O . SER A 1 346 ? 21.627 -4.166 24.539 1.00 75.88 346 SER A O 1
ATOM 2804 N N . LYS A 1 347 ? 20.086 -4.841 23.048 1.00 73.88 347 LYS A N 1
ATOM 2805 C CA . LYS A 1 347 ? 20.182 -6.291 23.308 1.00 73.88 347 LYS A CA 1
ATOM 2806 C C . LYS A 1 347 ? 21.023 -7.066 22.299 1.00 73.88 347 LYS A C 1
ATOM 2808 O O . LYS A 1 347 ? 21.333 -8.236 22.518 1.00 73.88 347 LYS A O 1
ATOM 2813 N N . SER A 1 348 ? 21.399 -6.436 21.191 1.00 69.06 348 SER A N 1
ATOM 2814 C CA . SER A 1 348 ? 22.003 -7.094 20.024 1.00 69.06 348 SER A CA 1
ATOM 2815 C C . SER A 1 348 ? 23.366 -7.766 20.280 1.00 69.06 348 SER A C 1
ATOM 2817 O O . SER A 1 348 ? 23.767 -8.643 19.516 1.00 69.06 348 SER A O 1
ATOM 2819 N N . LYS A 1 349 ? 24.072 -7.415 21.366 1.00 64.69 349 LYS A N 1
ATOM 2820 C CA . LYS A 1 349 ? 25.480 -7.800 21.593 1.00 64.69 349 LYS A CA 1
ATOM 2821 C C . LYS A 1 349 ? 25.737 -9.296 21.839 1.00 64.69 349 LYS A C 1
ATOM 2823 O O . LYS A 1 349 ? 26.864 -9.726 21.634 1.00 64.69 349 LYS A O 1
ATOM 2828 N N . ASN A 1 350 ? 24.730 -10.086 22.227 1.00 66.69 350 ASN A N 1
ATOM 2829 C CA . ASN A 1 350 ? 24.897 -11.507 22.594 1.00 66.69 350 ASN A CA 1
ATOM 2830 C C . ASN A 1 350 ? 24.027 -12.472 21.766 1.00 66.69 350 ASN A C 1
ATOM 2832 O O . ASN A 1 350 ? 23.728 -13.583 22.203 1.00 66.69 350 ASN A O 1
ATOM 2836 N N . VAL A 1 351 ? 23.576 -12.056 20.582 1.00 80.44 351 VAL A N 1
ATOM 2837 C CA . VAL A 1 351 ? 22.666 -12.866 19.763 1.00 80.44 351 VAL A CA 1
ATOM 2838 C C . VAL A 1 351 ? 23.434 -13.950 19.001 1.00 80.44 351 VAL A C 1
ATOM 2840 O O . VAL A 1 351 ? 24.308 -13.644 18.189 1.00 80.44 351 VAL A O 1
ATOM 2843 N N . ASN A 1 352 ? 23.064 -15.222 19.189 1.00 89.12 352 ASN A N 1
ATOM 2844 C CA . ASN A 1 352 ? 23.556 -16.320 18.352 1.00 89.12 352 ASN A CA 1
ATOM 2845 C C . ASN A 1 352 ? 22.844 -16.307 16.986 1.00 89.12 352 ASN A C 1
ATOM 2847 O O . ASN A 1 352 ? 21.820 -16.960 16.782 1.00 89.12 352 ASN A O 1
ATOM 2851 N N . LYS A 1 353 ? 23.394 -15.532 16.047 1.00 91.31 353 LYS A N 1
ATOM 2852 C CA . LYS A 1 353 ? 22.826 -15.319 14.706 1.00 91.31 353 LYS A CA 1
ATOM 2853 C C . LYS A 1 353 ? 22.657 -16.621 13.917 1.00 91.31 353 LYS A C 1
ATOM 2855 O O . LYS A 1 353 ? 21.623 -16.809 13.284 1.00 91.31 353 LYS A O 1
ATOM 2860 N N . ARG A 1 354 ? 23.628 -17.542 13.998 1.00 92.44 354 ARG A N 1
ATOM 2861 C CA . ARG A 1 354 ? 23.550 -18.859 13.337 1.00 92.44 354 ARG A CA 1
ATOM 2862 C C . ARG A 1 354 ? 22.377 -19.674 13.838 1.00 92.44 354 ARG A C 1
ATOM 2864 O O . ARG A 1 354 ? 21.638 -20.230 13.033 1.00 92.44 354 ARG A O 1
ATOM 2871 N N . GLN A 1 355 ? 22.210 -19.738 15.156 1.00 92.69 355 GLN A N 1
ATOM 2872 C CA . GLN A 1 355 ? 21.098 -20.464 15.749 1.00 92.69 355 GLN A CA 1
ATOM 2873 C C . GLN A 1 355 ? 19.760 -19.890 15.273 1.00 92.69 355 GLN A C 1
ATOM 2875 O O . GLN A 1 355 ? 18.911 -20.659 14.838 1.00 92.69 355 GLN A O 1
ATOM 2880 N N . LEU A 1 356 ? 19.603 -18.560 15.263 1.00 91.38 356 LEU A N 1
ATOM 2881 C CA . LEU A 1 356 ? 18.392 -17.921 14.739 1.00 91.38 356 LEU A CA 1
ATOM 2882 C C . LEU A 1 356 ? 18.117 -18.307 13.280 1.00 91.38 356 LEU A C 1
ATOM 2884 O O . LEU A 1 356 ? 16.999 -18.687 12.953 1.00 91.38 356 LEU A O 1
ATOM 2888 N N . ILE A 1 357 ? 19.133 -18.263 12.414 1.00 94.44 357 ILE A N 1
ATOM 2889 C CA . ILE A 1 357 ? 18.989 -18.642 11.000 1.00 94.44 357 ILE A CA 1
ATOM 2890 C C . ILE A 1 357 ? 18.571 -20.110 10.868 1.00 94.44 357 ILE A C 1
ATOM 2892 O O . ILE A 1 357 ? 17.665 -20.417 10.100 1.00 94.44 357 ILE A O 1
ATOM 2896 N N . MET A 1 358 ? 19.194 -21.015 11.626 1.00 95.94 358 MET A N 1
ATOM 2897 C CA . MET A 1 358 ? 18.852 -22.439 11.598 1.00 95.94 358 MET A CA 1
ATOM 2898 C C . MET A 1 358 ? 17.439 -22.714 12.124 1.00 95.94 358 MET A C 1
ATOM 2900 O O . MET A 1 358 ? 16.746 -23.568 11.575 1.00 95.94 358 MET A O 1
ATOM 2904 N N . GLU A 1 359 ? 16.993 -21.985 13.149 1.00 93.69 359 GLU A N 1
ATOM 2905 C CA . GLU A 1 359 ? 15.612 -22.048 13.633 1.00 93.69 359 GLU A CA 1
ATOM 2906 C C . GLU A 1 359 ? 14.622 -21.596 12.554 1.00 93.69 359 GLU A C 1
ATOM 2908 O O . GLU A 1 359 ? 13.627 -22.278 12.325 1.00 93.69 359 GLU A O 1
ATOM 2913 N N . GLU A 1 360 ? 14.900 -20.494 11.851 1.00 92.44 360 GLU A N 1
ATOM 2914 C CA . GLU A 1 360 ? 14.031 -20.022 10.767 1.00 92.44 360 GLU A CA 1
ATOM 2915 C C . GLU A 1 360 ? 14.032 -20.960 9.554 1.00 92.44 360 GLU A C 1
ATOM 2917 O O . GLU A 1 360 ? 12.979 -21.181 8.958 1.00 92.44 360 GLU A O 1
ATOM 2922 N N . ILE A 1 361 ? 15.174 -21.570 9.214 1.00 95.44 361 ILE A N 1
ATOM 2923 C CA . ILE A 1 361 ? 15.213 -22.654 8.222 1.00 95.44 361 ILE A CA 1
ATOM 2924 C C . ILE A 1 361 ? 14.282 -23.781 8.674 1.00 95.44 361 ILE A C 1
ATOM 2926 O O . ILE A 1 361 ? 13.479 -24.249 7.878 1.00 95.44 361 ILE A O 1
ATOM 2930 N N . GLY A 1 362 ? 14.350 -24.187 9.946 1.00 94.56 362 GLY A N 1
ATOM 2931 C CA . GLY A 1 362 ? 13.523 -25.257 10.509 1.00 94.56 362 GLY A CA 1
ATOM 2932 C C . GLY A 1 362 ? 12.018 -24.963 10.560 1.00 94.56 362 GLY A C 1
ATOM 2933 O O . GLY A 1 362 ? 11.232 -25.908 10.577 1.00 94.56 362 GLY A O 1
ATOM 2934 N N . LYS A 1 363 ? 11.608 -23.687 10.578 1.00 91.06 363 LYS A N 1
ATOM 2935 C CA . LYS A 1 363 ? 10.193 -23.271 10.559 1.00 91.06 363 LYS A CA 1
ATOM 2936 C C . LYS A 1 363 ? 9.551 -23.351 9.168 1.00 91.06 363 LYS A C 1
ATOM 2938 O O . LYS A 1 363 ? 8.327 -23.396 9.079 1.00 91.06 363 LYS A O 1
ATOM 2943 N N . ASP A 1 364 ? 10.341 -23.326 8.096 1.00 92.38 364 ASP A N 1
ATOM 2944 C CA . ASP A 1 364 ? 9.839 -23.378 6.721 1.00 92.38 364 ASP A CA 1
ATOM 2945 C C . ASP A 1 364 ? 9.752 -24.827 6.216 1.00 92.38 364 ASP A C 1
ATOM 2947 O O . ASP A 1 364 ? 10.646 -25.636 6.444 1.00 92.38 364 ASP A O 1
ATOM 2951 N N . GLU A 1 365 ? 8.691 -25.172 5.485 1.00 92.81 365 GLU A N 1
ATOM 2952 C CA . GLU A 1 365 ? 8.476 -26.548 5.009 1.00 92.81 365 GLU A CA 1
ATOM 2953 C C . GLU A 1 365 ? 9.512 -27.007 3.966 1.00 92.81 365 GLU A C 1
ATOM 2955 O O . GLU A 1 365 ? 9.798 -28.201 3.846 1.00 92.81 365 GLU A O 1
ATOM 2960 N N . LYS A 1 366 ? 10.072 -26.077 3.179 1.00 94.94 366 LYS A N 1
ATOM 2961 C CA . LYS A 1 366 ? 10.960 -26.382 2.042 1.00 94.94 366 LYS A CA 1
ATOM 2962 C C . LYS A 1 366 ? 12.421 -26.041 2.323 1.00 94.94 366 LYS A C 1
ATOM 2964 O O . LYS A 1 366 ? 13.309 -26.702 1.776 1.00 94.94 366 LYS A O 1
ATOM 2969 N N . ALA A 1 367 ? 12.688 -25.035 3.155 1.00 95.50 367 ALA A N 1
ATOM 2970 C CA . ALA A 1 367 ? 14.044 -24.558 3.413 1.00 95.50 367 ALA A CA 1
ATOM 2971 C C . ALA A 1 367 ? 15.004 -25.622 3.989 1.00 95.50 367 ALA A C 1
ATOM 2973 O O . ALA A 1 367 ? 16.142 -25.658 3.517 1.00 95.50 367 ALA A O 1
ATOM 2974 N N . PRO A 1 368 ? 14.613 -26.521 4.921 1.00 96.69 368 PRO A N 1
ATOM 2975 C CA . PRO A 1 368 ? 15.517 -27.539 5.461 1.00 96.69 368 PRO A CA 1
ATOM 2976 C C . PRO A 1 368 ? 16.033 -28.488 4.382 1.00 96.69 368 PRO A C 1
ATOM 2978 O O . PRO A 1 368 ? 17.234 -28.736 4.288 1.00 96.69 368 PRO A O 1
ATOM 2981 N N . ASN A 1 369 ? 15.132 -28.961 3.517 1.00 95.50 369 ASN A N 1
ATOM 2982 C CA . ASN A 1 369 ? 15.484 -29.841 2.405 1.00 95.50 369 ASN A CA 1
ATOM 2983 C C . ASN A 1 369 ? 16.379 -29.108 1.398 1.00 95.50 369 ASN A C 1
ATOM 2985 O O . ASN A 1 369 ? 17.399 -29.645 0.974 1.00 95.50 369 ASN A O 1
ATOM 2989 N N . ALA A 1 370 ? 16.051 -27.857 1.061 1.00 95.56 370 ALA A N 1
ATOM 2990 C CA . ALA A 1 370 ? 16.879 -27.041 0.175 1.00 95.56 370 ALA A CA 1
ATOM 2991 C C . ALA A 1 370 ? 18.285 -26.781 0.750 1.00 95.56 370 ALA A C 1
ATOM 2993 O O . ALA A 1 370 ? 19.268 -26.826 0.013 1.00 95.56 370 ALA A O 1
ATOM 2994 N N . PHE A 1 371 ? 18.402 -26.568 2.064 1.00 97.06 371 PHE A N 1
ATOM 2995 C CA . PHE A 1 371 ? 19.685 -26.410 2.751 1.00 97.06 371 PHE A CA 1
ATOM 2996 C C . PHE A 1 371 ? 20.537 -27.680 2.680 1.00 97.06 371 PHE A C 1
ATOM 2998 O O . PHE A 1 371 ? 21.732 -27.615 2.397 1.00 97.06 371 PHE A O 1
ATOM 3005 N N . GLN A 1 372 ? 19.923 -28.847 2.881 1.00 95.50 372 GLN A N 1
ATOM 3006 C CA . GLN A 1 372 ? 20.609 -30.139 2.806 1.00 95.50 372 GLN A CA 1
ATOM 3007 C C . GLN A 1 372 ? 21.106 -30.483 1.395 1.00 95.50 372 GLN A C 1
ATOM 3009 O O . GLN A 1 372 ? 22.077 -31.223 1.264 1.00 95.50 372 GLN A O 1
ATOM 3014 N N . LEU A 1 373 ? 20.483 -29.929 0.348 1.00 94.44 373 LEU A N 1
ATOM 3015 C CA . LEU A 1 373 ? 20.933 -30.089 -1.039 1.00 94.44 373 LEU A CA 1
ATOM 3016 C C . LEU A 1 373 ? 22.191 -29.270 -1.372 1.00 94.44 373 LEU A C 1
ATOM 3018 O O . LEU A 1 373 ? 22.860 -29.564 -2.363 1.00 94.44 373 LEU A O 1
ATOM 3022 N N . LEU A 1 374 ? 22.528 -28.254 -0.572 1.00 93.88 374 LEU A N 1
ATOM 3023 C CA . LEU A 1 374 ? 23.797 -27.543 -0.703 1.00 93.88 374 LEU A CA 1
ATOM 3024 C C . LEU A 1 374 ? 24.946 -28.429 -0.213 1.00 93.88 374 LEU A C 1
ATOM 3026 O O . LEU A 1 374 ? 24.828 -29.113 0.805 1.00 93.88 374 LEU A O 1
ATOM 3030 N N . SER A 1 375 ? 26.100 -28.371 -0.883 1.00 94.44 375 SER A N 1
ATOM 3031 C CA . SER A 1 375 ? 27.302 -29.025 -0.353 1.00 94.44 375 SER A CA 1
ATOM 3032 C C . SER A 1 375 ? 27.690 -28.429 1.013 1.00 94.44 375 SER A C 1
ATOM 3034 O O . SER A 1 375 ? 27.421 -27.251 1.253 1.00 94.44 375 SER A O 1
ATOM 3036 N N . PRO A 1 376 ? 28.403 -29.154 1.900 1.00 96.62 376 PRO A N 1
ATOM 3037 C CA . PRO A 1 376 ? 28.803 -28.616 3.209 1.00 96.62 376 PRO A CA 1
ATOM 3038 C C . PRO A 1 376 ? 29.551 -27.274 3.127 1.00 96.62 376 PRO A C 1
ATOM 3040 O O . PRO A 1 376 ? 29.378 -26.385 3.956 1.00 96.62 376 PRO A O 1
ATOM 3043 N N . LYS A 1 377 ? 30.347 -27.083 2.067 1.00 95.19 377 LYS A N 1
ATOM 3044 C CA . LYS A 1 377 ? 31.046 -25.819 1.798 1.00 95.19 377 LYS A CA 1
ATOM 3045 C C . LYS A 1 377 ? 30.089 -24.690 1.401 1.00 95.19 377 LYS A C 1
ATOM 3047 O O . LYS A 1 377 ? 30.349 -23.532 1.715 1.00 95.19 377 LYS A O 1
ATOM 3052 N N . GLU A 1 378 ? 29.022 -24.995 0.672 1.00 94.62 378 GLU A N 1
ATOM 3053 C CA . GLU A 1 378 ? 27.992 -24.023 0.292 1.00 94.62 378 GLU A CA 1
ATOM 3054 C C . GLU A 1 378 ? 27.039 -23.707 1.439 1.00 94.62 378 GLU A C 1
ATOM 3056 O O . GLU A 1 378 ? 26.669 -22.547 1.585 1.00 94.62 378 GLU A O 1
ATOM 3061 N N . GLN A 1 379 ? 26.711 -24.688 2.281 1.00 96.81 379 GLN A N 1
ATOM 3062 C CA . GLN A 1 379 ? 25.986 -24.474 3.535 1.00 96.81 379 GLN A CA 1
ATOM 3063 C C . GLN A 1 379 ? 26.720 -23.457 4.410 1.00 96.81 379 GLN A C 1
ATOM 3065 O O . GLN A 1 379 ? 26.143 -22.453 4.817 1.00 96.81 379 GLN A O 1
ATOM 3070 N N . GLU A 1 380 ? 28.023 -23.656 4.614 1.00 96.75 380 GLU A N 1
ATOM 3071 C CA . GLU A 1 380 ? 28.848 -22.742 5.406 1.00 96.75 380 GLU A CA 1
ATOM 3072 C C . GLU A 1 380 ? 28.942 -21.345 4.771 1.00 96.75 380 GLU A C 1
ATOM 3074 O O . GLU A 1 380 ? 28.859 -20.328 5.457 1.00 96.75 380 GLU A O 1
ATOM 3079 N N . LYS A 1 381 ? 29.064 -21.261 3.442 1.00 95.56 381 LYS A N 1
ATOM 3080 C CA . LYS A 1 381 ? 29.021 -19.982 2.716 1.00 95.56 381 LYS A CA 1
ATOM 3081 C C . LYS A 1 381 ? 27.680 -19.264 2.866 1.00 95.56 381 LYS A C 1
ATOM 3083 O O . LYS A 1 381 ? 27.668 -18.050 3.051 1.00 95.56 381 LYS A O 1
ATOM 3088 N N . PHE A 1 382 ? 26.577 -20.002 2.778 1.00 96.56 382 PHE A N 1
ATOM 3089 C CA . PHE A 1 382 ? 25.235 -19.469 2.961 1.00 96.56 382 PHE A CA 1
ATOM 3090 C C . PHE A 1 382 ? 25.049 -18.929 4.380 1.00 96.56 382 PHE A C 1
ATOM 3092 O O . PHE A 1 382 ? 24.631 -17.785 4.525 1.00 96.56 382 PHE A O 1
ATOM 3099 N N . LEU A 1 383 ? 25.415 -19.702 5.409 1.00 96.50 383 LEU A N 1
ATOM 3100 C CA . LEU A 1 383 ? 25.303 -19.270 6.806 1.00 96.50 383 LEU A CA 1
ATOM 3101 C C . LEU A 1 383 ? 26.133 -18.010 7.067 1.00 96.50 383 LEU A C 1
ATOM 3103 O O . LEU A 1 383 ? 25.592 -17.022 7.556 1.00 96.50 383 LEU A O 1
ATOM 3107 N N . ASN A 1 384 ? 27.393 -17.987 6.620 1.00 93.75 384 ASN A N 1
ATOM 3108 C CA . ASN A 1 384 ? 28.258 -16.812 6.755 1.00 93.75 384 ASN A CA 1
ATOM 3109 C C . ASN A 1 384 ? 27.693 -15.562 6.064 1.00 93.75 384 ASN A C 1
ATOM 3111 O O . ASN A 1 384 ? 27.886 -14.452 6.554 1.00 93.75 384 ASN A O 1
ATOM 3115 N N . MET A 1 385 ? 27.018 -15.714 4.921 1.00 93.25 385 MET A N 1
ATOM 3116 C CA . MET A 1 385 ? 26.345 -14.603 4.246 1.00 93.25 385 MET A CA 1
ATOM 3117 C C . MET A 1 385 ? 25.091 -14.168 5.020 1.00 93.25 385 MET A C 1
ATOM 3119 O O . MET A 1 385 ? 24.937 -12.986 5.320 1.00 93.25 385 MET A O 1
ATOM 3123 N N . ALA A 1 386 ? 24.219 -15.113 5.380 1.00 93.75 386 ALA A N 1
ATOM 3124 C CA . ALA A 1 386 ? 22.956 -14.845 6.062 1.00 93.75 386 ALA A CA 1
ATOM 3125 C C . ALA A 1 386 ? 23.165 -14.204 7.446 1.00 93.75 386 ALA A C 1
ATOM 3127 O O . ALA A 1 386 ? 22.443 -13.276 7.805 1.00 93.75 386 ALA A O 1
ATOM 3128 N N . GLU A 1 387 ? 24.192 -14.604 8.200 1.00 92.19 387 GLU A N 1
ATOM 3129 C CA . GLU A 1 387 ? 24.545 -13.999 9.496 1.00 92.19 387 GLU A CA 1
ATOM 3130 C C . GLU A 1 387 ? 24.793 -12.497 9.410 1.00 92.19 387 GLU A C 1
ATOM 3132 O O . GLU A 1 387 ? 24.434 -11.747 10.320 1.00 92.19 387 GLU A O 1
ATOM 3137 N N . LYS A 1 388 ? 25.393 -12.042 8.311 1.00 88.00 388 LYS A N 1
ATOM 3138 C CA . LYS A 1 38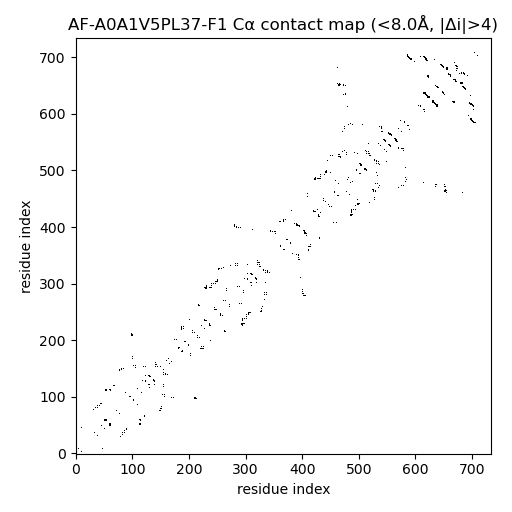8 ? 25.683 -10.623 8.110 1.00 88.00 388 LYS A CA 1
ATOM 3139 C C . LYS A 1 388 ? 24.430 -9.810 7.813 1.00 88.00 388 LYS A C 1
ATOM 3141 O O . LYS A 1 388 ? 24.433 -8.609 8.045 1.00 88.00 388 LYS A O 1
ATOM 3146 N N . THR A 1 389 ? 23.359 -10.468 7.371 1.00 88.94 389 THR A N 1
ATOM 3147 C CA . THR A 1 389 ? 22.060 -9.822 7.169 1.00 88.94 389 THR A CA 1
ATOM 3148 C C . THR A 1 389 ? 21.273 -9.650 8.461 1.00 88.94 389 THR A C 1
ATOM 3150 O O . THR A 1 389 ? 20.344 -8.856 8.469 1.00 88.94 389 THR A O 1
ATOM 3153 N N . VAL A 1 390 ? 21.622 -10.352 9.548 1.00 88.88 390 VAL A N 1
ATOM 3154 C CA . VAL A 1 390 ? 20.953 -10.217 10.851 1.00 88.88 390 VAL A CA 1
ATOM 3155 C C . VAL A 1 390 ? 21.426 -8.934 11.533 1.00 88.88 390 VAL A C 1
ATOM 3157 O O . VAL A 1 390 ? 22.592 -8.840 11.942 1.00 88.88 390 VAL A O 1
ATOM 3160 N N . ARG A 1 391 ? 20.515 -7.978 11.724 1.00 83.81 391 ARG A N 1
ATOM 3161 C CA . ARG A 1 391 ? 20.798 -6.706 12.406 1.00 83.81 391 ARG A CA 1
ATOM 3162 C C . ARG A 1 391 ? 20.619 -6.816 13.917 1.00 83.81 391 ARG A C 1
ATOM 3164 O O . ARG A 1 391 ? 21.462 -6.335 14.669 1.00 83.81 391 ARG A O 1
ATOM 3171 N N . ALA A 1 392 ? 19.562 -7.493 14.364 1.00 83.62 392 ALA A N 1
ATOM 3172 C CA . ALA A 1 392 ? 19.262 -7.674 15.783 1.00 83.62 392 ALA A CA 1
ATOM 3173 C C . ALA A 1 392 ? 18.649 -9.053 16.074 1.00 83.62 392 ALA A C 1
ATOM 3175 O O . ALA A 1 392 ? 18.423 -9.861 15.175 1.00 83.62 392 ALA A O 1
ATOM 3176 N N . GLY A 1 393 ? 18.417 -9.336 17.359 1.00 83.38 393 GLY A N 1
ATOM 3177 C CA . GLY A 1 393 ? 17.731 -10.555 17.790 1.00 83.38 393 GLY A CA 1
ATOM 3178 C C . GLY A 1 393 ? 16.254 -10.583 17.394 1.00 83.38 393 GLY A C 1
ATOM 3179 O O . GLY A 1 393 ? 15.694 -9.585 16.947 1.00 83.38 393 GLY A O 1
ATOM 3180 N N . ARG A 1 394 ? 15.618 -11.739 17.596 1.00 85.25 394 ARG A N 1
ATOM 3181 C CA . ARG A 1 394 ? 14.184 -11.945 17.359 1.00 85.25 394 ARG A CA 1
ATOM 3182 C C . ARG A 1 394 ? 13.346 -10.974 18.198 1.00 85.25 394 ARG A C 1
ATOM 3184 O O . ARG A 1 394 ? 13.512 -10.912 19.417 1.00 85.25 394 ARG A O 1
ATOM 3191 N N . VAL A 1 395 ? 12.430 -10.258 17.549 1.00 85.12 395 VAL A N 1
ATOM 3192 C CA . VAL A 1 395 ? 11.421 -9.412 18.201 1.00 85.12 395 VAL A CA 1
ATOM 3193 C C . VAL A 1 395 ? 10.094 -10.138 18.136 1.00 85.12 395 VAL A C 1
ATOM 3195 O O . VAL A 1 395 ? 9.656 -10.492 17.044 1.00 85.12 395 VAL A O 1
ATOM 3198 N N . LYS A 1 396 ? 9.446 -10.339 19.283 1.00 87.88 396 LYS A N 1
ATOM 3199 C CA . LYS A 1 396 ? 8.118 -10.945 19.355 1.00 87.88 396 LYS A CA 1
ATOM 3200 C C . LYS A 1 396 ? 7.185 -10.080 20.193 1.00 87.88 396 LYS A C 1
ATOM 3202 O O . LYS A 1 396 ? 7.493 -9.771 21.342 1.00 87.88 396 LYS A O 1
ATOM 3207 N N . ILE A 1 397 ? 6.049 -9.714 19.615 1.00 88.56 397 ILE A N 1
ATOM 3208 C CA . ILE A 1 397 ? 4.932 -9.052 20.289 1.00 88.56 397 ILE A CA 1
ATOM 3209 C C . ILE A 1 397 ? 3.706 -9.912 20.014 1.00 88.56 397 ILE A C 1
ATOM 3211 O O . ILE A 1 397 ? 3.180 -9.903 18.903 1.00 88.56 397 ILE A O 1
ATOM 3215 N N . MET A 1 398 ? 3.292 -10.687 21.020 1.00 89.19 398 MET A N 1
ATOM 3216 C CA . MET A 1 398 ? 2.238 -11.698 20.886 1.00 89.19 398 MET A CA 1
ATOM 3217 C C . MET A 1 398 ? 2.473 -12.587 19.651 1.00 89.19 398 MET A C 1
ATOM 3219 O O . MET A 1 398 ? 3.516 -13.237 19.563 1.00 89.19 398 MET A O 1
ATOM 3223 N N . ASP A 1 399 ? 1.545 -12.589 18.693 1.00 87.75 399 ASP A N 1
ATOM 3224 C CA . ASP A 1 399 ? 1.597 -13.421 17.484 1.00 87.75 399 ASP A CA 1
ATOM 3225 C C . ASP A 1 399 ? 2.357 -12.770 16.314 1.00 87.75 399 ASP A C 1
ATOM 3227 O O . ASP A 1 399 ? 2.427 -13.321 15.208 1.00 87.75 399 ASP A O 1
ATOM 3231 N N . SER A 1 400 ? 2.930 -11.586 16.537 1.00 89.62 400 SER A N 1
ATOM 3232 C CA . SER A 1 400 ? 3.793 -10.911 15.573 1.00 89.62 400 SER A CA 1
ATOM 3233 C C . SER A 1 400 ? 5.251 -11.134 15.926 1.00 89.62 400 SER A C 1
ATOM 3235 O O . SER A 1 400 ? 5.682 -10.876 17.050 1.00 89.62 400 SER A O 1
ATOM 3237 N N . GLU A 1 401 ? 6.027 -11.585 14.949 1.00 87.94 401 GLU A N 1
ATOM 3238 C CA . GLU A 1 401 ? 7.432 -11.915 15.131 1.00 87.94 401 GLU A CA 1
ATOM 3239 C C . GLU A 1 401 ? 8.235 -11.492 13.902 1.00 87.94 401 GLU A C 1
ATOM 3241 O O . GLU A 1 401 ? 7.809 -11.739 12.775 1.00 87.94 401 GLU A O 1
ATOM 3246 N N . ILE A 1 402 ? 9.392 -10.872 14.132 1.00 86.38 402 ILE A N 1
ATOM 3247 C CA . ILE A 1 402 ? 10.367 -10.526 13.092 1.00 86.38 402 ILE A CA 1
ATOM 3248 C C . ILE A 1 402 ? 11.791 -10.844 13.559 1.00 86.38 402 ILE A C 1
ATOM 3250 O O . ILE A 1 402 ? 12.086 -10.879 14.758 1.00 86.38 402 ILE A O 1
ATOM 3254 N N . ILE A 1 403 ? 12.701 -10.993 12.599 1.00 87.69 403 ILE A N 1
ATOM 3255 C CA . ILE A 1 403 ? 14.146 -10.910 12.826 1.00 87.69 403 ILE A CA 1
ATOM 3256 C C . ILE A 1 403 ? 14.647 -9.715 12.014 1.00 87.69 403 ILE A C 1
ATOM 3258 O O . ILE A 1 403 ? 14.677 -9.821 10.789 1.00 87.69 403 ILE A O 1
ATOM 3262 N N . PRO A 1 404 ? 15.012 -8.588 12.658 1.00 84.75 404 PRO A N 1
ATOM 3263 C CA . PRO A 1 404 ? 15.488 -7.409 11.949 1.00 84.75 404 PRO A CA 1
ATOM 3264 C C . PRO A 1 404 ? 16.706 -7.736 11.086 1.00 84.75 404 PRO A C 1
ATOM 3266 O O . PRO A 1 404 ? 17.667 -8.358 11.564 1.00 84.75 404 PRO A O 1
ATOM 3269 N N . GLY A 1 405 ? 16.679 -7.298 9.832 1.00 86.50 405 GLY A N 1
ATOM 3270 C CA . GLY A 1 405 ? 17.598 -7.738 8.797 1.00 86.50 405 GLY A CA 1
ATOM 3271 C C . GLY A 1 405 ? 16.912 -8.455 7.639 1.00 86.50 405 GLY A C 1
ATOM 3272 O O . GLY A 1 405 ? 15.701 -8.393 7.489 1.00 86.50 405 GLY A O 1
ATOM 3273 N N . ASN A 1 406 ? 17.703 -9.168 6.833 1.00 89.69 406 ASN A N 1
ATOM 3274 C CA . ASN A 1 406 ? 17.227 -9.789 5.587 1.00 89.69 406 ASN A CA 1
ATOM 3275 C C . ASN A 1 406 ? 17.313 -11.329 5.602 1.00 89.69 406 ASN A C 1
ATOM 3277 O O . ASN A 1 406 ? 17.646 -11.986 4.607 1.00 89.69 406 ASN A O 1
ATOM 3281 N N . VAL A 1 407 ? 17.067 -11.926 6.773 1.00 91.00 407 VAL A N 1
ATOM 3282 C CA . VAL A 1 407 ? 17.088 -13.390 6.948 1.00 91.00 407 VAL A CA 1
ATOM 3283 C C . VAL A 1 407 ? 15.949 -14.042 6.172 1.00 91.00 407 VAL A C 1
ATOM 3285 O O . VAL A 1 407 ? 16.153 -15.083 5.546 1.00 91.00 407 VAL A O 1
ATOM 3288 N N . ALA A 1 408 ? 14.765 -13.424 6.184 1.00 90.00 408 ALA A N 1
ATOM 3289 C CA . ALA A 1 408 ? 13.594 -13.926 5.476 1.00 90.00 408 ALA A CA 1
ATOM 3290 C C . ALA A 1 408 ? 13.856 -14.017 3.963 1.00 90.00 408 ALA A C 1
ATOM 3292 O O . ALA A 1 408 ? 13.551 -15.038 3.343 1.00 90.00 408 ALA A O 1
ATOM 3293 N N . GLU A 1 409 ? 14.508 -13.008 3.384 1.00 94.19 409 GLU A N 1
ATOM 3294 C CA . GLU A 1 409 ? 14.931 -12.968 1.985 1.00 94.19 409 GLU A CA 1
ATOM 3295 C C . GLU A 1 409 ? 15.952 -14.072 1.689 1.00 94.19 409 GLU A C 1
ATOM 3297 O O . GLU A 1 409 ? 15.801 -14.801 0.707 1.00 94.19 409 GLU A O 1
ATOM 3302 N N . CYS A 1 410 ? 16.954 -14.263 2.557 1.00 95.38 410 CYS A N 1
ATOM 3303 C CA . CYS A 1 410 ? 17.933 -15.346 2.405 1.00 95.38 410 CYS A CA 1
ATOM 3304 C C . CYS A 1 410 ? 17.259 -16.727 2.384 1.00 95.38 410 CYS A C 1
ATOM 3306 O O . CYS A 1 410 ? 17.567 -17.560 1.527 1.00 95.38 410 CYS A O 1
ATOM 3308 N N . ILE A 1 411 ? 16.319 -16.966 3.301 1.00 95.00 411 ILE A N 1
ATOM 3309 C CA . ILE A 1 411 ? 15.572 -18.228 3.392 1.00 95.00 411 ILE A CA 1
ATOM 3310 C C . ILE A 1 411 ? 14.648 -18.399 2.190 1.00 95.00 411 ILE A C 1
ATOM 3312 O O . ILE A 1 411 ? 14.544 -19.503 1.652 1.00 95.00 411 ILE A O 1
ATOM 3316 N N . LYS A 1 412 ? 14.027 -17.317 1.711 1.00 95.75 412 LYS A N 1
ATOM 3317 C CA . LYS A 1 412 ? 13.219 -17.333 0.490 1.00 95.75 412 LYS A CA 1
ATOM 3318 C C . LYS A 1 412 ? 14.050 -17.754 -0.723 1.00 95.75 412 LYS A C 1
ATOM 3320 O O . LYS A 1 412 ? 13.661 -18.676 -1.436 1.00 95.75 412 LYS A O 1
ATOM 3325 N N . LEU A 1 413 ? 15.224 -17.154 -0.921 1.00 96.88 413 LEU A N 1
ATOM 3326 C CA . LEU A 1 413 ? 16.130 -17.524 -2.015 1.00 96.88 413 LEU A CA 1
ATOM 3327 C C . LEU A 1 413 ? 16.619 -18.973 -1.910 1.00 96.88 413 LEU A C 1
ATOM 3329 O O . LEU A 1 413 ? 16.764 -19.648 -2.933 1.00 96.88 413 LEU A O 1
ATOM 3333 N N . LEU A 1 414 ? 16.861 -19.450 -0.686 1.00 96.88 414 LEU A N 1
ATOM 3334 C CA . LEU A 1 414 ? 17.234 -20.833 -0.414 1.00 96.88 414 LEU A CA 1
ATOM 3335 C C . LEU A 1 414 ? 16.112 -21.803 -0.807 1.00 96.88 414 LEU A C 1
ATOM 3337 O O . LEU A 1 414 ? 16.345 -22.696 -1.621 1.00 96.88 414 LEU A O 1
ATOM 3341 N N . LYS A 1 415 ? 14.897 -21.619 -0.278 1.00 95.50 415 LYS A N 1
ATOM 3342 C CA . LYS A 1 415 ? 13.773 -22.545 -0.505 1.00 95.50 415 LYS A CA 1
ATOM 3343 C C . LYS A 1 415 ? 13.242 -22.526 -1.937 1.00 95.50 415 LYS A C 1
ATOM 3345 O O . LYS A 1 415 ? 12.702 -23.525 -2.403 1.00 95.50 415 LYS A O 1
ATOM 3350 N N . GLU A 1 416 ? 13.413 -21.410 -2.645 1.00 94.88 416 GLU A N 1
ATOM 3351 C CA . GLU A 1 416 ? 13.113 -21.298 -4.077 1.00 94.88 416 GLU A CA 1
ATOM 3352 C C . GLU A 1 416 ? 14.219 -21.904 -4.961 1.00 94.88 416 GLU A C 1
ATOM 3354 O O . GLU A 1 416 ? 14.091 -21.923 -6.184 1.00 94.88 416 GLU A O 1
ATOM 3359 N N . GLY A 1 417 ? 15.324 -22.384 -4.375 1.00 94.12 417 GLY A N 1
ATOM 3360 C CA . GLY A 1 417 ? 16.455 -22.957 -5.109 1.00 94.12 417 GLY A CA 1
ATOM 3361 C C . GLY A 1 417 ? 17.241 -21.934 -5.939 1.00 94.12 417 GLY A C 1
ATOM 3362 O O . GLY A 1 417 ? 18.089 -22.312 -6.751 1.00 94.12 417 GLY A O 1
ATOM 3363 N N . LYS A 1 418 ? 17.000 -20.630 -5.744 1.00 95.56 418 LYS A N 1
ATOM 3364 C CA . LYS A 1 418 ? 17.608 -19.550 -6.536 1.00 95.56 418 LYS A CA 1
ATOM 3365 C C . LYS A 1 418 ? 19.111 -19.425 -6.317 1.00 95.56 418 LYS A C 1
ATOM 3367 O O . LYS A 1 418 ? 19.808 -18.969 -7.216 1.00 95.56 418 LYS A O 1
ATOM 3372 N N . LEU A 1 419 ? 19.633 -19.854 -5.166 1.00 96.00 419 LEU A N 1
ATOM 3373 C CA . LEU A 1 419 ? 21.061 -19.741 -4.829 1.00 96.00 419 LEU A CA 1
ATOM 3374 C C . LEU A 1 419 ? 21.998 -20.435 -5.833 1.00 96.00 419 LEU A C 1
ATOM 3376 O O . LEU A 1 419 ? 23.153 -20.030 -5.957 1.00 96.00 419 LEU A O 1
ATOM 3380 N N . GLN A 1 420 ? 21.494 -21.440 -6.558 1.00 94.44 420 GLN A N 1
ATOM 3381 C CA . GLN A 1 420 ? 22.222 -22.195 -7.585 1.00 94.44 420 GLN A CA 1
ATOM 3382 C C . GLN A 1 420 ? 21.995 -21.667 -9.014 1.00 94.44 420 GLN A C 1
ATOM 3384 O O . GLN A 1 420 ? 22.612 -22.166 -9.956 1.00 94.44 420 GLN A O 1
ATOM 3389 N N . ASN A 1 421 ? 21.132 -20.656 -9.199 1.00 95.38 421 ASN A N 1
ATOM 3390 C CA . ASN A 1 421 ? 20.980 -19.954 -10.476 1.00 95.38 421 ASN A CA 1
ATOM 3391 C C . ASN A 1 421 ? 22.329 -19.369 -10.897 1.00 95.38 421 ASN A C 1
ATOM 3393 O O . ASN A 1 421 ? 23.057 -18.873 -10.039 1.00 95.38 421 ASN A O 1
ATOM 3397 N N . LYS A 1 422 ? 22.657 -19.433 -12.189 1.00 96.25 422 LYS A N 1
ATOM 3398 C CA . LYS A 1 422 ? 23.951 -18.989 -12.703 1.00 96.25 422 LYS A CA 1
ATOM 3399 C C . LYS A 1 422 ? 23.835 -17.782 -13.618 1.00 96.25 422 LYS A C 1
ATOM 3401 O O . LYS A 1 422 ? 22.877 -17.678 -14.381 1.00 96.25 422 LYS A O 1
ATOM 3406 N N . ASP A 1 423 ? 24.835 -16.917 -13.542 1.00 95.69 423 ASP A N 1
ATOM 3407 C CA . ASP A 1 423 ? 25.021 -15.784 -14.439 1.00 95.69 423 ASP A CA 1
ATOM 3408 C C . ASP A 1 423 ? 25.646 -16.202 -15.785 1.00 95.69 423 ASP A C 1
ATOM 3410 O O . ASP A 1 423 ? 25.926 -17.381 -16.046 1.00 95.69 423 ASP A O 1
ATOM 3414 N N . ASN A 1 424 ? 25.898 -15.217 -16.650 1.00 91.56 424 ASN A N 1
ATOM 3415 C CA . ASN A 1 424 ? 26.538 -15.438 -17.948 1.00 91.56 424 ASN A CA 1
ATOM 3416 C C . ASN A 1 424 ? 28.028 -15.856 -17.864 1.00 91.56 424 ASN A C 1
ATOM 3418 O O . ASN A 1 424 ? 28.598 -16.280 -18.872 1.00 91.56 424 ASN A O 1
ATOM 3422 N N . GLN A 1 425 ? 28.645 -15.783 -16.679 1.00 93.94 425 GLN A N 1
ATOM 3423 C CA . GLN A 1 425 ? 30.007 -16.233 -16.366 1.00 93.94 425 GLN A CA 1
ATOM 3424 C C . GLN A 1 425 ? 30.018 -17.588 -15.637 1.00 93.94 425 GLN A C 1
ATOM 3426 O O . GLN A 1 425 ? 31.074 -18.031 -15.177 1.00 93.94 425 GLN A O 1
ATOM 3431 N N . ASN A 1 426 ? 28.869 -18.274 -15.554 1.00 95.62 426 ASN A N 1
ATOM 3432 C CA . ASN A 1 426 ? 28.694 -19.564 -14.882 1.00 95.62 426 ASN A CA 1
ATOM 3433 C C . ASN A 1 426 ? 28.964 -19.515 -13.358 1.00 95.62 426 ASN A C 1
ATOM 3435 O O . ASN A 1 426 ? 29.182 -20.568 -12.747 1.00 95.62 426 ASN A O 1
ATOM 3439 N N . LYS A 1 427 ? 28.918 -18.329 -12.731 1.00 97.00 427 LYS A N 1
ATOM 3440 C CA . LYS A 1 427 ? 28.929 -18.166 -11.268 1.00 97.00 427 LYS A CA 1
ATOM 3441 C C . LYS A 1 427 ? 27.515 -18.272 -10.720 1.00 97.00 427 LYS A C 1
ATOM 3443 O O . LYS A 1 427 ? 26.570 -17.817 -11.352 1.00 97.00 427 LYS A O 1
ATOM 3448 N N . THR A 1 428 ? 27.361 -18.876 -9.547 1.00 97.62 428 THR A N 1
ATOM 3449 C CA . THR A 1 428 ? 26.059 -19.005 -8.888 1.00 97.62 428 THR A CA 1
ATOM 3450 C C . THR A 1 428 ? 25.629 -17.702 -8.216 1.00 97.62 428 THR A C 1
ATOM 3452 O O . THR A 1 428 ? 26.454 -16.853 -7.875 1.00 97.62 428 THR A O 1
ATOM 3455 N N . LEU A 1 429 ? 24.331 -17.548 -7.956 1.00 97.88 429 LEU A N 1
ATOM 3456 C CA . LEU A 1 429 ? 23.790 -16.428 -7.189 1.00 97.88 429 LEU A CA 1
ATOM 3457 C C . LEU A 1 429 ? 24.476 -16.294 -5.821 1.00 97.88 429 LEU A C 1
ATOM 3459 O O . LEU A 1 429 ? 24.872 -15.192 -5.452 1.00 97.88 429 LEU A O 1
ATOM 3463 N N . LEU A 1 430 ? 24.689 -17.403 -5.100 1.00 97.12 430 LEU A N 1
ATOM 3464 C CA . LEU A 1 430 ? 25.405 -17.375 -3.819 1.00 97.12 430 LEU A CA 1
ATOM 3465 C C . LEU A 1 430 ? 26.840 -16.842 -3.974 1.00 97.12 430 LEU A C 1
ATOM 3467 O O . LEU A 1 430 ? 27.311 -16.083 -3.130 1.00 97.12 430 LEU A O 1
ATOM 3471 N N . GLN A 1 431 ? 27.541 -17.208 -5.051 1.00 97.19 431 GLN A N 1
ATOM 3472 C CA . GLN A 1 431 ? 28.881 -16.683 -5.328 1.00 97.19 431 GLN A CA 1
ATOM 3473 C C . GLN A 1 431 ? 28.855 -15.178 -5.612 1.00 97.19 431 GLN A C 1
ATOM 3475 O O . GLN A 1 431 ? 29.689 -14.461 -5.059 1.00 97.19 431 GLN A O 1
ATOM 3480 N N . ASN A 1 432 ? 27.897 -14.700 -6.410 1.00 98.12 432 ASN A N 1
ATOM 3481 C CA . ASN A 1 432 ? 27.778 -13.279 -6.741 1.00 98.12 432 ASN A CA 1
ATOM 3482 C C . ASN A 1 432 ? 27.369 -12.429 -5.533 1.00 98.12 432 ASN A C 1
ATOM 3484 O O . ASN A 1 432 ? 27.948 -11.366 -5.334 1.00 98.12 432 ASN A O 1
ATOM 3488 N N . LEU A 1 433 ? 26.471 -12.916 -4.671 1.00 97.31 433 LEU A N 1
ATOM 3489 C CA . LEU A 1 433 ? 26.129 -12.240 -3.412 1.00 97.31 433 LEU A CA 1
ATOM 3490 C C . LEU A 1 433 ? 27.345 -12.135 -2.481 1.00 97.31 433 LEU A C 1
ATOM 3492 O O . LEU A 1 433 ? 27.617 -11.072 -1.930 1.00 97.31 433 LEU A O 1
ATOM 3496 N N . ILE A 1 434 ? 28.127 -13.211 -2.345 1.00 95.50 434 ILE A N 1
ATOM 3497 C CA . ILE A 1 434 ? 29.361 -13.189 -1.546 1.00 95.50 434 ILE A CA 1
ATOM 3498 C C . ILE A 1 434 ? 30.390 -12.233 -2.153 1.00 95.50 434 ILE A C 1
ATOM 3500 O O . ILE A 1 434 ? 31.043 -11.510 -1.405 1.00 95.50 434 ILE A O 1
ATOM 3504 N N . GLN A 1 435 ? 30.553 -12.223 -3.478 1.00 95.50 435 GLN A N 1
ATOM 3505 C CA . GLN A 1 435 ? 31.476 -11.312 -4.155 1.00 95.50 435 GLN A CA 1
ATOM 3506 C C . GLN A 1 435 ? 31.062 -9.855 -3.928 1.00 95.50 435 GLN A C 1
ATOM 3508 O O . GLN A 1 435 ? 31.884 -9.063 -3.477 1.00 95.50 435 GLN A O 1
ATOM 3513 N N . MET A 1 436 ? 29.792 -9.533 -4.173 1.00 96.12 436 MET A N 1
ATOM 3514 C CA . MET A 1 436 ? 29.233 -8.199 -3.973 1.00 96.12 436 MET A CA 1
ATOM 3515 C C . MET A 1 436 ? 29.407 -7.729 -2.530 1.00 96.12 436 MET A C 1
ATOM 3517 O O . MET A 1 436 ? 29.791 -6.594 -2.287 1.00 96.12 436 MET A O 1
ATOM 3521 N N . HIS A 1 437 ? 29.190 -8.610 -1.557 1.00 91.69 437 HIS A N 1
ATOM 3522 C CA . HIS A 1 437 ? 29.342 -8.256 -0.153 1.00 91.69 437 HIS A CA 1
ATOM 3523 C C . HIS A 1 437 ? 30.794 -7.913 0.252 1.00 91.69 437 HIS A C 1
ATOM 3525 O O . HIS A 1 437 ? 30.999 -7.155 1.196 1.00 91.69 437 HIS A O 1
ATOM 3531 N N . HIS A 1 438 ? 31.805 -8.457 -0.434 1.00 92.62 438 HIS A N 1
ATOM 3532 C CA . HIS A 1 438 ? 33.222 -8.165 -0.159 1.00 92.62 438 HIS A CA 1
ATOM 3533 C C . HIS A 1 438 ? 33.819 -7.101 -1.088 1.00 92.62 438 HIS A C 1
ATOM 3535 O O . HIS A 1 438 ? 35.012 -6.813 -0.987 1.00 92.62 438 HIS A O 1
ATOM 3541 N N . GLN A 1 439 ? 33.034 -6.558 -2.019 1.00 95.00 439 GLN A N 1
ATOM 3542 C CA . GLN A 1 439 ? 33.538 -5.584 -2.975 1.00 95.00 439 GLN A CA 1
ATOM 3543 C C . GLN A 1 439 ? 33.732 -4.214 -2.325 1.00 95.00 439 GLN A C 1
ATOM 3545 O O . GLN A 1 439 ? 33.079 -3.862 -1.343 1.00 95.00 439 GLN A O 1
ATOM 3550 N N . GLU A 1 440 ? 34.586 -3.401 -2.936 1.00 96.38 440 GLU A N 1
ATOM 3551 C CA . GLU A 1 440 ? 34.612 -1.976 -2.647 1.00 96.38 440 GLU A CA 1
ATOM 3552 C C . GLU A 1 440 ? 33.552 -1.265 -3.495 1.00 96.38 440 GLU A C 1
ATOM 3554 O O . GLU A 1 440 ? 33.575 -1.321 -4.730 1.00 96.38 440 GLU A O 1
ATOM 3559 N N . PHE A 1 441 ? 32.622 -0.593 -2.825 1.00 96.69 441 PHE A N 1
ATOM 3560 C CA . PHE A 1 441 ? 31.588 0.206 -3.472 1.00 96.69 441 PHE A CA 1
ATOM 3561 C C . PHE A 1 441 ? 32.150 1.554 -3.940 1.00 96.69 441 PHE A C 1
ATOM 3563 O O . PHE A 1 441 ? 33.170 2.034 -3.437 1.00 96.69 441 PHE A O 1
ATOM 3570 N N . ALA A 1 442 ? 31.502 2.154 -4.938 1.00 95.69 442 ALA A N 1
ATOM 3571 C CA . ALA A 1 442 ? 31.823 3.507 -5.376 1.00 95.69 442 ALA A CA 1
ATOM 3572 C C . ALA A 1 442 ? 31.617 4.530 -4.247 1.00 95.69 442 ALA A C 1
ATOM 3574 O O . ALA A 1 442 ? 30.749 4.365 -3.392 1.00 95.69 442 ALA A O 1
ATOM 3575 N N . GLU A 1 443 ? 32.402 5.608 -4.274 1.00 93.56 443 GLU A N 1
ATOM 3576 C CA . GLU A 1 443 ? 32.265 6.710 -3.322 1.00 93.56 443 GLU A CA 1
ATOM 3577 C C . GLU A 1 443 ? 30.845 7.299 -3.363 1.00 93.56 443 GLU A C 1
ATOM 3579 O O . GLU A 1 443 ? 30.287 7.525 -4.438 1.00 93.56 443 GLU A O 1
ATOM 3584 N N . GLY A 1 444 ? 30.257 7.525 -2.186 1.00 88.94 444 GLY A N 1
ATOM 3585 C CA . GLY A 1 444 ? 28.877 7.996 -2.038 1.00 88.94 444 GLY A CA 1
ATOM 3586 C C . GLY A 1 444 ? 27.815 6.892 -1.972 1.00 88.94 444 GLY A C 1
ATOM 3587 O O . GLY A 1 444 ? 26.635 7.221 -1.892 1.00 88.94 444 GLY A O 1
ATOM 3588 N N . LEU A 1 445 ? 28.204 5.610 -1.994 1.00 92.62 445 LEU A N 1
ATOM 3589 C CA . LEU A 1 445 ? 27.302 4.481 -1.752 1.00 92.62 445 LEU A CA 1
ATOM 3590 C C . LEU A 1 445 ? 27.541 3.831 -0.388 1.00 92.62 445 LEU A C 1
ATOM 3592 O O . LEU A 1 445 ? 28.667 3.463 -0.054 1.00 92.62 445 LEU A O 1
ATOM 3596 N N . GLU A 1 446 ? 26.455 3.575 0.340 1.00 91.81 446 GLU A N 1
ATOM 3597 C CA . GLU A 1 446 ? 26.472 2.750 1.545 1.00 91.81 446 GLU A CA 1
ATOM 3598 C C . GLU A 1 446 ? 26.366 1.266 1.165 1.00 91.81 446 GLU A C 1
ATOM 3600 O O . GLU A 1 446 ? 25.308 0.760 0.790 1.00 91.81 446 GLU A O 1
ATOM 3605 N N . GLY A 1 447 ? 27.485 0.540 1.241 1.00 91.56 447 GLY A N 1
ATOM 3606 C CA . GLY A 1 447 ? 27.576 -0.841 0.744 1.00 91.56 447 GLY A CA 1
ATOM 3607 C C . GLY A 1 447 ? 26.572 -1.815 1.371 1.00 91.56 447 GLY A C 1
ATOM 3608 O O . GLY A 1 447 ? 26.049 -2.693 0.683 1.00 91.56 447 GLY A O 1
ATOM 3609 N N . THR A 1 448 ? 26.261 -1.642 2.660 1.00 89.56 448 THR A N 1
ATOM 3610 C CA . THR A 1 448 ? 25.240 -2.443 3.355 1.00 89.56 448 THR A CA 1
ATOM 3611 C C . THR A 1 448 ? 23.855 -2.206 2.759 1.00 89.56 448 THR A C 1
ATOM 3613 O O . THR A 1 448 ? 23.174 -3.172 2.434 1.00 89.56 448 THR A O 1
ATOM 3616 N N . GLU A 1 449 ? 23.467 -0.946 2.546 1.00 89.94 449 GLU A N 1
ATOM 3617 C CA . GLU A 1 449 ? 22.174 -0.585 1.953 1.00 89.94 449 GLU A CA 1
ATOM 3618 C C . GLU A 1 449 ? 22.037 -1.178 0.545 1.00 89.94 449 GLU A C 1
ATOM 3620 O O . GLU A 1 449 ? 21.067 -1.870 0.244 1.00 89.94 449 GLU A O 1
ATOM 3625 N N . ILE A 1 450 ? 23.057 -0.997 -0.298 1.00 95.12 450 ILE A N 1
ATOM 3626 C CA . ILE A 1 450 ? 23.068 -1.514 -1.671 1.00 95.12 450 ILE A CA 1
ATOM 3627 C C . ILE A 1 450 ? 22.950 -3.043 -1.707 1.00 95.12 450 ILE A C 1
ATOM 3629 O O . ILE A 1 450 ? 22.212 -3.593 -2.531 1.00 95.12 450 ILE A O 1
ATOM 3633 N N . PHE A 1 451 ? 23.656 -3.745 -0.819 1.00 95.19 451 PHE A N 1
ATOM 3634 C CA . PHE A 1 451 ? 23.569 -5.200 -0.718 1.00 95.19 451 PHE A CA 1
ATOM 3635 C C . PHE A 1 451 ? 22.170 -5.664 -0.288 1.00 95.19 451 PHE A C 1
ATOM 3637 O O . PHE A 1 451 ? 21.610 -6.577 -0.897 1.00 95.19 451 PHE A O 1
ATOM 3644 N N . GLU A 1 452 ? 21.591 -5.032 0.732 1.00 92.00 452 GLU A N 1
ATOM 3645 C CA . GLU A 1 452 ? 20.269 -5.387 1.251 1.00 92.00 452 GLU A CA 1
ATOM 3646 C C . GLU A 1 452 ? 19.155 -5.088 0.239 1.00 92.00 452 GLU A C 1
ATOM 3648 O O . GLU A 1 452 ? 18.293 -5.937 0.016 1.00 92.00 452 GLU A O 1
ATOM 3653 N N . GLU A 1 453 ? 19.200 -3.943 -0.444 1.00 93.69 453 GLU A N 1
ATOM 3654 C CA . GLU A 1 453 ? 18.234 -3.604 -1.494 1.00 93.69 453 GLU A CA 1
ATOM 3655 C C . GLU A 1 453 ? 18.324 -4.566 -2.686 1.00 93.69 453 GLU A C 1
ATOM 3657 O O . GLU A 1 453 ? 17.302 -5.025 -3.204 1.00 93.69 453 GLU A O 1
ATOM 3662 N N . THR A 1 454 ? 19.540 -4.973 -3.061 1.00 97.06 454 THR A N 1
ATOM 3663 C CA . THR A 1 454 ? 19.748 -6.003 -4.089 1.00 97.06 454 THR A CA 1
ATOM 3664 C C . THR A 1 454 ? 19.146 -7.342 -3.668 1.00 97.06 454 THR A C 1
ATOM 3666 O O . THR A 1 454 ? 18.457 -7.984 -4.464 1.00 97.06 454 THR A O 1
ATOM 3669 N N . LEU A 1 455 ? 19.378 -7.761 -2.419 1.00 95.94 455 LEU A N 1
ATOM 3670 C CA . LEU A 1 455 ? 18.860 -9.007 -1.855 1.00 95.94 455 LEU A CA 1
ATOM 3671 C C . LEU A 1 455 ? 17.323 -9.019 -1.824 1.00 95.94 455 LEU A C 1
ATOM 3673 O O . LEU A 1 455 ? 16.705 -10.004 -2.240 1.00 95.94 455 LEU A O 1
ATOM 3677 N N . LYS A 1 456 ? 16.703 -7.909 -1.410 1.00 93.81 456 LYS A N 1
ATOM 3678 C CA . LYS A 1 456 ? 15.248 -7.730 -1.444 1.00 93.81 456 LYS A CA 1
ATOM 3679 C C . LYS A 1 456 ? 14.700 -7.783 -2.866 1.00 93.81 456 LYS A C 1
ATOM 3681 O O . LYS A 1 456 ? 13.685 -8.435 -3.073 1.00 93.81 456 LYS A O 1
ATOM 3686 N N . ASN A 1 457 ? 15.360 -7.177 -3.853 1.00 96.12 457 ASN A N 1
ATOM 3687 C CA . ASN A 1 457 ? 14.889 -7.190 -5.243 1.00 96.12 457 ASN A CA 1
ATOM 3688 C C . ASN A 1 457 ? 14.858 -8.598 -5.857 1.00 96.12 457 ASN A C 1
ATOM 3690 O O . ASN A 1 457 ? 13.904 -8.951 -6.541 1.00 96.12 457 ASN A O 1
ATOM 3694 N N . ILE A 1 458 ? 15.845 -9.453 -5.586 1.00 97.56 458 ILE A N 1
ATOM 3695 C CA . ILE A 1 458 ? 15.839 -10.838 -6.104 1.00 97.56 458 ILE A CA 1
ATOM 3696 C C . ILE A 1 458 ? 14.911 -11.779 -5.317 1.00 97.56 458 ILE A C 1
ATOM 3698 O O . ILE A 1 458 ? 14.415 -12.780 -5.858 1.00 97.56 458 ILE A O 1
ATOM 3702 N N . ALA A 1 459 ? 14.668 -11.475 -4.040 1.00 95.94 459 ALA A N 1
ATOM 3703 C CA . ALA A 1 459 ? 13.710 -12.196 -3.211 1.00 95.94 459 ALA A CA 1
ATOM 3704 C C . ALA A 1 459 ? 12.265 -11.765 -3.521 1.00 95.94 459 ALA A C 1
ATOM 3706 O O . ALA A 1 459 ? 11.369 -12.606 -3.576 1.00 95.94 459 ALA A O 1
ATOM 3707 N N . HIS A 1 460 ? 12.034 -10.480 -3.779 1.00 93.25 460 HIS A N 1
ATOM 3708 C CA . HIS A 1 460 ? 10.732 -9.843 -3.987 1.00 93.25 460 HIS A CA 1
ATOM 3709 C C . HIS A 1 460 ? 10.775 -8.909 -5.209 1.00 93.25 460 HIS A C 1
ATOM 3711 O O . HIS A 1 460 ? 10.670 -7.696 -5.049 1.00 93.25 460 HIS A O 1
ATOM 3717 N N . PRO A 1 461 ? 10.907 -9.441 -6.440 1.00 93.94 461 PRO A N 1
ATOM 3718 C CA . PRO A 1 461 ? 11.073 -8.618 -7.643 1.00 93.94 461 PRO A CA 1
ATOM 3719 C C . PRO A 1 461 ? 9.897 -7.675 -7.911 1.00 93.94 461 PRO A C 1
ATOM 3721 O O . PRO A 1 461 ? 10.070 -6.655 -8.569 1.00 93.94 461 PRO A O 1
ATOM 3724 N N . ASP A 1 462 ? 8.712 -7.964 -7.376 1.00 91.00 462 ASP A N 1
ATOM 3725 C CA . ASP A 1 462 ? 7.513 -7.152 -7.591 1.00 91.00 462 ASP A CA 1
ATOM 3726 C C . ASP A 1 462 ? 7.633 -5.725 -7.009 1.00 91.00 462 ASP A C 1
ATOM 3728 O O . ASP A 1 462 ? 6.964 -4.809 -7.501 1.00 91.00 462 ASP A O 1
ATOM 3732 N N . ARG A 1 463 ? 8.565 -5.513 -6.063 1.00 90.00 463 ARG A N 1
ATOM 3733 C CA . ARG A 1 463 ? 8.875 -4.200 -5.471 1.00 90.00 463 ARG A CA 1
ATOM 3734 C C . ARG A 1 463 ? 9.589 -3.234 -6.423 1.00 90.00 463 ARG A C 1
ATOM 3736 O O . ARG A 1 463 ? 9.504 -2.028 -6.225 1.00 90.00 463 ARG A O 1
ATOM 3743 N N . ILE A 1 464 ? 10.293 -3.751 -7.436 1.00 95.00 464 ILE A N 1
ATOM 3744 C CA . ILE A 1 464 ? 11.104 -2.954 -8.373 1.00 95.00 464 ILE A CA 1
ATOM 3745 C C . ILE A 1 464 ? 10.196 -1.983 -9.120 1.00 95.00 464 ILE A C 1
ATOM 3747 O O . ILE A 1 464 ? 9.291 -2.428 -9.824 1.00 95.00 464 ILE A O 1
ATOM 3751 N N . HIS A 1 465 ? 10.422 -0.675 -9.053 1.00 94.00 465 HIS A N 1
ATOM 3752 C CA . HIS A 1 465 ? 9.497 0.265 -9.692 1.00 94.00 465 HIS A CA 1
ATOM 3753 C C . HIS A 1 465 ? 10.178 1.455 -10.370 1.00 94.00 465 HIS A C 1
ATOM 3755 O O . HIS A 1 465 ? 11.299 1.839 -10.047 1.00 94.00 465 HIS A O 1
ATOM 3761 N N . GLN A 1 466 ? 9.479 2.084 -11.319 1.00 93.00 466 GLN A N 1
ATOM 3762 C CA . GLN A 1 466 ? 10.005 3.240 -12.065 1.00 93.00 466 GLN A CA 1
ATOM 3763 C C . GLN A 1 466 ? 9.931 4.556 -11.273 1.00 93.00 466 GLN A C 1
ATOM 3765 O O . GLN A 1 466 ? 10.524 5.563 -11.655 1.00 93.00 466 GLN A O 1
ATOM 3770 N N . GLY A 1 467 ? 9.179 4.577 -10.167 1.00 90.31 467 GLY A N 1
ATOM 3771 C CA . GLY A 1 467 ? 8.933 5.802 -9.409 1.00 90.31 467 GLY A CA 1
ATOM 3772 C C . GLY A 1 467 ? 8.174 6.824 -10.258 1.00 90.31 467 GLY A C 1
ATOM 3773 O O . GLY A 1 467 ? 7.223 6.472 -10.955 1.00 90.31 467 GLY A O 1
ATOM 3774 N N . ASN A 1 468 ? 8.591 8.088 -10.208 1.00 87.44 468 ASN A N 1
ATOM 3775 C CA . ASN A 1 468 ? 8.033 9.167 -11.034 1.00 87.44 468 ASN A CA 1
ATOM 3776 C C . ASN A 1 468 ? 8.805 9.417 -12.350 1.00 87.44 468 ASN A C 1
ATOM 3778 O O . ASN A 1 468 ? 8.677 10.502 -12.914 1.00 87.44 468 ASN A O 1
ATOM 3782 N N . LYS A 1 469 ? 9.607 8.451 -12.818 1.00 90.06 469 LYS A N 1
ATOM 3783 C CA . LYS A 1 469 ? 10.458 8.571 -14.015 1.00 90.06 469 LYS A CA 1
ATOM 3784 C C . LYS A 1 469 ? 9.873 7.822 -15.209 1.00 90.06 469 LYS A C 1
ATOM 3786 O O . LYS A 1 469 ? 9.144 6.846 -15.037 1.00 90.06 469 LYS A O 1
ATOM 3791 N N . GLY A 1 470 ? 10.225 8.228 -16.422 1.00 91.25 470 GLY A N 1
ATOM 3792 C CA . GLY A 1 470 ? 9.829 7.661 -17.711 1.00 91.25 470 GLY A CA 1
ATOM 3793 C C . GLY A 1 470 ? 10.555 6.363 -18.076 1.00 91.25 470 GLY A C 1
ATOM 3794 O O . GLY A 1 470 ? 10.711 6.050 -19.254 1.00 91.25 470 GLY A O 1
ATOM 3795 N N . THR A 1 471 ? 10.992 5.582 -17.087 1.00 95.19 471 THR A N 1
ATOM 3796 C CA . THR A 1 471 ? 11.835 4.388 -17.251 1.00 95.19 471 THR A CA 1
ATOM 3797 C C . THR A 1 471 ? 11.046 3.076 -17.359 1.00 95.19 471 THR A C 1
ATOM 3799 O O . THR A 1 471 ? 11.633 2.002 -17.247 1.00 95.19 471 THR A O 1
ATOM 3802 N N . CYS A 1 472 ? 9.730 3.132 -17.625 1.00 95.25 472 CYS A N 1
ATOM 3803 C CA . CYS A 1 472 ? 8.822 1.968 -17.677 1.00 95.25 472 CYS A CA 1
ATOM 3804 C C . CYS A 1 472 ? 9.385 0.763 -18.458 1.00 95.25 472 CYS A C 1
ATOM 3806 O O . CYS A 1 472 ? 9.223 -0.393 -18.057 1.00 95.25 472 CYS A O 1
ATOM 3808 N N . THR A 1 473 ? 10.094 1.032 -19.554 1.00 96.06 473 THR A N 1
ATOM 3809 C CA . THR A 1 473 ? 10.781 0.045 -20.386 1.00 96.06 473 THR A CA 1
ATOM 3810 C C . THR A 1 473 ? 11.847 -0.712 -19.604 1.00 96.06 473 THR A C 1
ATOM 3812 O O . THR A 1 473 ? 11.731 -1.921 -19.408 1.00 96.06 473 THR A O 1
ATOM 3815 N N . VAL A 1 474 ? 12.875 -0.018 -19.123 1.00 97.75 474 VAL A N 1
ATOM 3816 C CA . VAL A 1 474 ? 14.006 -0.634 -18.422 1.00 97.75 474 VAL A CA 1
ATOM 3817 C C . VAL A 1 474 ? 13.624 -1.151 -17.037 1.00 97.75 474 VAL A C 1
ATOM 3819 O O . VAL A 1 474 ? 14.190 -2.151 -16.620 1.00 97.75 474 VAL A O 1
ATOM 3822 N N . THR A 1 475 ? 12.610 -0.588 -16.373 1.00 98.25 475 THR A N 1
ATOM 3823 C CA . THR A 1 475 ? 12.031 -1.162 -15.144 1.00 98.25 475 THR A CA 1
ATOM 3824 C C . THR A 1 475 ? 11.336 -2.498 -15.419 1.00 98.25 475 THR A C 1
ATOM 3826 O O . THR A 1 475 ? 11.444 -3.433 -14.629 1.00 98.25 475 THR A O 1
ATOM 3829 N N . THR A 1 476 ? 10.647 -2.636 -16.559 1.00 97.88 476 THR A N 1
ATOM 3830 C CA . THR A 1 476 ? 10.086 -3.932 -16.982 1.00 97.88 476 THR A CA 1
ATOM 3831 C C . THR A 1 476 ? 11.198 -4.952 -17.246 1.00 97.88 476 THR A C 1
ATOM 3833 O O . THR A 1 476 ? 11.062 -6.116 -16.876 1.00 97.88 476 THR A O 1
ATOM 3836 N N . LEU A 1 477 ? 12.315 -4.531 -17.853 1.00 98.06 477 LEU A N 1
ATOM 3837 C CA . LEU A 1 477 ? 13.489 -5.393 -18.042 1.00 98.06 477 LEU A CA 1
ATOM 3838 C C . LEU A 1 477 ? 14.140 -5.779 -16.707 1.00 98.06 477 LEU A C 1
ATOM 3840 O O . LEU A 1 477 ? 14.463 -6.948 -16.511 1.00 98.06 477 LEU A O 1
ATOM 3844 N N . GLU A 1 478 ? 14.302 -4.818 -15.801 1.00 98.50 478 GLU A N 1
ATOM 3845 C CA . GLU A 1 478 ? 14.866 -5.019 -14.468 1.00 98.50 478 GLU A CA 1
ATOM 3846 C C . GLU A 1 478 ? 14.090 -6.086 -13.696 1.00 98.50 478 GLU A C 1
ATOM 3848 O O . GLU A 1 478 ? 14.674 -7.055 -13.212 1.00 98.50 478 GLU A O 1
ATOM 3853 N N . TYR A 1 479 ? 12.762 -5.949 -13.681 1.00 97.81 479 TYR A N 1
ATOM 3854 C CA . TYR A 1 479 ? 11.842 -6.913 -13.094 1.00 97.81 479 TYR A CA 1
ATOM 3855 C C . TYR A 1 479 ? 12.058 -8.330 -13.630 1.00 97.81 479 TYR A C 1
ATOM 3857 O O . TYR A 1 479 ? 12.245 -9.272 -12.858 1.00 97.81 479 TYR A O 1
ATOM 3865 N N . ILE A 1 480 ? 12.054 -8.483 -14.960 1.00 96.44 480 ILE A N 1
ATOM 3866 C CA . ILE A 1 480 ? 12.233 -9.787 -15.605 1.00 96.44 480 ILE A CA 1
ATOM 3867 C C . ILE A 1 480 ? 13.603 -10.357 -15.230 1.00 96.44 480 ILE A C 1
ATOM 3869 O O . ILE A 1 480 ? 13.680 -11.505 -14.803 1.00 96.44 480 ILE A O 1
ATOM 3873 N N . ASN A 1 481 ? 14.666 -9.554 -15.307 1.00 96.94 481 ASN A N 1
ATOM 3874 C CA . ASN A 1 481 ? 16.023 -9.984 -14.980 1.00 96.94 481 ASN A CA 1
ATOM 3875 C C . ASN A 1 481 ? 16.141 -10.462 -13.521 1.00 96.94 481 ASN A C 1
ATOM 3877 O O . ASN A 1 481 ? 16.610 -11.572 -13.278 1.00 96.94 481 ASN A O 1
ATOM 3881 N N . ALA A 1 482 ? 15.651 -9.685 -12.551 1.00 97.75 482 ALA A N 1
ATOM 3882 C CA . ALA A 1 482 ? 15.667 -10.071 -11.139 1.00 97.75 482 ALA A CA 1
ATOM 3883 C C . ALA A 1 482 ? 14.828 -11.335 -10.865 1.00 97.75 482 ALA A C 1
ATOM 3885 O O . ALA A 1 482 ? 15.224 -12.185 -10.063 1.00 97.75 482 ALA A O 1
ATOM 3886 N N . LYS A 1 483 ? 13.690 -11.494 -11.557 1.00 94.88 483 LYS A N 1
ATOM 3887 C CA . LYS A 1 483 ? 12.777 -12.633 -11.385 1.00 94.88 483 LYS A CA 1
ATOM 3888 C C . LYS A 1 483 ? 13.311 -13.924 -12.009 1.00 94.88 483 LYS A C 1
ATOM 3890 O O . LYS A 1 483 ? 13.220 -14.976 -11.374 1.00 94.88 483 LYS A O 1
ATOM 3895 N N . THR A 1 484 ? 13.845 -13.871 -13.231 1.00 93.00 484 THR A N 1
ATOM 3896 C CA . THR A 1 484 ? 14.212 -15.071 -14.010 1.00 93.00 484 THR A CA 1
ATOM 3897 C C . THR A 1 484 ? 15.710 -15.361 -14.055 1.00 93.00 484 THR A C 1
ATOM 3899 O O . THR A 1 484 ? 16.100 -16.517 -14.232 1.00 93.00 484 THR A O 1
ATOM 3902 N N . HIS A 1 485 ? 16.556 -14.350 -13.856 1.00 95.25 485 HIS A N 1
ATOM 3903 C CA . HIS A 1 485 ? 18.019 -14.448 -13.916 1.00 95.25 485 HIS A CA 1
ATOM 3904 C C . HIS A 1 485 ? 18.680 -13.735 -12.723 1.00 95.25 485 HIS A C 1
ATOM 3906 O O . HIS A 1 485 ? 19.560 -12.894 -12.916 1.00 95.25 485 HIS A O 1
ATOM 3912 N N . PRO A 1 486 ? 18.300 -14.065 -11.471 1.00 97.75 486 PRO A N 1
ATOM 3913 C CA . PRO A 1 486 ? 18.744 -13.319 -10.293 1.00 97.75 486 PRO A CA 1
ATOM 3914 C C . PRO A 1 486 ? 20.270 -13.260 -10.151 1.00 97.75 486 PRO A C 1
ATOM 3916 O O . PRO A 1 486 ? 20.795 -12.254 -9.686 1.00 97.75 486 PRO A O 1
ATOM 3919 N N . SER A 1 487 ? 21.008 -14.295 -10.571 1.00 98.31 487 SER A N 1
ATOM 3920 C CA . SER A 1 487 ? 22.476 -14.277 -10.521 1.00 98.31 487 SER A CA 1
ATOM 3921 C C . SER A 1 487 ? 23.088 -13.237 -11.470 1.00 98.31 487 SER A C 1
ATOM 3923 O O . SER A 1 487 ? 24.016 -12.530 -11.075 1.00 98.31 487 SER A O 1
ATOM 3925 N N . GLU A 1 488 ? 22.536 -13.097 -12.681 1.00 98.06 488 GLU A N 1
ATOM 3926 C CA . GLU A 1 488 ? 22.957 -12.089 -13.665 1.00 98.06 488 GLU A CA 1
ATOM 3927 C C . GLU A 1 488 ? 22.554 -10.678 -13.220 1.00 98.06 488 GLU A C 1
ATOM 3929 O O . GLU A 1 488 ? 23.342 -9.744 -13.357 1.00 98.06 488 GLU A O 1
ATOM 3934 N N . TYR A 1 489 ? 21.367 -10.520 -12.623 1.00 98.56 489 TYR A N 1
ATOM 3935 C CA . TYR A 1 489 ? 20.955 -9.261 -11.999 1.00 98.56 489 TYR A CA 1
ATOM 3936 C C . TYR A 1 489 ? 21.948 -8.810 -10.921 1.00 98.56 489 TYR A C 1
ATOM 3938 O O . TYR A 1 489 ? 22.475 -7.702 -11.013 1.00 98.56 489 TYR A O 1
ATOM 3946 N N . VAL A 1 490 ? 22.275 -9.678 -9.953 1.00 98.62 490 VAL A N 1
ATOM 3947 C CA . VAL A 1 490 ? 23.243 -9.352 -8.889 1.00 98.62 490 VAL A CA 1
ATOM 3948 C C . VAL A 1 490 ? 24.608 -9.003 -9.470 1.00 98.62 490 VAL A C 1
ATOM 3950 O O . VAL A 1 490 ? 25.217 -8.038 -9.022 1.00 98.62 490 VAL A O 1
ATOM 3953 N N . ARG A 1 491 ? 25.083 -9.735 -10.486 1.00 98.44 491 ARG A N 1
ATOM 3954 C CA . ARG A 1 491 ? 26.355 -9.430 -11.155 1.00 98.44 491 ARG A CA 1
ATOM 3955 C C . ARG A 1 491 ? 26.351 -8.026 -11.765 1.00 98.44 491 ARG A C 1
ATOM 3957 O O . ARG A 1 491 ? 27.298 -7.274 -11.565 1.00 98.44 491 ARG A O 1
ATOM 3964 N N . ILE A 1 492 ? 25.280 -7.666 -12.477 1.00 98.62 492 ILE A N 1
ATOM 3965 C CA . ILE A 1 492 ? 25.135 -6.338 -13.085 1.00 98.62 492 ILE A CA 1
ATOM 3966 C C . ILE A 1 492 ? 25.120 -5.244 -12.014 1.00 98.62 492 ILE A C 1
ATOM 3968 O O . ILE A 1 492 ? 25.836 -4.256 -12.156 1.00 98.62 492 ILE A O 1
ATOM 3972 N N . ILE A 1 493 ? 24.349 -5.415 -10.937 1.00 98.56 493 ILE A N 1
ATOM 3973 C CA . ILE A 1 493 ? 24.302 -4.430 -9.850 1.00 98.56 493 ILE A CA 1
ATOM 3974 C C . ILE A 1 493 ? 25.655 -4.322 -9.144 1.00 98.56 493 ILE A C 1
ATOM 3976 O O . ILE A 1 493 ? 26.115 -3.207 -8.901 1.00 98.56 493 ILE A O 1
ATOM 3980 N N . ALA A 1 494 ? 26.320 -5.442 -8.854 1.00 98.31 494 ALA A N 1
ATOM 3981 C CA . ALA A 1 494 ? 27.639 -5.461 -8.228 1.00 98.31 494 ALA A CA 1
ATOM 3982 C C . ALA A 1 494 ? 28.654 -4.646 -9.050 1.00 98.31 494 ALA A C 1
ATOM 3984 O O . ALA A 1 494 ? 29.261 -3.712 -8.526 1.00 98.31 494 ALA A O 1
ATOM 3985 N N . ASP A 1 495 ? 28.739 -4.907 -10.356 1.00 98.25 495 ASP A N 1
ATOM 3986 C CA . ASP A 1 495 ? 29.653 -4.220 -11.275 1.00 98.25 495 ASP A CA 1
ATOM 3987 C C . ASP A 1 495 ? 29.310 -2.717 -11.437 1.00 98.25 495 ASP A C 1
ATOM 3989 O O . ASP A 1 495 ? 30.200 -1.861 -11.440 1.00 98.25 495 ASP A O 1
ATOM 3993 N N . LEU A 1 496 ? 28.020 -2.360 -11.519 1.00 98.38 496 LEU A N 1
ATOM 3994 C CA . LEU A 1 496 ? 27.573 -0.961 -11.611 1.00 98.38 496 LEU A CA 1
ATOM 3995 C C . LEU A 1 496 ? 27.748 -0.174 -10.305 1.00 98.38 496 LEU A C 1
ATOM 3997 O O . LEU A 1 496 ? 27.885 1.049 -10.350 1.00 98.38 496 LEU A O 1
ATOM 4001 N N . THR A 1 497 ? 27.720 -0.835 -9.149 1.00 98.00 497 THR A N 1
ATOM 4002 C CA . THR A 1 497 ? 27.874 -0.204 -7.822 1.00 98.00 497 THR A CA 1
ATOM 4003 C C . THR A 1 497 ? 29.315 -0.243 -7.312 1.00 98.00 497 THR A C 1
ATOM 4005 O O . THR A 1 497 ? 29.654 0.503 -6.393 1.00 98.00 497 THR A O 1
ATOM 4008 N N . GLY A 1 498 ? 30.184 -1.042 -7.933 1.00 97.38 498 GLY A N 1
ATOM 4009 C CA . GLY A 1 498 ? 31.621 -1.051 -7.677 1.00 97.38 498 GLY A CA 1
ATOM 4010 C C . GLY A 1 498 ? 32.331 0.232 -8.128 1.00 97.38 498 GLY A C 1
ATOM 4011 O O . GLY A 1 498 ? 31.754 1.093 -8.804 1.00 97.38 498 GLY A O 1
ATOM 4012 N N . LYS A 1 499 ? 33.617 0.350 -7.768 1.00 95.62 499 LYS A N 1
ATOM 4013 C CA . LYS A 1 499 ? 34.468 1.521 -8.065 1.00 95.62 499 LYS A CA 1
ATOM 4014 C C . LYS A 1 499 ? 34.497 1.918 -9.544 1.00 95.62 499 LYS A C 1
ATOM 4016 O O . LYS A 1 499 ? 34.441 3.104 -9.850 1.00 95.62 499 LYS A O 1
ATOM 4021 N N . GLU A 1 500 ? 34.568 0.947 -10.455 1.00 96.00 500 GLU A N 1
ATOM 4022 C CA . GLU A 1 500 ? 34.641 1.228 -11.896 1.00 96.00 500 GLU A CA 1
ATOM 4023 C C . GLU A 1 500 ? 33.294 1.641 -12.502 1.00 96.00 500 GLU A C 1
ATOM 4025 O O . GLU A 1 500 ? 33.277 2.329 -13.524 1.00 96.00 500 GLU A O 1
ATOM 4030 N N . GLY A 1 501 ? 32.175 1.218 -11.899 1.00 97.19 501 GLY A N 1
ATOM 4031 C CA . GLY A 1 501 ? 30.824 1.487 -12.395 1.00 97.19 501 GLY A CA 1
ATOM 4032 C C . GLY A 1 501 ? 30.576 0.966 -13.814 1.00 97.19 501 GLY A C 1
ATOM 4033 O O . GLY A 1 501 ? 29.865 1.611 -14.582 1.00 97.19 501 GLY A O 1
ATOM 4034 N N . LYS A 1 502 ? 31.195 -0.156 -14.200 1.00 98.12 502 LYS A N 1
ATOM 4035 C CA . LYS A 1 502 ? 31.133 -0.717 -15.557 1.00 98.12 502 LYS A CA 1
ATOM 4036 C C . LYS A 1 502 ? 30.874 -2.208 -15.501 1.00 98.12 502 LYS A C 1
ATOM 4038 O O . LYS A 1 502 ? 31.546 -2.925 -14.772 1.00 98.12 502 LYS A O 1
ATOM 4043 N N . VAL A 1 503 ? 29.969 -2.676 -16.351 1.00 97.44 503 VAL A N 1
ATOM 4044 C CA . VAL A 1 503 ? 29.635 -4.091 -16.492 1.00 97.44 503 VAL A CA 1
ATOM 4045 C C . VAL A 1 503 ? 29.821 -4.537 -17.935 1.00 97.44 503 VAL A C 1
ATOM 4047 O O . VAL A 1 503 ? 29.364 -3.879 -18.871 1.00 97.44 503 VAL A O 1
ATOM 4050 N N . ARG A 1 504 ? 30.465 -5.693 -18.121 1.00 97.31 504 ARG A N 1
ATOM 4051 C CA . ARG A 1 504 ? 30.442 -6.405 -19.404 1.00 97.31 504 ARG A CA 1
ATOM 4052 C C . ARG A 1 504 ? 29.166 -7.244 -19.492 1.00 97.31 504 ARG A C 1
ATOM 4054 O O . ARG A 1 504 ? 28.914 -8.083 -18.623 1.00 97.31 504 ARG A O 1
ATOM 4061 N N . LEU A 1 505 ? 28.359 -7.002 -20.516 1.00 96.31 505 LEU A N 1
ATOM 4062 C CA . LEU A 1 505 ? 27.091 -7.686 -20.774 1.00 96.31 505 LEU A CA 1
ATOM 4063 C C . LEU A 1 505 ? 27.304 -8.986 -21.563 1.00 96.31 505 LEU A C 1
ATOM 4065 O O . LEU A 1 505 ? 28.407 -9.257 -22.049 1.00 96.31 505 LEU A O 1
ATOM 4069 N N . ARG A 1 506 ? 26.256 -9.812 -21.705 1.00 91.94 506 ARG A N 1
ATOM 4070 C CA . ARG A 1 506 ? 26.392 -11.140 -22.344 1.00 91.94 506 ARG A CA 1
ATOM 4071 C C . ARG A 1 506 ? 26.810 -11.057 -23.811 1.00 91.94 506 ARG A C 1
ATOM 4073 O O . ARG A 1 506 ? 27.412 -11.983 -24.342 1.00 91.94 506 ARG A O 1
ATOM 4080 N N . ASN A 1 507 ? 26.455 -9.957 -24.470 1.00 92.19 507 ASN A N 1
ATOM 4081 C CA . ASN A 1 507 ? 26.810 -9.662 -25.854 1.00 92.19 507 ASN A CA 1
ATOM 4082 C C . ASN A 1 507 ? 28.207 -9.022 -25.981 1.00 92.19 507 ASN A C 1
ATOM 4084 O O . ASN A 1 507 ? 28.560 -8.559 -27.058 1.00 92.19 507 ASN A O 1
ATOM 4088 N N . ALA A 1 508 ? 28.993 -9.023 -24.898 1.00 94.00 508 ALA A N 1
ATOM 4089 C CA . ALA A 1 508 ? 30.322 -8.432 -24.753 1.00 94.00 508 ALA A CA 1
ATOM 4090 C C . ALA A 1 508 ? 30.387 -6.897 -24.734 1.00 94.00 508 ALA A C 1
ATOM 4092 O O . ALA A 1 508 ? 31.475 -6.367 -24.467 1.00 94.00 508 ALA A O 1
ATOM 4093 N N . ASP A 1 509 ? 29.261 -6.203 -24.920 1.00 96.56 509 ASP A N 1
ATOM 4094 C CA . ASP A 1 509 ? 29.185 -4.753 -24.759 1.00 96.56 509 ASP A CA 1
ATOM 4095 C C . ASP A 1 509 ? 29.523 -4.335 -23.326 1.00 96.56 509 ASP A C 1
ATOM 4097 O O . ASP A 1 509 ? 29.374 -5.106 -22.372 1.00 96.56 509 ASP A O 1
ATOM 4101 N N . ILE A 1 510 ? 29.953 -3.083 -23.173 1.00 97.69 510 ILE A N 1
ATOM 4102 C CA . ILE A 1 510 ? 30.152 -2.464 -21.866 1.00 97.69 510 ILE A CA 1
ATOM 4103 C C . ILE A 1 510 ? 29.036 -1.455 -21.622 1.00 97.69 510 ILE A C 1
ATOM 4105 O O . ILE A 1 510 ? 28.873 -0.503 -22.384 1.00 97.69 510 ILE A O 1
ATOM 4109 N N . MET A 1 511 ? 28.300 -1.659 -20.533 1.00 97.62 511 MET A N 1
ATOM 4110 C CA . MET A 1 511 ? 27.400 -0.660 -19.967 1.00 97.62 511 MET A CA 1
ATOM 4111 C C . MET A 1 511 ? 28.109 0.024 -18.802 1.00 97.62 511 MET A C 1
ATOM 4113 O O . MET A 1 511 ? 28.729 -0.636 -17.967 1.00 97.62 511 MET A O 1
ATOM 4117 N N . ALA A 1 512 ? 28.025 1.350 -18.760 1.00 96.62 512 ALA A N 1
ATOM 4118 C CA . ALA A 1 512 ? 28.608 2.166 -17.708 1.00 96.62 512 ALA A CA 1
ATOM 4119 C C . ALA A 1 512 ? 27.509 2.900 -16.941 1.00 96.62 512 ALA A C 1
ATOM 4121 O O . ALA A 1 512 ? 26.491 3.293 -17.513 1.00 96.62 512 ALA A O 1
ATOM 4122 N N . ARG A 1 513 ? 27.752 3.101 -15.650 1.00 94.44 513 ARG A N 1
ATOM 4123 C CA . ARG A 1 513 ? 26.942 3.944 -14.786 1.00 94.44 513 ARG A CA 1
ATOM 4124 C C . ARG A 1 513 ? 27.084 5.415 -15.221 1.00 94.44 513 ARG A C 1
ATOM 4126 O O . ARG A 1 513 ? 28.221 5.887 -15.290 1.00 94.44 513 ARG A O 1
ATOM 4133 N N . PRO A 1 514 ? 25.986 6.143 -15.500 1.00 91.50 514 PRO A N 1
ATOM 4134 C CA . PRO A 1 514 ? 26.046 7.551 -15.879 1.00 91.50 514 PRO A CA 1
ATOM 4135 C C . PRO A 1 514 ? 26.453 8.435 -14.693 1.00 91.50 514 PRO A C 1
ATOM 4137 O O . PRO A 1 514 ? 26.371 8.031 -13.530 1.00 91.50 514 PRO A O 1
ATOM 4140 N N . GLU A 1 515 ? 26.893 9.657 -14.983 1.00 84.88 515 GLU A N 1
ATOM 4141 C CA . GLU A 1 515 ? 27.218 10.647 -13.954 1.00 84.88 515 GLU A CA 1
ATOM 4142 C C . GLU A 1 515 ? 25.956 11.078 -13.179 1.00 84.88 515 GLU A C 1
ATOM 4144 O O . GLU A 1 515 ? 24.844 11.054 -13.705 1.00 84.88 515 GLU A O 1
ATOM 4149 N N . GLY A 1 516 ? 26.106 11.437 -11.899 1.00 84.12 516 GLY A N 1
ATOM 4150 C CA . GLY A 1 516 ? 25.011 11.989 -11.086 1.00 84.12 516 GLY A CA 1
ATOM 4151 C C . GLY A 1 516 ? 23.930 10.996 -10.628 1.00 84.12 516 GLY A C 1
ATOM 4152 O O . GLY A 1 516 ? 22.954 11.399 -10.002 1.00 84.12 516 GLY A O 1
ATOM 4153 N N . VAL A 1 517 ? 24.067 9.699 -10.927 1.00 91.56 517 VAL A N 1
ATOM 4154 C CA . VAL A 1 517 ? 23.063 8.676 -10.563 1.00 91.56 517 VAL A CA 1
ATOM 4155 C C . VAL A 1 517 ? 23.214 8.138 -9.136 1.00 91.56 517 VAL A C 1
ATOM 4157 O O . VAL A 1 517 ? 22.316 7.476 -8.618 1.00 91.56 517 VAL A O 1
ATOM 4160 N N . LEU A 1 518 ? 24.356 8.380 -8.487 1.00 92.06 518 LEU A N 1
ATOM 4161 C CA . LEU A 1 518 ? 24.603 7.878 -7.133 1.00 92.06 518 LEU A CA 1
ATOM 4162 C C . LEU A 1 518 ? 23.773 8.633 -6.093 1.00 92.06 518 LEU A C 1
ATOM 4164 O O . LEU A 1 518 ? 23.315 8.032 -5.126 1.00 92.06 518 LEU A O 1
ATOM 4168 N N . GLN A 1 519 ? 23.517 9.917 -6.331 1.00 88.94 519 GLN A N 1
ATOM 4169 C CA . GLN A 1 519 ? 22.720 10.768 -5.458 1.00 88.94 519 GLN A CA 1
ATOM 4170 C C . GLN A 1 519 ? 21.229 10.430 -5.558 1.00 88.94 519 GLN A C 1
ATOM 4172 O O . GLN A 1 519 ? 20.745 10.020 -6.614 1.00 88.94 519 GLN A O 1
ATOM 4177 N N . ASP A 1 520 ? 20.497 10.624 -4.459 1.00 87.69 520 ASP A N 1
ATOM 4178 C CA . ASP A 1 520 ? 19.039 10.528 -4.486 1.00 87.69 520 ASP A CA 1
ATOM 4179 C C . ASP A 1 520 ? 18.447 11.573 -5.443 1.00 87.69 520 ASP A C 1
ATOM 4181 O O . ASP A 1 520 ? 18.763 12.760 -5.374 1.00 87.69 520 ASP A O 1
ATOM 4185 N N . ASP A 1 521 ? 17.592 11.110 -6.352 1.00 87.69 521 ASP A N 1
ATOM 4186 C CA . ASP A 1 521 ? 16.888 11.932 -7.336 1.00 87.69 521 ASP A CA 1
ATOM 4187 C C . ASP A 1 521 ? 15.435 12.217 -6.923 1.00 87.69 521 ASP A C 1
ATOM 4189 O O . ASP A 1 521 ? 14.665 12.770 -7.715 1.00 87.69 521 ASP A O 1
ATOM 4193 N N . HIS A 1 522 ? 15.054 11.807 -5.707 1.00 87.75 522 HIS A N 1
ATOM 4194 C CA . HIS A 1 522 ? 13.718 11.928 -5.128 1.00 87.75 522 HIS A CA 1
ATOM 4195 C C . HIS A 1 522 ? 12.613 11.313 -5.999 1.00 87.75 522 HIS A C 1
ATOM 4197 O O . HIS A 1 522 ? 11.433 11.658 -5.875 1.00 87.75 522 HIS A O 1
ATOM 4203 N N . SER A 1 523 ? 12.972 10.368 -6.877 1.00 87.88 523 SER A N 1
ATOM 4204 C CA . SER A 1 523 ? 11.996 9.640 -7.692 1.00 87.88 523 SER A CA 1
ATOM 4205 C C . SER A 1 523 ? 11.176 8.633 -6.888 1.00 87.88 523 SER A C 1
ATOM 4207 O O . SER A 1 523 ? 10.126 8.158 -7.337 1.00 87.88 523 SER A O 1
ATOM 4209 N N . GLY A 1 524 ? 11.657 8.323 -5.683 1.00 86.94 524 GLY A N 1
ATOM 4210 C CA . GLY A 1 524 ? 11.147 7.287 -4.801 1.00 86.94 524 GLY A CA 1
ATOM 4211 C C . GLY A 1 524 ? 11.651 5.888 -5.144 1.00 86.94 524 GLY A C 1
ATOM 4212 O O . GLY A 1 524 ? 11.237 4.961 -4.463 1.00 86.94 524 GLY A O 1
ATOM 4213 N N . ARG A 1 525 ? 12.476 5.720 -6.189 1.00 91.94 525 ARG A N 1
ATOM 4214 C CA . ARG A 1 525 ? 13.134 4.447 -6.527 1.00 91.94 525 ARG A CA 1
ATOM 4215 C C . ARG A 1 525 ? 14.206 4.107 -5.494 1.00 91.94 525 ARG A C 1
ATOM 4217 O O . ARG A 1 525 ? 14.918 5.011 -5.055 1.00 91.94 525 ARG A O 1
ATOM 4224 N N . ALA A 1 526 ? 14.379 2.818 -5.206 1.00 91.56 526 ALA A N 1
ATOM 4225 C CA . ALA A 1 526 ? 15.526 2.347 -4.435 1.00 91.56 526 ALA A CA 1
ATOM 4226 C C . ALA A 1 526 ? 16.847 2.719 -5.150 1.00 91.56 526 ALA A C 1
ATOM 4228 O O . ALA A 1 526 ? 16.870 2.818 -6.386 1.00 91.56 526 ALA A O 1
ATOM 4229 N N . PRO A 1 527 ? 17.970 2.896 -4.427 1.00 93.88 527 PRO A N 1
ATOM 4230 C CA . PRO A 1 527 ? 19.250 3.248 -5.044 1.00 93.88 527 PRO A CA 1
ATOM 4231 C C . PRO A 1 527 ? 19.689 2.275 -6.150 1.00 93.88 527 PRO A C 1
ATOM 4233 O O . PRO A 1 527 ? 20.175 2.706 -7.197 1.00 93.88 527 PRO A O 1
ATOM 4236 N N . VAL A 1 528 ? 19.469 0.969 -5.958 1.00 96.69 528 VAL A N 1
ATOM 4237 C CA . VAL A 1 528 ? 19.813 -0.072 -6.944 1.00 96.69 528 VAL A CA 1
ATOM 4238 C C . VAL A 1 528 ? 18.957 0.019 -8.211 1.00 96.69 528 VAL A C 1
ATOM 4240 O O . VAL A 1 528 ? 19.511 -0.056 -9.308 1.00 96.69 528 VAL A O 1
ATOM 4243 N N . ASP A 1 529 ? 17.657 0.300 -8.075 1.00 97.00 529 ASP A N 1
ATOM 4244 C CA . ASP A 1 529 ? 16.725 0.501 -9.193 1.00 97.00 529 ASP A CA 1
ATOM 4245 C C . ASP A 1 529 ? 17.119 1.745 -10.000 1.00 97.00 529 ASP A C 1
ATOM 4247 O O . ASP A 1 529 ? 17.189 1.719 -11.229 1.00 97.00 529 ASP A O 1
ATOM 4251 N N . ARG A 1 530 ? 17.430 2.856 -9.314 1.00 96.62 530 ARG A N 1
ATOM 4252 C CA . ARG A 1 530 ? 17.888 4.101 -9.953 1.00 96.62 530 ARG A CA 1
ATOM 4253 C C . ARG A 1 530 ? 19.154 3.862 -10.777 1.00 96.62 530 ARG A C 1
ATOM 4255 O O . ARG A 1 530 ? 19.203 4.260 -11.944 1.00 96.62 530 ARG A O 1
ATOM 4262 N N . ILE A 1 531 ? 20.150 3.196 -10.190 1.00 97.81 531 ILE A N 1
ATOM 4263 C CA . ILE A 1 531 ? 21.426 2.888 -10.847 1.00 97.81 531 ILE A CA 1
ATOM 4264 C C . ILE A 1 531 ? 21.209 1.956 -12.041 1.00 97.81 531 ILE A C 1
ATOM 4266 O O . ILE A 1 531 ? 21.708 2.255 -13.129 1.00 97.81 531 ILE A O 1
ATOM 4270 N N . TYR A 1 532 ? 20.453 0.867 -11.876 1.00 98.56 532 TYR A N 1
ATOM 4271 C CA . TYR A 1 532 ? 20.174 -0.076 -12.959 1.00 98.56 532 TYR A CA 1
ATOM 4272 C C . TYR A 1 532 ? 19.456 0.611 -14.121 1.00 98.56 532 TYR A C 1
ATOM 4274 O O . TYR A 1 532 ? 19.915 0.555 -15.263 1.00 98.56 532 TYR A O 1
ATOM 4282 N N . GLN A 1 533 ? 18.351 1.298 -13.828 1.00 97.88 533 GLN A N 1
ATOM 4283 C CA . GLN A 1 533 ? 17.485 1.884 -14.844 1.00 97.88 533 GLN A CA 1
ATOM 4284 C C . GLN A 1 533 ? 18.194 2.997 -15.611 1.00 97.88 533 GLN A C 1
ATOM 4286 O O . GLN A 1 533 ? 18.185 2.971 -16.839 1.00 97.88 533 GLN A O 1
ATOM 4291 N N . ALA A 1 534 ? 18.853 3.941 -14.931 1.00 97.19 534 ALA A N 1
ATOM 4292 C CA . ALA A 1 534 ? 19.559 5.020 -15.620 1.00 97.19 534 ALA A CA 1
ATOM 4293 C C . ALA A 1 534 ? 20.724 4.491 -16.472 1.00 97.19 534 ALA A C 1
ATOM 4295 O O . ALA A 1 534 ? 20.863 4.896 -17.623 1.00 97.19 534 ALA A O 1
ATOM 4296 N N . SER A 1 535 ? 21.502 3.528 -15.958 1.00 97.94 535 SER A N 1
ATOM 4297 C CA . SER A 1 535 ? 22.584 2.895 -16.732 1.00 97.94 535 SER A CA 1
ATOM 4298 C C . SER A 1 535 ? 22.055 2.191 -17.978 1.00 97.94 535 SER A C 1
ATOM 4300 O O . SER A 1 535 ? 22.640 2.303 -19.057 1.00 97.94 535 SER A O 1
ATOM 4302 N N . MET A 1 536 ? 20.913 1.513 -17.853 1.00 98.06 536 MET A N 1
ATOM 4303 C CA . MET A 1 536 ? 20.283 0.816 -18.968 1.00 98.06 536 MET A CA 1
ATOM 4304 C C . MET A 1 536 ? 19.720 1.782 -20.015 1.00 98.06 536 MET A C 1
ATOM 4306 O O . MET A 1 536 ? 19.844 1.508 -21.206 1.00 98.06 536 MET A O 1
ATOM 4310 N N . MET A 1 537 ? 19.144 2.916 -19.596 1.00 97.50 537 MET A N 1
ATOM 4311 C CA . MET A 1 537 ? 18.685 3.973 -20.508 1.00 97.50 537 MET A CA 1
ATOM 4312 C C . MET A 1 537 ? 19.852 4.518 -21.339 1.00 97.50 537 MET A C 1
ATOM 4314 O O . MET A 1 537 ? 19.781 4.507 -22.568 1.00 97.50 537 MET A O 1
ATOM 4318 N N . THR A 1 538 ? 20.955 4.900 -20.682 1.00 96.12 538 THR A N 1
ATOM 4319 C CA . THR A 1 538 ? 22.173 5.393 -21.347 1.00 96.12 538 THR A CA 1
ATOM 4320 C C . THR A 1 538 ? 22.781 4.349 -22.290 1.00 96.12 538 THR A C 1
ATOM 4322 O O . THR A 1 538 ? 23.199 4.673 -23.399 1.00 96.12 538 THR A O 1
ATOM 4325 N N . TYR A 1 539 ? 22.827 3.077 -21.885 1.00 97.62 539 TYR A N 1
ATOM 4326 C CA . TYR A 1 539 ? 23.363 2.003 -22.726 1.00 97.62 539 TYR A CA 1
ATOM 4327 C C . TYR A 1 539 ? 22.496 1.723 -23.964 1.00 97.62 539 TYR A C 1
ATOM 4329 O O . TYR A 1 539 ? 23.012 1.506 -25.073 1.00 97.62 539 TYR A O 1
ATOM 4337 N N . ALA A 1 540 ? 21.176 1.706 -23.784 1.00 97.06 540 ALA A N 1
ATOM 4338 C CA . ALA A 1 540 ? 20.232 1.361 -24.833 1.00 97.06 540 ALA A CA 1
ATOM 4339 C C . ALA A 1 540 ? 20.268 2.374 -25.988 1.00 97.06 540 ALA A C 1
ATOM 4341 O O . ALA A 1 540 ? 20.384 1.968 -27.147 1.00 97.06 540 ALA A O 1
ATOM 4342 N N . GLU A 1 541 ? 20.258 3.669 -25.676 1.00 95.50 541 GLU A N 1
ATOM 4343 C CA . GLU A 1 541 ? 20.336 4.761 -26.651 1.00 95.50 541 GLU A CA 1
ATOM 4344 C C . GLU A 1 541 ? 21.618 5.574 -26.443 1.00 95.50 541 GLU A C 1
ATOM 4346 O O . GLU A 1 541 ? 21.617 6.693 -25.949 1.00 95.50 541 GLU A O 1
ATOM 4351 N N . ASN A 1 542 ? 22.744 4.988 -26.845 1.00 90.25 542 ASN A N 1
ATOM 4352 C CA . ASN A 1 542 ? 24.076 5.562 -26.642 1.00 90.25 542 ASN A CA 1
ATOM 4353 C C . ASN A 1 542 ? 24.453 6.678 -27.636 1.00 90.25 542 ASN A C 1
ATOM 4355 O O . ASN A 1 542 ? 25.568 7.188 -27.577 1.00 90.25 542 ASN A O 1
ATOM 4359 N N . SER A 1 543 ? 23.563 7.035 -28.566 1.00 90.38 543 SER A N 1
ATOM 4360 C CA . SER A 1 543 ? 23.725 8.201 -29.447 1.00 90.38 543 SER A CA 1
ATOM 4361 C C . SER A 1 543 ? 23.278 9.512 -28.796 1.00 90.38 543 SER A C 1
ATOM 4363 O O . SER A 1 543 ? 23.507 10.573 -29.368 1.00 90.38 543 SER A O 1
ATOM 4365 N N . LEU A 1 544 ? 22.603 9.439 -27.647 1.00 91.75 544 LEU A N 1
ATOM 4366 C CA . LEU A 1 544 ? 22.124 10.577 -26.871 1.00 91.75 544 LEU A CA 1
ATOM 4367 C C . LEU A 1 544 ? 22.588 10.433 -25.417 1.00 91.75 544 LEU A C 1
ATOM 4369 O O . LEU A 1 544 ? 22.837 9.332 -24.928 1.00 91.75 544 LEU A O 1
ATOM 4373 N N . GLU A 1 545 ? 22.684 11.550 -24.711 1.00 91.25 545 GLU A N 1
ATOM 4374 C CA . GLU A 1 545 ? 22.974 11.561 -23.282 1.00 91.25 545 GLU A CA 1
ATOM 4375 C C . GLU A 1 545 ? 21.663 11.492 -22.495 1.00 91.25 545 GLU A C 1
ATOM 4377 O O . GLU A 1 545 ? 20.826 12.385 -22.601 1.00 91.25 545 GLU A O 1
ATOM 4382 N N . TYR A 1 546 ? 21.473 10.438 -21.702 1.00 93.00 546 TYR A N 1
ATOM 4383 C CA . TYR A 1 546 ? 20.358 10.367 -20.759 1.00 93.00 546 TYR A CA 1
ATOM 4384 C C . TYR A 1 546 ? 20.709 11.094 -19.458 1.00 93.00 546 TYR A C 1
ATOM 4386 O O . TYR A 1 546 ? 21.664 10.715 -18.779 1.00 93.00 546 TYR A O 1
ATOM 4394 N N . ASP A 1 547 ? 19.903 12.083 -19.082 1.00 91.12 547 ASP A N 1
ATOM 4395 C CA . ASP A 1 547 ? 20.000 12.772 -17.797 1.00 91.12 547 ASP A CA 1
ATOM 4396 C C . ASP A 1 547 ? 18.954 12.204 -16.827 1.00 91.12 547 ASP A C 1
ATOM 4398 O O . ASP A 1 547 ? 17.742 12.367 -17.000 1.00 91.12 547 ASP A O 1
ATOM 4402 N N . ASN A 1 548 ? 19.423 11.550 -15.761 1.00 91.00 548 ASN A N 1
ATOM 4403 C CA . ASN A 1 548 ? 18.546 10.956 -14.756 1.00 91.00 548 ASN A CA 1
ATOM 4404 C C . ASN A 1 548 ? 17.757 12.003 -13.946 1.00 91.00 548 ASN A C 1
ATOM 4406 O O . ASN A 1 548 ? 16.660 11.712 -13.459 1.00 91.00 548 ASN A O 1
ATOM 4410 N N . LYS A 1 549 ? 18.284 13.220 -13.787 1.00 88.81 549 LYS A N 1
ATOM 4411 C CA . LYS A 1 549 ? 17.633 14.293 -13.032 1.00 88.81 549 LYS A CA 1
ATOM 4412 C C . LYS A 1 549 ? 16.436 14.833 -13.803 1.00 88.81 549 LYS A C 1
ATOM 4414 O O . LYS A 1 549 ? 15.344 14.890 -13.232 1.00 88.81 549 LYS A O 1
ATOM 4419 N N . THR A 1 550 ? 16.623 15.186 -15.073 1.00 89.75 550 THR A N 1
ATOM 4420 C CA . THR A 1 550 ? 15.543 15.732 -15.911 1.00 89.75 550 THR A CA 1
ATOM 4421 C C . THR A 1 550 ? 14.663 14.657 -16.543 1.00 89.75 550 THR A C 1
ATOM 4423 O O . THR A 1 550 ? 13.548 14.985 -16.939 1.00 89.75 550 THR A O 1
ATOM 4426 N N . ASP A 1 551 ? 15.108 13.391 -16.550 1.00 91.81 551 ASP A N 1
ATOM 4427 C CA . ASP A 1 551 ? 14.397 12.242 -17.133 1.00 91.81 551 ASP A CA 1
ATOM 4428 C C . ASP A 1 551 ? 14.231 12.367 -18.660 1.00 91.81 551 ASP A C 1
ATOM 4430 O O . ASP A 1 551 ? 13.169 12.099 -19.229 1.00 91.81 551 ASP A O 1
ATOM 4434 N N . LYS A 1 552 ? 15.294 12.836 -19.328 1.00 93.19 552 LYS A N 1
ATOM 4435 C CA . LYS A 1 552 ? 15.312 13.166 -20.761 1.00 93.19 552 LYS A CA 1
ATOM 4436 C C . LYS A 1 552 ? 16.591 12.715 -21.446 1.00 93.19 552 LYS A C 1
ATOM 4438 O O . LYS A 1 552 ? 17.652 12.641 -20.830 1.00 93.19 552 LYS A O 1
ATOM 4443 N N . PHE A 1 553 ? 16.480 12.480 -22.748 1.00 93.56 553 PHE A N 1
ATOM 4444 C CA . PHE A 1 553 ? 17.616 12.325 -23.643 1.00 93.56 553 PHE A CA 1
ATOM 4445 C C . PHE A 1 553 ? 17.986 13.659 -24.287 1.00 93.56 553 PHE A C 1
ATOM 4447 O O . PHE A 1 553 ? 17.122 14.366 -24.812 1.00 93.56 553 PHE A O 1
ATOM 4454 N N . TYR A 1 554 ? 19.281 13.960 -24.299 1.00 93.00 554 TYR A N 1
ATOM 4455 C CA . TYR A 1 554 ? 19.863 15.153 -24.894 1.00 93.00 554 TYR A CA 1
ATOM 4456 C C . TYR A 1 554 ? 20.799 14.793 -26.039 1.00 93.00 554 TYR A C 1
ATOM 4458 O O . TYR A 1 554 ? 21.560 13.827 -25.975 1.00 93.00 554 TYR A O 1
ATOM 4466 N N . ARG A 1 555 ? 20.780 15.617 -27.081 1.00 93.31 555 ARG A N 1
ATOM 4467 C CA . ARG A 1 555 ? 21.853 15.672 -28.068 1.00 93.31 555 ARG A CA 1
ATOM 4468 C C . ARG A 1 555 ? 22.895 16.668 -27.584 1.00 93.31 555 ARG A C 1
ATOM 4470 O O . ARG A 1 555 ? 22.530 17.769 -27.182 1.00 93.31 555 ARG A O 1
ATOM 4477 N N . ILE A 1 556 ? 24.162 16.280 -27.652 1.00 88.44 556 ILE A N 1
ATOM 4478 C CA . ILE A 1 556 ? 25.287 17.181 -27.413 1.00 88.44 556 ILE A CA 1
ATOM 4479 C C . ILE A 1 556 ? 25.766 17.678 -28.776 1.00 88.44 556 ILE A C 1
ATOM 4481 O O . ILE A 1 556 ? 26.152 16.868 -29.619 1.00 88.44 556 ILE A O 1
ATOM 4485 N N . GLU A 1 557 ? 25.711 18.987 -29.002 1.00 87.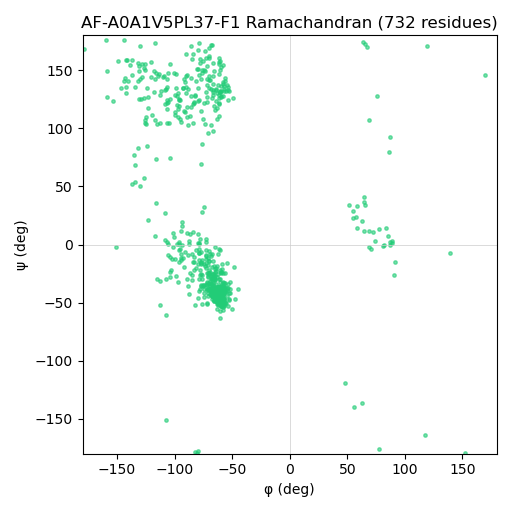69 557 GLU A N 1
ATOM 4486 C CA . GLU A 1 557 ? 26.211 19.598 -30.235 1.00 87.69 557 GLU A CA 1
ATOM 4487 C C . GLU A 1 557 ? 27.750 19.574 -30.262 1.00 87.69 557 GLU A C 1
ATOM 4489 O O . GLU A 1 557 ? 28.427 20.010 -29.320 1.00 87.69 557 GLU A O 1
ATOM 4494 N N . GLU A 1 558 ? 28.316 19.043 -31.350 1.00 81.50 558 GLU A N 1
ATOM 4495 C CA . GLU A 1 558 ? 29.766 18.939 -31.519 1.00 81.50 558 GLU A CA 1
ATOM 4496 C C . GLU A 1 558 ? 30.411 20.335 -31.563 1.00 81.50 558 GLU A C 1
ATOM 4498 O O . GLU A 1 558 ? 29.996 21.223 -32.304 1.00 81.50 558 GLU A O 1
ATOM 4503 N N . GLY A 1 559 ? 31.459 20.537 -30.760 1.00 82.75 559 GLY A N 1
ATOM 4504 C CA . GLY A 1 559 ? 32.242 21.778 -30.723 1.00 82.75 559 GLY A CA 1
ATOM 4505 C C . GLY A 1 559 ? 31.758 22.835 -29.724 1.00 82.75 559 GLY A C 1
ATOM 4506 O O . GLY A 1 559 ? 32.591 23.601 -29.241 1.00 82.75 559 GLY A O 1
ATOM 4507 N N . THR A 1 560 ? 30.472 22.856 -29.356 1.00 84.00 560 THR A N 1
ATOM 4508 C CA . THR A 1 560 ? 29.940 23.780 -28.329 1.00 84.00 560 THR A CA 1
ATOM 4509 C C . THR A 1 560 ? 29.669 23.096 -26.991 1.00 84.00 560 THR A C 1
ATOM 4511 O O . THR A 1 560 ? 29.750 23.749 -25.951 1.00 84.00 560 THR A O 1
ATOM 4514 N N . GLY A 1 561 ? 29.362 21.792 -27.000 1.00 83.81 561 GLY A N 1
ATOM 4515 C CA . GLY A 1 561 ? 28.934 21.059 -25.806 1.00 83.81 561 GLY A CA 1
ATOM 4516 C C . GLY A 1 561 ? 27.517 21.420 -25.341 1.00 83.81 561 GLY A C 1
ATOM 4517 O O . GLY A 1 561 ? 27.124 21.044 -24.236 1.00 83.81 561 GLY A O 1
ATOM 4518 N N . GLU A 1 562 ? 26.753 22.156 -26.153 1.00 88.38 562 GLU A N 1
ATOM 4519 C CA . GLU A 1 562 ? 25.381 22.548 -25.831 1.00 88.38 562 GLU A CA 1
ATOM 4520 C C . GLU A 1 562 ? 24.446 21.331 -25.865 1.00 88.38 562 GLU A C 1
ATOM 4522 O O . GLU A 1 562 ? 24.505 20.511 -26.785 1.00 88.38 562 GLU A O 1
ATOM 4527 N N . LYS A 1 563 ? 23.582 21.210 -24.848 1.00 89.31 563 LYS A N 1
ATOM 4528 C CA . LYS A 1 563 ? 22.627 20.105 -24.712 1.00 89.31 563 LYS A CA 1
ATOM 4529 C C . LYS A 1 563 ? 21.249 20.517 -25.223 1.00 89.31 563 LYS A C 1
ATOM 4531 O O . LYS A 1 563 ? 20.619 21.402 -24.651 1.00 89.31 563 LYS A O 1
ATOM 4536 N N . THR A 1 564 ? 20.742 19.807 -26.227 1.00 91.56 564 THR A N 1
ATOM 4537 C CA . THR A 1 564 ? 19.376 19.981 -26.748 1.00 91.56 564 THR A CA 1
ATOM 4538 C C . THR A 1 564 ? 18.505 18.793 -26.348 1.00 91.56 564 THR A C 1
ATOM 4540 O O . THR A 1 564 ? 18.830 17.660 -26.700 1.00 91.56 564 THR A O 1
ATOM 4543 N N . GLU A 1 565 ? 17.405 19.028 -25.620 1.00 92.88 565 GLU A N 1
ATOM 4544 C CA . GLU A 1 565 ? 16.432 17.974 -25.278 1.00 92.88 565 GLU A CA 1
ATOM 4545 C C . GLU A 1 565 ? 15.832 17.376 -26.559 1.00 92.88 565 GLU A C 1
ATOM 4547 O O . GLU A 1 565 ? 15.379 18.105 -27.441 1.00 92.88 565 GLU A O 1
ATOM 4552 N N . VAL A 1 566 ? 15.811 16.045 -26.656 1.00 91.50 566 VAL A N 1
ATOM 4553 C CA . VAL A 1 566 ? 15.272 15.319 -27.813 1.00 91.50 566 VAL A CA 1
ATOM 4554 C C . VAL A 1 566 ? 13.941 14.659 -27.469 1.00 91.50 566 VAL A C 1
ATOM 4556 O O . VAL A 1 566 ? 12.928 14.937 -28.108 1.00 91.50 566 VAL A O 1
ATOM 4559 N N . HIS A 1 567 ? 13.932 13.756 -26.485 1.00 88.88 567 HIS A N 1
ATOM 4560 C CA . HIS A 1 567 ? 12.741 13.006 -26.082 1.00 88.88 567 HIS A CA 1
ATOM 4561 C C . HIS A 1 567 ? 12.881 12.448 -24.655 1.00 88.88 567 HIS A C 1
ATOM 4563 O O . HIS A 1 567 ? 13.912 12.620 -24.004 1.00 88.88 567 HIS A O 1
ATOM 4569 N N . GLY A 1 568 ? 11.818 11.823 -24.146 1.00 86.81 568 GLY A N 1
ATOM 4570 C CA . GLY A 1 568 ? 11.834 11.067 -22.892 1.00 86.81 568 GLY A CA 1
ATOM 4571 C C . GLY A 1 568 ? 11.310 9.647 -23.107 1.00 86.81 568 GLY A C 1
ATOM 4572 O O . GLY A 1 568 ? 10.511 9.408 -24.016 1.00 86.81 568 GLY A O 1
ATOM 4573 N N . GLY A 1 569 ? 11.727 8.721 -22.243 1.00 88.94 569 GLY A N 1
ATOM 4574 C CA . GLY A 1 569 ? 11.433 7.294 -22.391 1.00 88.94 569 GLY A CA 1
ATOM 4575 C C . GLY A 1 569 ? 12.312 6.607 -23.438 1.00 88.94 569 GLY A C 1
ATOM 4576 O O . GLY A 1 569 ? 13.239 7.197 -23.975 1.00 88.94 569 GLY A O 1
ATOM 4577 N N . LEU A 1 570 ? 12.053 5.323 -23.695 1.00 91.44 570 LEU A N 1
ATOM 4578 C CA . LEU A 1 570 ? 12.888 4.502 -24.575 1.00 91.44 570 LEU A CA 1
ATOM 4579 C C . LEU A 1 570 ? 12.039 3.834 -25.659 1.00 91.44 570 LEU A C 1
ATOM 4581 O O . LEU A 1 570 ? 11.086 3.121 -25.349 1.00 91.44 570 LEU A O 1
ATOM 4585 N N . ALA A 1 571 ? 12.407 4.007 -26.928 1.00 90.38 571 ALA A N 1
ATOM 4586 C CA . ALA A 1 571 ? 11.712 3.354 -28.036 1.00 90.38 571 ALA A CA 1
ATOM 4587 C C . ALA A 1 571 ? 11.892 1.819 -28.023 1.00 90.38 571 ALA A C 1
ATOM 4589 O O . ALA A 1 571 ? 12.903 1.294 -27.543 1.00 90.38 571 ALA A O 1
ATOM 4590 N N . ASN A 1 572 ? 10.952 1.084 -28.638 1.00 90.25 572 ASN A N 1
ATOM 4591 C CA . ASN A 1 572 ? 10.978 -0.388 -28.698 1.00 90.25 572 ASN A CA 1
ATOM 4592 C C . ASN A 1 572 ? 12.300 -0.946 -29.252 1.00 90.25 572 ASN A C 1
ATOM 4594 O O . ASN A 1 572 ? 12.794 -1.960 -28.766 1.00 90.25 572 ASN A O 1
ATOM 4598 N N . VAL A 1 573 ? 12.905 -0.289 -30.245 1.00 91.44 573 VAL A N 1
ATOM 4599 C CA . VAL A 1 573 ? 14.170 -0.747 -30.846 1.00 91.44 573 VAL A CA 1
ATOM 4600 C C . VAL A 1 573 ? 15.330 -0.729 -29.844 1.00 91.44 573 VAL A C 1
ATOM 4602 O O . VAL A 1 573 ? 16.103 -1.686 -29.785 1.00 91.44 573 VAL A O 1
ATOM 4605 N N . TYR A 1 574 ? 15.407 0.300 -28.999 1.00 95.31 574 TYR A N 1
ATOM 4606 C CA . TYR A 1 574 ? 16.451 0.430 -27.986 1.00 95.31 574 TYR A CA 1
ATOM 4607 C C . TYR A 1 574 ? 16.182 -0.477 -26.781 1.00 95.31 574 TYR A C 1
ATOM 4609 O O . TYR A 1 574 ? 17.112 -1.099 -26.268 1.00 95.31 574 TYR A O 1
ATOM 4617 N N . TYR A 1 575 ? 14.915 -0.677 -26.397 1.00 94.81 575 TYR A N 1
ATOM 4618 C CA . TYR A 1 575 ? 14.565 -1.732 -25.439 1.00 94.81 575 TYR A CA 1
ATOM 4619 C C . TYR A 1 575 ? 14.989 -3.121 -25.945 1.00 94.81 575 TYR A C 1
ATOM 4621 O O . TYR A 1 575 ? 15.486 -3.940 -25.173 1.00 94.81 575 TYR A O 1
ATOM 4629 N N . ASN A 1 576 ? 14.829 -3.403 -27.242 1.00 95.12 576 ASN A N 1
ATOM 4630 C CA . ASN A 1 576 ? 15.243 -4.680 -27.827 1.00 95.12 576 ASN A CA 1
ATOM 4631 C C . ASN A 1 576 ? 16.759 -4.887 -27.735 1.00 95.12 576 ASN A C 1
ATOM 4633 O O . ASN A 1 576 ? 17.208 -5.984 -27.420 1.00 95.12 576 ASN A O 1
ATOM 4637 N N . LYS A 1 577 ? 17.548 -3.829 -27.972 1.00 95.62 577 LYS A N 1
ATOM 4638 C CA . LYS A 1 577 ? 19.002 -3.847 -27.754 1.00 95.62 577 LYS A CA 1
ATOM 4639 C C . LYS A 1 577 ? 19.327 -4.178 -26.293 1.00 95.62 577 LYS A C 1
ATOM 4641 O O . LYS A 1 577 ? 20.087 -5.108 -26.046 1.00 95.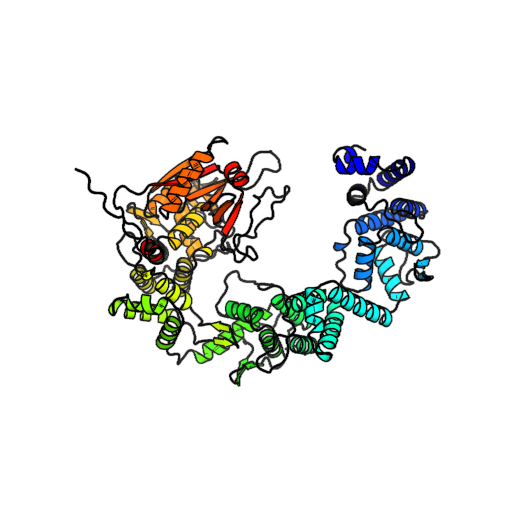62 577 LYS A O 1
ATOM 4646 N N . ALA A 1 578 ? 18.712 -3.470 -25.344 1.00 96.31 578 ALA A N 1
ATOM 4647 C CA . ALA A 1 578 ? 18.934 -3.668 -23.911 1.00 96.31 578 ALA A CA 1
ATOM 4648 C C . ALA A 1 578 ? 18.550 -5.078 -23.432 1.00 96.31 578 ALA A C 1
ATOM 4650 O O . ALA A 1 578 ? 19.357 -5.779 -22.824 1.00 96.31 578 ALA A O 1
ATOM 4651 N N . SER A 1 579 ? 17.338 -5.534 -23.752 1.00 95.44 579 SER A N 1
ATOM 4652 C CA . SER A 1 579 ? 16.853 -6.866 -23.363 1.00 95.44 579 SER A CA 1
ATOM 4653 C C . SER A 1 579 ? 17.710 -7.991 -23.951 1.00 95.44 579 SER A C 1
ATOM 4655 O O . SER A 1 579 ? 18.059 -8.923 -23.225 1.00 95.44 579 SER A O 1
ATOM 4657 N N . ASN A 1 580 ? 18.157 -7.867 -25.205 1.00 94.94 580 ASN A N 1
ATOM 4658 C CA . ASN A 1 580 ? 19.071 -8.824 -25.838 1.00 94.94 580 ASN A CA 1
ATOM 4659 C C . ASN A 1 580 ? 20.515 -8.749 -25.305 1.00 94.94 580 ASN A C 1
ATOM 4661 O O . ASN A 1 580 ? 21.332 -9.603 -25.629 1.00 94.94 580 ASN A O 1
ATOM 4665 N N . ALA A 1 581 ? 20.873 -7.747 -24.507 1.00 95.00 581 ALA A N 1
ATOM 4666 C CA . ALA A 1 581 ? 22.180 -7.689 -23.855 1.00 95.00 581 ALA A CA 1
ATOM 4667 C C . ALA A 1 581 ? 22.165 -8.321 -22.450 1.00 95.00 581 ALA A C 1
ATOM 4669 O O . ALA A 1 581 ? 23.217 -8.696 -21.928 1.00 95.00 581 ALA A O 1
ATOM 4670 N N . VAL A 1 582 ? 20.977 -8.469 -21.853 1.00 93.56 582 VAL A N 1
ATOM 4671 C CA . VAL A 1 582 ? 20.794 -8.878 -20.451 1.00 93.56 582 VAL A CA 1
ATOM 4672 C C . VAL A 1 582 ? 20.156 -10.262 -20.324 1.00 93.56 582 VAL A C 1
ATOM 4674 O O . VAL A 1 582 ? 20.688 -11.128 -19.638 1.00 93.56 582 VAL A O 1
ATOM 4677 N N . LEU A 1 583 ? 19.023 -10.501 -20.987 1.00 92.12 583 LEU A N 1
ATOM 4678 C CA . LEU A 1 583 ? 18.239 -11.730 -20.810 1.00 92.12 583 LEU A CA 1
ATOM 4679 C C . LEU A 1 583 ? 18.900 -12.902 -21.524 1.00 92.12 583 LEU A C 1
ATOM 4681 O O . LEU A 1 583 ? 19.444 -12.713 -22.601 1.00 92.12 583 LEU A O 1
ATOM 4685 N N . SER A 1 584 ? 18.788 -14.133 -21.019 1.00 86.88 584 SER A N 1
ATOM 4686 C CA . SER A 1 584 ? 19.416 -15.331 -21.625 1.00 86.88 584 SER A CA 1
ATOM 4687 C C . SER A 1 584 ? 18.951 -15.692 -23.050 1.00 86.88 584 SER A C 1
ATOM 4689 O O . SER A 1 584 ? 19.409 -16.677 -23.625 1.00 86.88 584 SER A O 1
ATOM 4691 N N . TYR A 1 585 ? 17.987 -14.960 -23.595 1.00 88.00 585 TYR A N 1
ATOM 4692 C CA . TYR A 1 585 ? 17.395 -15.165 -24.910 1.00 88.00 585 TYR A CA 1
ATOM 4693 C C . TYR A 1 585 ? 17.363 -13.842 -25.669 1.00 88.00 585 TYR A C 1
ATOM 4695 O O . TYR A 1 585 ? 17.314 -12.767 -25.069 1.00 88.00 585 TYR A O 1
ATOM 4703 N N . ASP A 1 586 ? 17.381 -13.930 -26.994 1.00 91.06 586 ASP A N 1
ATOM 4704 C CA . ASP A 1 586 ? 17.142 -12.767 -27.840 1.00 91.06 586 ASP A CA 1
ATOM 4705 C C . ASP A 1 586 ? 15.636 -12.592 -28.033 1.00 91.06 586 ASP A C 1
ATOM 4707 O O . ASP A 1 586 ? 14.861 -13.529 -27.872 1.00 91.06 586 ASP A O 1
ATOM 4711 N N . SER A 1 587 ? 15.204 -11.402 -28.414 1.00 91.25 587 SER A N 1
ATOM 4712 C CA . SER A 1 587 ? 13.821 -11.112 -28.758 1.00 91.25 587 SER A CA 1
ATOM 4713 C C . SER A 1 587 ? 13.726 -10.356 -30.080 1.00 91.25 587 SER A C 1
ATOM 4715 O O . SER A 1 587 ? 14.685 -9.728 -30.558 1.00 91.25 587 SER A O 1
ATOM 4717 N N . LYS A 1 588 ? 12.558 -10.475 -30.712 1.00 90.62 588 LYS A N 1
ATOM 4718 C CA . LYS A 1 588 ? 12.179 -9.707 -31.898 1.00 90.62 588 LYS A CA 1
ATOM 4719 C C . LYS A 1 588 ? 11.117 -8.688 -31.515 1.00 90.62 588 LYS A C 1
ATOM 4721 O O . LYS A 1 588 ? 10.110 -9.054 -30.914 1.00 90.62 588 LYS A O 1
ATOM 4726 N N . VAL A 1 589 ? 11.301 -7.450 -31.962 1.00 90.25 589 VAL A N 1
ATOM 4727 C CA . VAL A 1 589 ? 10.252 -6.428 -31.909 1.00 90.25 589 VAL A CA 1
ATOM 4728 C C . VAL A 1 589 ? 9.187 -6.723 -32.956 1.00 90.25 589 VAL A C 1
ATOM 4730 O O . VAL A 1 589 ? 9.502 -6.952 -34.130 1.00 90.25 589 VAL A O 1
ATOM 4733 N N . ILE A 1 590 ? 7.930 -6.686 -32.535 1.00 87.94 590 ILE A N 1
ATOM 4734 C CA . ILE A 1 590 ? 6.767 -6.710 -33.413 1.00 87.94 590 ILE A CA 1
ATOM 4735 C C . ILE A 1 590 ? 5.936 -5.475 -33.073 1.00 87.94 590 ILE A C 1
ATOM 4737 O O . ILE A 1 590 ? 5.365 -5.389 -31.991 1.00 87.94 590 ILE A O 1
ATOM 4741 N N . ASN A 1 591 ? 5.910 -4.503 -33.986 1.00 83.00 591 ASN A N 1
ATOM 4742 C CA . ASN A 1 591 ? 5.050 -3.327 -33.877 1.00 83.00 591 ASN A CA 1
ATOM 4743 C C . ASN A 1 591 ? 3.716 -3.631 -34.564 1.00 83.00 591 ASN A C 1
ATOM 4745 O O . ASN A 1 591 ? 3.699 -4.194 -35.663 1.00 83.00 591 ASN A O 1
ATOM 4749 N N . ILE A 1 592 ? 2.612 -3.267 -33.919 1.00 77.88 592 ILE A N 1
ATOM 4750 C CA . ILE A 1 592 ? 1.264 -3.472 -34.444 1.00 77.88 592 ILE A CA 1
ATOM 4751 C C . ILE A 1 592 ? 0.789 -2.152 -35.036 1.00 77.88 592 ILE A C 1
ATOM 4753 O O . ILE A 1 592 ? 0.559 -1.184 -34.317 1.00 77.88 592 ILE A O 1
ATOM 4757 N N . TYR A 1 593 ? 0.663 -2.123 -36.361 1.00 64.12 593 TYR A N 1
ATOM 4758 C CA . TYR A 1 593 ? 0.261 -0.927 -37.101 1.00 64.12 593 TYR A CA 1
ATOM 4759 C C . TYR A 1 593 ? -1.246 -0.892 -37.422 1.00 64.12 593 TYR A C 1
ATOM 4761 O O . TYR A 1 593 ? -1.759 0.180 -37.725 1.00 64.12 593 TYR A O 1
ATOM 4769 N N . GLU A 1 594 ? -1.973 -2.016 -37.308 1.00 56.84 594 GLU A N 1
ATOM 4770 C CA . GLU A 1 594 ? -3.412 -2.104 -37.622 1.00 56.84 594 GLU A CA 1
ATOM 4771 C C . GLU A 1 594 ? -4.203 -2.985 -36.623 1.00 56.84 594 GLU A C 1
ATOM 4773 O O . GLU A 1 594 ? -3.719 -4.053 -36.229 1.00 56.84 594 GLU A O 1
ATOM 4778 N N . PRO A 1 595 ? -5.438 -2.599 -36.231 1.00 50.16 595 PRO A N 1
ATOM 4779 C CA . PRO A 1 595 ? -6.332 -3.439 -35.426 1.00 50.16 595 PRO A CA 1
ATOM 4780 C C . PRO A 1 595 ? -6.793 -4.688 -36.201 1.00 50.16 595 PRO A C 1
ATOM 4782 O O . PRO A 1 595 ? -7.327 -4.561 -37.299 1.00 50.16 595 PRO A O 1
ATOM 4785 N N . GLY A 1 596 ? -6.651 -5.895 -35.630 1.00 54.47 596 GLY A N 1
ATOM 4786 C CA . GLY A 1 596 ? -7.203 -7.133 -36.224 1.00 54.47 596 GLY A CA 1
ATOM 4787 C C . GLY A 1 596 ? -6.319 -8.388 -36.173 1.00 54.47 596 GLY A C 1
ATOM 4788 O O . GLY A 1 596 ? -6.801 -9.482 -36.462 1.00 54.47 596 GLY A O 1
ATOM 4789 N N . TYR A 1 597 ? -5.058 -8.285 -35.742 1.00 60.94 597 TYR A N 1
ATOM 4790 C CA . TYR A 1 597 ? -4.099 -9.410 -35.672 1.00 60.94 597 TYR A CA 1
ATOM 4791 C C . TYR A 1 597 ? -4.256 -10.346 -34.445 1.00 60.94 597 TYR A C 1
ATOM 4793 O O . TYR A 1 597 ? -3.433 -11.232 -34.200 1.00 60.94 597 TYR A O 1
ATOM 4801 N N . ASN A 1 598 ? -5.330 -10.187 -33.668 1.00 65.38 598 ASN A N 1
ATOM 4802 C CA . ASN A 1 598 ? -5.402 -10.592 -32.257 1.00 65.38 598 ASN A CA 1
ATOM 4803 C C . ASN A 1 598 ? -5.222 -12.103 -31.996 1.00 65.38 598 ASN A C 1
ATOM 4805 O O . ASN A 1 598 ? -4.561 -12.482 -31.031 1.00 65.38 598 ASN A O 1
ATOM 4809 N N . LYS A 1 599 ? -5.761 -12.986 -32.855 1.00 63.84 599 LYS A N 1
ATOM 4810 C CA . LYS A 1 599 ? -5.696 -14.449 -32.633 1.00 63.84 599 LYS A CA 1
ATOM 4811 C C . LYS A 1 599 ? -4.298 -15.040 -32.836 1.00 63.84 599 LYS A C 1
ATOM 4813 O O . LYS A 1 599 ? -3.936 -15.983 -32.139 1.00 63.84 599 LYS A O 1
ATOM 4818 N N . PHE A 1 600 ? -3.527 -14.511 -33.787 1.00 70.12 600 PHE A N 1
ATOM 4819 C CA . PHE A 1 600 ? -2.157 -14.973 -34.030 1.00 70.12 600 PHE A CA 1
ATOM 4820 C C . PHE A 1 600 ? -1.234 -14.536 -32.886 1.00 70.12 600 PHE A C 1
ATOM 4822 O O . PHE A 1 600 ? -0.506 -15.356 -32.334 1.00 70.12 600 PHE A O 1
ATOM 4829 N N . VAL A 1 601 ? -1.377 -13.279 -32.456 1.00 80.69 601 VAL A N 1
ATOM 4830 C CA . VAL A 1 601 ? -0.640 -12.700 -31.326 1.00 80.69 601 VAL A CA 1
ATOM 4831 C C . VAL A 1 601 ? -0.907 -13.471 -30.029 1.00 80.69 601 VAL A C 1
ATOM 4833 O O . VAL A 1 601 ? 0.033 -13.808 -29.316 1.00 80.69 601 VAL A O 1
ATOM 4836 N N . GLU A 1 602 ? -2.168 -13.814 -29.726 1.00 87.44 602 GLU A N 1
ATOM 4837 C CA . GLU A 1 602 ? -2.494 -14.593 -28.521 1.00 87.44 602 GLU A CA 1
ATOM 4838 C C . GLU A 1 602 ? -1.781 -15.948 -28.496 1.00 87.44 602 GLU A C 1
ATOM 4840 O O . GLU A 1 602 ? -1.258 -16.349 -27.455 1.00 87.44 602 GLU A O 1
ATOM 4845 N N . LYS A 1 603 ? -1.761 -16.649 -29.636 1.00 86.88 603 LYS A N 1
ATOM 4846 C CA . LYS A 1 603 ? -1.142 -17.970 -29.743 1.00 86.88 603 LYS A CA 1
ATOM 4847 C C . LYS A 1 603 ? 0.362 -17.901 -29.476 1.00 86.88 603 LYS A C 1
ATOM 4849 O O . LYS A 1 603 ? 0.835 -18.636 -28.618 1.00 86.88 603 LYS A O 1
ATOM 4854 N N . GLU A 1 604 ? 1.083 -17.006 -30.154 1.00 86.88 604 GLU A N 1
ATOM 4855 C CA . GLU A 1 604 ? 2.535 -16.871 -29.965 1.00 86.88 604 GLU A CA 1
ATOM 4856 C C . GLU A 1 604 ? 2.886 -16.494 -28.520 1.00 86.88 604 GLU A C 1
ATOM 4858 O O . GLU A 1 604 ? 3.821 -17.038 -27.937 1.00 86.88 604 GLU A O 1
ATOM 4863 N N . ILE A 1 605 ? 2.113 -15.585 -27.912 1.00 89.38 605 ILE A N 1
ATOM 4864 C CA . ILE A 1 605 ? 2.336 -15.181 -26.520 1.00 89.38 605 ILE A CA 1
ATOM 4865 C C . ILE A 1 605 ? 2.096 -16.359 -25.575 1.00 89.38 605 ILE A C 1
ATOM 4867 O O . ILE A 1 605 ? 2.901 -16.590 -24.678 1.00 89.38 605 ILE A O 1
ATOM 4871 N N . LYS A 1 606 ? 1.015 -17.124 -25.769 1.00 90.69 606 LYS A N 1
ATOM 4872 C CA . LYS A 1 606 ? 0.731 -18.311 -24.951 1.00 90.69 606 LYS A CA 1
ATOM 4873 C C . LYS A 1 606 ? 1.826 -19.369 -25.065 1.00 90.69 606 LYS A C 1
ATOM 4875 O O . LYS A 1 606 ? 2.185 -19.945 -24.043 1.00 90.69 606 LYS A O 1
ATOM 4880 N N . GLU A 1 607 ? 2.362 -19.592 -26.264 1.00 89.81 607 GLU A N 1
ATOM 4881 C CA . GLU A 1 607 ? 3.493 -20.503 -26.485 1.00 89.81 607 GLU A CA 1
ATOM 4882 C C . GLU A 1 607 ? 4.738 -20.019 -25.721 1.00 89.81 607 GLU A C 1
ATOM 4884 O O . GLU A 1 607 ? 5.277 -20.765 -24.903 1.00 89.81 607 GLU A O 1
ATOM 4889 N N . ALA A 1 608 ? 5.114 -18.743 -25.859 1.00 90.38 608 ALA A N 1
ATOM 4890 C CA . ALA A 1 608 ? 6.251 -18.172 -25.132 1.00 90.38 608 ALA A CA 1
ATOM 4891 C C . ALA A 1 608 ? 6.093 -18.254 -23.600 1.00 90.38 608 ALA A C 1
ATOM 4893 O O . ALA A 1 608 ? 7.039 -18.619 -22.901 1.00 90.38 608 ALA A O 1
ATOM 4894 N N . LEU A 1 609 ? 4.895 -17.965 -23.077 1.00 91.06 609 LEU A N 1
ATOM 4895 C CA . LEU A 1 609 ? 4.587 -18.092 -21.648 1.00 91.06 609 LEU A CA 1
ATOM 4896 C C . LEU A 1 609 ? 4.679 -19.550 -21.176 1.00 91.06 609 LEU A C 1
ATOM 4898 O O . LEU A 1 609 ? 5.176 -19.808 -20.081 1.00 91.06 609 LEU A O 1
ATOM 4902 N N . SER A 1 610 ? 4.224 -20.506 -21.995 1.00 89.81 610 SER A N 1
ATOM 4903 C CA . SER A 1 610 ? 4.308 -21.935 -21.668 1.00 89.81 610 SER A CA 1
ATOM 4904 C C . SER A 1 610 ? 5.746 -22.459 -21.632 1.00 89.81 610 SER A C 1
ATOM 4906 O O . SER A 1 610 ? 6.047 -23.338 -20.827 1.00 89.81 610 SER A O 1
ATOM 4908 N N . ASP A 1 611 ? 6.642 -21.847 -22.410 1.00 87.50 611 ASP A N 1
ATOM 4909 C CA . ASP A 1 611 ? 8.084 -22.114 -22.394 1.00 87.50 611 ASP A CA 1
ATOM 4910 C C . ASP A 1 611 ? 8.816 -21.402 -21.234 1.00 87.50 611 ASP A C 1
ATOM 4912 O O . ASP A 1 611 ? 10.036 -21.514 -21.085 1.00 87.50 611 ASP A O 1
ATOM 4916 N N . GLY A 1 612 ? 8.082 -20.672 -20.385 1.00 87.00 612 GLY A N 1
ATOM 4917 C CA . GLY A 1 612 ? 8.617 -19.974 -19.217 1.00 87.00 612 GLY A CA 1
ATOM 4918 C C . GLY A 1 612 ? 9.219 -18.601 -19.520 1.00 87.00 612 GLY A C 1
ATOM 4919 O O . GLY A 1 612 ? 9.923 -18.046 -18.671 1.00 87.00 612 GLY A O 1
ATOM 4920 N N . TYR A 1 613 ? 8.958 -18.037 -20.702 1.00 90.25 613 TYR A N 1
ATOM 4921 C CA . TYR A 1 613 ? 9.377 -16.682 -21.041 1.00 90.25 613 TYR A CA 1
ATOM 4922 C C . TYR A 1 613 ? 8.323 -15.647 -20.658 1.00 90.25 613 TYR A C 1
ATOM 4924 O O . TYR A 1 613 ? 7.126 -15.868 -20.802 1.00 90.25 613 TYR A O 1
ATOM 4932 N N . TYR A 1 614 ? 8.784 -14.471 -20.243 1.00 90.75 614 TYR A N 1
ATOM 4933 C CA . TYR A 1 614 ? 7.934 -13.295 -20.087 1.00 90.75 614 TYR A CA 1
ATOM 4934 C C . TYR A 1 614 ? 7.884 -12.526 -21.403 1.00 90.75 614 TYR A C 1
ATOM 4936 O O . TYR A 1 614 ? 8.880 -12.472 -22.128 1.00 90.75 614 TYR A O 1
ATOM 4944 N N . VAL A 1 615 ? 6.737 -11.913 -21.702 1.00 94.12 615 VAL A N 1
ATOM 4945 C CA . VAL A 1 615 ? 6.543 -11.160 -22.948 1.00 94.12 615 VAL A CA 1
ATOM 4946 C C . VAL A 1 615 ? 6.323 -9.678 -22.636 1.00 94.12 615 VAL A C 1
ATOM 4948 O O . VAL A 1 615 ? 5.224 -9.296 -22.225 1.00 94.12 615 VAL A O 1
ATOM 4951 N N . PRO A 1 616 ? 7.340 -8.822 -22.840 1.00 95.69 616 PRO A N 1
ATOM 4952 C CA . PRO A 1 616 ? 7.191 -7.377 -22.740 1.00 95.69 616 PRO A CA 1
ATOM 4953 C C . PRO A 1 616 ? 6.277 -6.828 -23.840 1.00 95.69 616 PRO A C 1
ATOM 4955 O O . PRO A 1 616 ? 6.467 -7.123 -25.023 1.00 95.69 616 PRO A O 1
ATOM 4958 N N . VAL A 1 617 ? 5.332 -5.968 -23.468 1.00 94.12 617 VAL A N 1
ATOM 4959 C CA . VAL A 1 617 ? 4.340 -5.365 -24.369 1.00 94.12 617 VAL A CA 1
ATOM 4960 C C . VAL A 1 617 ? 4.238 -3.863 -24.178 1.00 94.12 617 VAL A C 1
ATOM 4962 O O . VAL A 1 617 ? 4.293 -3.371 -23.056 1.00 94.12 617 VAL A O 1
ATOM 4965 N N . SER A 1 618 ? 4.091 -3.134 -25.280 1.00 91.75 618 SER A N 1
ATOM 4966 C CA . SER A 1 618 ? 3.747 -1.715 -25.284 1.00 91.75 618 SER A CA 1
ATOM 4967 C C . SER A 1 618 ? 2.249 -1.564 -25.481 1.00 91.75 618 SER A C 1
ATOM 4969 O O . SER A 1 618 ? 1.689 -2.075 -26.454 1.00 91.75 618 SER A O 1
ATOM 4971 N N . LEU A 1 619 ? 1.613 -0.855 -24.557 1.00 89.25 619 LEU A N 1
ATOM 4972 C CA . LEU A 1 619 ? 0.214 -0.474 -24.660 1.00 89.25 619 LEU A CA 1
ATOM 4973 C C . LEU A 1 619 ? 0.108 1.036 -24.799 1.00 89.25 619 LEU A C 1
ATOM 4975 O O . LEU A 1 619 ? 0.864 1.786 -24.181 1.00 89.25 619 LEU A O 1
ATOM 4979 N N . SER A 1 620 ? -0.889 1.478 -25.553 1.00 85.25 620 SER A N 1
ATOM 4980 C CA . SER A 1 620 ? -1.264 2.879 -25.541 1.00 85.25 620 SER A CA 1
ATOM 4981 C C . SER A 1 620 ? -1.963 3.250 -24.225 1.00 85.25 620 SER A C 1
ATOM 4983 O O . SER A 1 620 ? -2.986 2.656 -23.855 1.00 85.25 620 SER A O 1
ATOM 4985 N N . TRP A 1 621 ? -1.400 4.230 -23.520 1.00 81.25 621 TRP A N 1
ATOM 4986 C CA . TRP A 1 621 ? -1.644 4.520 -22.111 1.00 81.25 621 TRP A CA 1
ATOM 4987 C C . TRP A 1 621 ? -2.118 5.964 -21.898 1.00 81.25 621 TRP A C 1
ATOM 4989 O O . TRP A 1 621 ? -1.334 6.867 -21.612 1.00 81.25 621 TRP A O 1
ATOM 4999 N N . GLY A 1 622 ? -3.428 6.174 -22.044 1.00 71.56 622 GLY A N 1
ATOM 5000 C CA . GLY A 1 622 ? -4.055 7.500 -22.048 1.00 71.56 622 GLY A CA 1
ATOM 5001 C C . GLY A 1 622 ? -4.775 7.818 -23.368 1.00 71.56 622 GLY A C 1
ATOM 5002 O O . GLY A 1 622 ? -4.628 7.116 -24.370 1.00 71.56 622 GLY A O 1
ATOM 5003 N N . MET A 1 623 ? -5.533 8.914 -23.397 1.00 57.94 623 MET A N 1
ATOM 5004 C CA . MET A 1 623 ? -6.038 9.567 -24.615 1.00 57.94 623 MET A CA 1
ATOM 5005 C C . MET A 1 623 ? -5.748 11.065 -24.528 1.00 57.94 623 MET A C 1
ATOM 5007 O O . MET A 1 623 ? -5.696 11.631 -23.433 1.00 57.94 623 MET A O 1
ATOM 5011 N N . ASP A 1 624 ? -5.541 11.689 -25.682 1.00 52.44 624 ASP A N 1
ATOM 5012 C CA . ASP A 1 624 ? -5.433 13.139 -25.804 1.00 52.44 624 ASP A CA 1
ATOM 5013 C C . ASP A 1 624 ? -6.804 13.790 -25.508 1.00 52.44 624 ASP A C 1
ATOM 5015 O O . ASP A 1 624 ? -7.840 13.307 -25.961 1.00 52.44 624 ASP A O 1
ATOM 5019 N N . SER A 1 625 ? -6.834 14.851 -24.694 1.00 46.28 625 SER A N 1
ATOM 5020 C CA . SER A 1 625 ? -8.069 15.601 -24.413 1.00 46.28 625 SER A CA 1
ATOM 5021 C C . SER A 1 625 ? -8.542 16.402 -25.626 1.00 46.28 625 SER A C 1
ATOM 5023 O O . SER A 1 625 ? -9.734 16.681 -25.745 1.00 46.28 625 SER A O 1
ATOM 5025 N N . ASP A 1 626 ? -7.618 16.734 -26.530 1.00 46.62 626 ASP A N 1
ATOM 5026 C CA . ASP A 1 626 ? -7.849 17.653 -27.644 1.00 46.62 626 ASP A CA 1
ATOM 5027 C C . ASP A 1 626 ? -7.976 16.909 -28.986 1.00 46.62 626 ASP A C 1
ATOM 5029 O O . ASP A 1 626 ? -8.361 17.498 -30.001 1.00 46.62 626 ASP A O 1
ATOM 5033 N N . LYS A 1 627 ? -7.680 15.600 -29.012 1.00 47.62 627 LYS A N 1
ATOM 5034 C CA . LYS A 1 627 ? -7.800 14.724 -30.188 1.00 47.62 627 LYS A CA 1
ATOM 5035 C C . LYS A 1 627 ? -8.274 13.325 -29.777 1.00 47.62 627 LYS A C 1
ATOM 5037 O O . LYS A 1 627 ? -7.782 12.789 -28.796 1.00 47.62 627 LYS A O 1
ATOM 5042 N N . PRO A 1 628 ? -9.118 12.634 -30.566 1.00 50.12 628 PRO A N 1
ATOM 5043 C CA . PRO A 1 628 ? -9.517 11.245 -30.304 1.00 50.12 628 PRO A CA 1
ATOM 5044 C C . PRO A 1 628 ? -8.394 10.232 -30.623 1.00 50.12 628 PRO A C 1
ATOM 5046 O O . PRO A 1 628 ? -8.650 9.115 -31.068 1.00 50.12 628 PRO A O 1
ATOM 5049 N N . THR A 1 629 ? -7.131 10.621 -30.449 1.00 53.06 629 THR A N 1
ATOM 5050 C CA . THR A 1 629 ? -5.954 9.782 -30.673 1.00 53.06 629 THR A CA 1
ATOM 5051 C C . THR A 1 629 ? -5.359 9.381 -29.333 1.00 53.06 629 THR A C 1
ATOM 5053 O O . THR A 1 629 ? -5.228 10.198 -28.420 1.00 53.06 629 THR A O 1
ATOM 5056 N N . ARG A 1 630 ? -5.002 8.104 -29.198 1.00 56.75 630 ARG A N 1
ATOM 5057 C CA . ARG A 1 630 ? -4.443 7.580 -27.953 1.00 56.75 630 ARG A CA 1
ATOM 5058 C C . ARG A 1 630 ? -3.038 8.149 -27.703 1.00 56.75 630 ARG A C 1
ATOM 5060 O O . ARG A 1 630 ? -2.278 8.328 -28.653 1.00 56.75 630 ARG A O 1
ATOM 5067 N N . LYS A 1 631 ? -2.704 8.452 -26.443 1.00 62.59 631 LYS A N 1
ATOM 5068 C CA . LYS A 1 631 ? -1.435 9.093 -26.041 1.00 62.59 631 LYS A CA 1
ATOM 5069 C C . LYS A 1 631 ? -0.640 8.162 -25.129 1.00 62.59 631 LYS A C 1
ATOM 5071 O O . LYS A 1 631 ? -1.244 7.404 -24.387 1.00 62.59 631 LYS A O 1
ATOM 5076 N N . GLY A 1 632 ? 0.691 8.263 -25.185 1.00 67.69 632 GLY A N 1
ATOM 5077 C CA . GLY A 1 632 ? 1.629 7.570 -24.298 1.00 67.69 632 GLY A CA 1
ATOM 5078 C C . GLY A 1 632 ? 1.793 6.093 -24.644 1.00 67.69 632 GLY A C 1
ATOM 5079 O O . GLY A 1 632 ? 0.811 5.372 -24.772 1.00 67.69 632 GLY A O 1
ATOM 5080 N N . GLU A 1 633 ? 3.028 5.630 -24.808 1.00 81.88 633 GLU A N 1
ATOM 5081 C CA . GLU A 1 633 ? 3.321 4.196 -24.803 1.00 81.88 633 GLU A CA 1
ATOM 5082 C C . GLU A 1 633 ? 3.824 3.818 -23.414 1.00 81.88 633 GLU A C 1
ATOM 5084 O O . GLU A 1 633 ? 4.746 4.445 -22.894 1.00 81.88 633 GLU A O 1
ATOM 5089 N N . HIS A 1 634 ? 3.218 2.797 -22.814 1.00 91.19 634 HIS A N 1
ATOM 5090 C CA . HIS A 1 634 ? 3.641 2.249 -21.530 1.00 91.19 634 HIS A CA 1
ATOM 5091 C C . HIS A 1 634 ? 4.066 0.800 -21.712 1.00 91.19 634 HIS A C 1
ATOM 5093 O O . HIS A 1 634 ? 3.352 0.023 -22.355 1.00 91.19 634 HIS A O 1
ATOM 5099 N N . LYS A 1 635 ? 5.234 0.433 -21.178 1.00 94.06 635 LYS A N 1
ATOM 5100 C CA . LYS A 1 635 ? 5.750 -0.938 -21.255 1.00 94.06 635 LYS A CA 1
ATOM 5101 C C . LYS A 1 635 ? 5.274 -1.736 -20.046 1.00 94.06 635 LYS A C 1
ATOM 5103 O O . LYS A 1 635 ? 5.446 -1.292 -18.921 1.00 94.06 635 LYS A O 1
ATOM 5108 N N . LEU A 1 636 ? 4.714 -2.916 -20.279 1.00 95.56 636 LEU A N 1
ATOM 5109 C CA . LEU A 1 636 ? 4.319 -3.879 -19.251 1.00 95.56 636 LEU A CA 1
ATOM 5110 C C . LEU A 1 636 ? 4.884 -5.259 -19.598 1.00 95.56 636 LEU A C 1
ATOM 5112 O O . LEU A 1 636 ? 5.376 -5.474 -20.707 1.00 95.56 636 LEU A O 1
ATOM 5116 N N . SER A 1 637 ? 4.784 -6.210 -18.674 1.00 95.81 637 SER A N 1
ATOM 5117 C CA . SER A 1 637 ? 5.090 -7.623 -18.933 1.00 95.81 637 SER A CA 1
ATOM 5118 C C . SER A 1 637 ? 3.817 -8.461 -18.872 1.00 95.81 637 SER A C 1
ATOM 5120 O O . SER A 1 637 ? 3.056 -8.317 -17.921 1.00 95.81 637 SER A O 1
ATOM 5122 N N . ILE A 1 638 ? 3.571 -9.333 -19.852 1.00 95.38 638 ILE A N 1
ATOM 5123 C CA . ILE A 1 638 ? 2.506 -10.341 -19.756 1.00 95.38 638 ILE A CA 1
ATOM 5124 C C . ILE A 1 638 ? 3.000 -11.508 -18.908 1.00 95.38 638 ILE A C 1
ATOM 5126 O O . ILE A 1 638 ? 4.098 -12.020 -19.126 1.00 95.38 638 ILE A O 1
ATOM 5130 N N . GLU A 1 639 ? 2.144 -11.961 -17.995 1.00 89.88 639 GLU A N 1
ATOM 5131 C CA . GLU A 1 639 ? 2.425 -13.103 -17.121 1.00 89.88 639 GLU A CA 1
ATOM 5132 C C . GLU A 1 639 ? 1.501 -14.294 -17.372 1.00 89.88 639 GLU A C 1
ATOM 5134 O O . GLU A 1 639 ? 1.887 -15.442 -17.163 1.00 89.88 639 GLU A O 1
ATOM 5139 N N . LYS A 1 640 ? 0.266 -14.038 -17.815 1.00 91.69 640 LYS A N 1
ATOM 5140 C CA . LYS A 1 640 ? -0.732 -15.080 -18.077 1.00 91.69 640 LYS A CA 1
ATOM 5141 C C . LYS A 1 640 ? -1.810 -14.563 -19.025 1.00 91.69 640 LYS A C 1
ATOM 5143 O O . LYS A 1 640 ? -2.162 -13.387 -18.999 1.00 91.69 640 LYS A O 1
ATOM 5148 N N . ILE A 1 641 ? -2.383 -15.456 -19.828 1.00 92.38 641 ILE A N 1
ATOM 5149 C CA . ILE A 1 641 ? -3.597 -15.196 -20.613 1.00 92.38 641 ILE A CA 1
ATOM 5150 C C . ILE A 1 641 ? -4.569 -16.352 -20.384 1.00 92.38 641 ILE A C 1
ATOM 5152 O O . ILE A 1 641 ? -4.207 -17.505 -20.627 1.00 92.38 641 ILE A O 1
ATOM 5156 N N . ASP A 1 642 ? -5.796 -16.058 -19.954 1.00 91.19 642 ASP A N 1
ATOM 5157 C CA . ASP A 1 642 ? -6.864 -17.059 -19.838 1.00 91.19 642 ASP A CA 1
ATOM 5158 C C . ASP A 1 642 ? -7.938 -16.877 -20.927 1.00 91.19 642 ASP A C 1
ATOM 5160 O O . ASP A 1 642 ? -7.616 -16.481 -22.049 1.00 91.19 642 ASP A O 1
ATOM 5164 N N . ASN A 1 643 ? -9.192 -17.249 -20.668 1.00 88.12 643 ASN A N 1
ATOM 5165 C CA . ASN A 1 643 ? -10.279 -17.083 -21.631 1.00 88.12 643 ASN A CA 1
ATOM 5166 C C . ASN A 1 643 ? -10.744 -15.625 -21.754 1.00 88.12 643 ASN A C 1
ATOM 5168 O O . ASN A 1 643 ? -11.048 -15.192 -22.865 1.00 88.12 643 ASN A O 1
ATOM 5172 N N . ASN A 1 644 ? -10.732 -14.869 -20.657 1.00 90.69 644 ASN A N 1
ATOM 5173 C CA . ASN A 1 644 ? -11.367 -13.556 -20.540 1.00 90.69 644 ASN A CA 1
ATOM 5174 C C . ASN A 1 644 ? -10.347 -12.419 -20.372 1.00 90.69 644 ASN A C 1
ATOM 5176 O O . ASN A 1 644 ? -10.582 -11.302 -20.840 1.00 90.69 644 ASN A O 1
ATOM 5180 N N . TYR A 1 645 ? -9.210 -12.706 -19.737 1.00 93.44 645 TYR A N 1
ATOM 5181 C CA . TYR A 1 645 ? -8.264 -11.705 -19.265 1.00 93.44 645 TYR A CA 1
ATOM 5182 C C . TYR A 1 645 ? -6.834 -11.944 -19.756 1.00 93.44 645 TYR A C 1
ATOM 5184 O O . TYR A 1 645 ? -6.385 -13.075 -19.981 1.00 93.44 645 TYR A O 1
ATOM 5192 N N . VAL A 1 646 ? -6.109 -10.833 -19.866 1.00 93.44 646 VAL A N 1
ATOM 5193 C CA . VAL A 1 646 ? -4.649 -10.772 -19.940 1.00 93.44 646 VAL A CA 1
ATOM 5194 C C . VAL A 1 646 ? -4.145 -10.244 -18.601 1.00 93.44 646 VAL A C 1
ATOM 5196 O O . VAL A 1 646 ? -4.569 -9.179 -18.149 1.00 93.44 646 VAL A O 1
ATOM 5199 N N . TYR A 1 647 ? -3.257 -11.001 -17.969 1.00 93.94 647 TYR A N 1
ATOM 5200 C CA . TYR A 1 647 ? -2.608 -10.655 -16.710 1.00 93.94 647 TYR A CA 1
ATOM 5201 C C . TYR A 1 647 ? -1.264 -10.005 -17.019 1.00 93.94 647 TYR A C 1
ATOM 5203 O O . TYR A 1 647 ? -0.438 -10.572 -17.744 1.00 93.94 647 TYR A O 1
ATOM 5211 N N . LEU A 1 648 ? -1.073 -8.805 -16.488 1.00 94.19 648 LEU A N 1
ATOM 5212 C CA . LEU A 1 648 ? 0.045 -7.923 -16.775 1.00 94.19 648 LEU A CA 1
ATOM 5213 C C . LEU A 1 648 ? 0.726 -7.516 -15.472 1.00 94.19 648 LEU A C 1
ATOM 5215 O O . LEU A 1 648 ? 0.069 -7.329 -14.450 1.00 94.19 648 LEU A O 1
ATOM 5219 N N . ARG A 1 649 ? 2.029 -7.270 -15.550 1.00 94.38 649 ARG A N 1
ATOM 5220 C CA . ARG A 1 649 ? 2.794 -6.594 -14.512 1.00 94.38 649 ARG A CA 1
ATOM 5221 C C . ARG A 1 649 ? 3.137 -5.180 -14.969 1.00 94.38 649 ARG A C 1
ATOM 5223 O O . ARG A 1 649 ? 3.868 -4.997 -15.948 1.00 94.38 649 ARG A O 1
ATOM 5230 N N . ASN A 1 650 ? 2.613 -4.191 -14.255 1.00 93.25 650 ASN A N 1
ATOM 5231 C CA . ASN A 1 650 ? 2.862 -2.768 -14.456 1.00 93.25 650 ASN A CA 1
ATOM 5232 C C . ASN A 1 650 ? 4.184 -2.343 -13.772 1.00 93.25 650 ASN A C 1
ATOM 5234 O O . ASN A 1 650 ? 4.350 -2.614 -12.582 1.00 93.25 650 ASN A O 1
ATOM 5238 N N . PRO A 1 651 ? 5.120 -1.654 -14.460 1.00 94.12 651 PRO A N 1
ATOM 5239 C CA . PRO A 1 651 ? 6.382 -1.175 -13.877 1.00 94.12 651 PRO A CA 1
ATOM 5240 C C . PRO A 1 651 ? 6.255 -0.120 -12.770 1.00 94.12 651 PRO A C 1
ATOM 5242 O O . PRO A 1 651 ? 7.263 0.253 -12.169 1.00 94.12 651 PRO A O 1
ATOM 5245 N N . HIS A 1 652 ? 5.046 0.331 -12.441 1.00 89.06 652 HIS A N 1
ATOM 5246 C CA . HIS A 1 652 ? 4.812 1.056 -11.194 1.00 89.06 652 HIS A CA 1
ATOM 5247 C C . HIS A 1 652 ? 4.917 0.167 -9.939 1.00 89.06 652 HIS A C 1
ATOM 5249 O O . HIS A 1 652 ? 5.068 0.710 -8.846 1.00 89.06 652 HIS A O 1
ATOM 5255 N N . GLY A 1 653 ? 4.908 -1.165 -10.065 1.00 86.44 653 GLY A N 1
ATOM 5256 C CA . GLY A 1 653 ? 5.084 -2.075 -8.928 1.00 86.44 653 GLY A CA 1
ATOM 5257 C C . GLY A 1 653 ? 4.060 -1.818 -7.817 1.00 86.44 653 GLY A C 1
ATOM 5258 O O . GLY A 1 653 ? 2.912 -1.469 -8.094 1.00 86.44 653 GLY A O 1
ATOM 5259 N N . ASP A 1 654 ? 4.498 -1.890 -6.560 1.00 76.12 654 ASP A N 1
ATOM 5260 C CA . ASP A 1 654 ? 3.678 -1.561 -5.377 1.00 76.12 654 ASP A CA 1
ATOM 5261 C C . ASP A 1 654 ? 3.198 -0.095 -5.327 1.00 76.12 654 ASP A C 1
ATOM 5263 O O . ASP A 1 654 ? 2.376 0.276 -4.490 1.00 76.12 654 ASP A O 1
ATOM 5267 N N . THR A 1 655 ? 3.681 0.763 -6.234 1.00 71.44 655 THR A N 1
ATOM 5268 C CA . THR A 1 655 ? 3.227 2.157 -6.355 1.00 71.44 655 THR A CA 1
ATOM 5269 C C . THR A 1 655 ? 2.112 2.355 -7.382 1.00 71.44 655 THR A C 1
ATOM 5271 O O . THR A 1 655 ? 1.644 3.488 -7.541 1.00 71.44 655 THR A O 1
ATOM 5274 N N . ASP A 1 656 ? 1.653 1.296 -8.065 1.00 74.88 656 ASP A N 1
ATOM 5275 C CA . ASP A 1 656 ? 0.456 1.390 -8.904 1.00 74.88 656 ASP A CA 1
ATOM 5276 C C . ASP A 1 656 ? -0.735 1.753 -8.011 1.00 74.88 656 ASP A C 1
ATOM 5278 O O . ASP A 1 656 ? -1.058 1.065 -7.047 1.00 74.88 656 ASP A O 1
ATOM 5282 N N . ARG A 1 657 ? -1.375 2.885 -8.303 1.00 64.81 657 ARG A N 1
ATOM 5283 C CA . ARG A 1 657 ? -2.539 3.364 -7.545 1.00 64.81 657 ARG A CA 1
ATOM 5284 C C . ARG A 1 657 ? -3.852 2.802 -8.080 1.00 64.81 657 ARG A C 1
ATOM 5286 O O . ARG A 1 657 ? -4.910 3.141 -7.558 1.00 64.81 657 ARG A O 1
ATOM 5293 N N . GLY A 1 658 ? -3.777 1.966 -9.116 1.00 61.53 658 GLY A N 1
ATOM 5294 C CA . GLY A 1 658 ? -4.938 1.476 -9.831 1.00 61.53 658 GLY A CA 1
ATOM 5295 C C . GLY A 1 658 ? -5.707 2.582 -10.538 1.00 61.53 658 GLY A C 1
ATOM 5296 O O . GLY A 1 658 ? -5.405 3.769 -10.435 1.00 61.53 658 GLY A O 1
ATOM 5297 N N . SER A 1 659 ? -6.709 2.172 -11.302 1.00 56.34 659 SER A N 1
ATOM 5298 C CA . SER A 1 659 ? -7.715 3.068 -11.860 1.00 56.34 659 SER A CA 1
ATOM 5299 C C . SER A 1 659 ? -8.935 2.242 -12.203 1.00 56.34 659 SER A C 1
ATOM 5301 O O . SER A 1 659 ? -8.823 1.255 -12.930 1.00 56.34 659 SER A O 1
ATOM 5303 N N . THR A 1 660 ? -10.105 2.647 -11.716 1.00 51.44 660 THR A N 1
ATOM 5304 C CA . THR A 1 660 ? -11.378 2.022 -12.103 1.00 51.44 660 THR A CA 1
ATOM 5305 C C . THR A 1 660 ? -11.799 2.387 -13.531 1.00 51.44 660 THR A C 1
ATOM 5307 O O . THR A 1 660 ? -12.870 1.977 -13.963 1.00 51.44 660 THR A O 1
ATOM 5310 N N . GLY A 1 661 ? -10.950 3.122 -14.266 1.00 50.06 661 GLY A N 1
ATOM 5311 C CA . GLY A 1 661 ? -11.242 3.686 -15.575 1.00 50.06 661 GLY A CA 1
ATOM 5312 C C . GLY A 1 661 ? -12.276 4.801 -15.457 1.00 50.06 661 GLY A C 1
ATOM 5313 O O . GLY A 1 661 ? -13.456 4.551 -15.232 1.00 50.06 661 GLY A O 1
ATOM 5314 N N . ASP A 1 662 ? -11.849 6.051 -15.618 1.00 46.94 662 ASP A N 1
ATOM 5315 C CA . ASP A 1 662 ? -12.765 7.169 -15.835 1.00 46.94 662 ASP A CA 1
ATOM 5316 C C . ASP A 1 662 ? -12.556 7.689 -17.260 1.00 46.94 662 ASP A C 1
ATOM 5318 O O . ASP A 1 662 ? -11.442 8.025 -17.664 1.00 46.94 662 ASP A O 1
ATOM 5322 N N . SER A 1 663 ? -13.652 7.813 -18.009 1.00 44.19 663 SER A N 1
ATOM 5323 C CA . SER A 1 663 ? -13.714 8.540 -19.285 1.00 44.19 663 SER A CA 1
ATOM 5324 C C . SER A 1 663 ? -13.097 9.948 -19.239 1.00 44.19 663 SER A C 1
ATOM 5326 O O . SER A 1 663 ? -12.763 10.499 -20.280 1.00 44.19 663 SER A O 1
ATOM 5328 N N . LYS A 1 664 ? -12.941 10.542 -18.047 1.00 44.94 664 LYS A N 1
ATOM 5329 C CA . LYS A 1 664 ? -12.289 11.842 -17.837 1.00 44.94 664 LYS A CA 1
ATOM 5330 C C . LYS A 1 664 ? -10.769 11.772 -17.703 1.00 44.94 664 LYS A C 1
ATOM 5332 O O . LYS A 1 664 ? -10.117 12.780 -17.956 1.00 44.94 664 LYS A O 1
ATOM 5337 N N . THR A 1 665 ? -10.208 10.641 -17.266 1.00 50.53 665 THR A N 1
ATOM 5338 C CA . THR A 1 665 ? -8.753 10.472 -17.081 1.00 50.53 665 THR A CA 1
ATOM 5339 C C . THR A 1 665 ? -8.100 9.727 -18.242 1.00 50.53 665 THR A C 1
ATOM 5341 O O . THR A 1 665 ? -6.879 9.744 -18.366 1.00 50.53 665 THR A O 1
ATOM 5344 N N . ASN A 1 666 ? -8.902 9.109 -19.117 1.00 57.91 666 ASN A N 1
ATOM 5345 C CA . ASN A 1 666 ? -8.464 8.356 -20.292 1.00 57.91 666 ASN A CA 1
ATOM 5346 C C . ASN A 1 666 ? -7.520 7.166 -19.996 1.00 57.91 666 ASN A C 1
ATOM 5348 O O . ASN A 1 666 ? -6.892 6.618 -20.908 1.00 57.91 666 ASN A O 1
ATOM 5352 N N . GLU A 1 667 ? -7.423 6.742 -18.737 1.00 70.00 667 GLU A N 1
ATOM 5353 C CA . GLU A 1 667 ? -6.605 5.609 -18.299 1.00 70.00 667 GLU A CA 1
ATOM 5354 C C . GLU A 1 667 ? -7.257 4.257 -18.651 1.00 70.00 667 GLU A C 1
ATOM 5356 O O . GLU A 1 667 ? -8.486 4.163 -18.703 1.00 70.00 667 GLU A O 1
ATOM 5361 N N . PRO A 1 668 ? -6.470 3.187 -18.889 1.00 76.31 668 PRO A N 1
ATOM 5362 C CA . PRO A 1 668 ? -7.031 1.867 -19.163 1.00 76.31 668 PRO A CA 1
ATOM 5363 C C . PRO A 1 668 ? -7.759 1.301 -17.939 1.00 76.31 668 PRO A C 1
ATOM 5365 O O . PRO A 1 668 ? -7.238 1.370 -16.817 1.00 76.31 668 PRO A O 1
ATOM 5368 N N . VAL A 1 669 ? -8.925 0.687 -18.181 1.00 75.19 669 VAL A N 1
ATOM 5369 C CA . VAL A 1 669 ? -9.674 -0.072 -17.168 1.00 75.19 669 VAL A CA 1
ATOM 5370 C C . VAL A 1 669 ? -8.842 -1.292 -16.777 1.00 75.19 669 VAL A C 1
ATOM 5372 O O . VAL A 1 669 ? -8.518 -2.131 -17.622 1.00 75.19 669 VAL A O 1
ATOM 5375 N N . ARG A 1 670 ? -8.471 -1.382 -15.498 1.00 80.31 670 ARG A N 1
ATOM 5376 C CA . ARG A 1 670 ? -7.634 -2.464 -14.974 1.00 80.31 670 ARG A CA 1
ATOM 5377 C C . ARG A 1 670 ? -8.052 -2.841 -13.562 1.00 80.31 670 ARG A C 1
ATOM 5379 O O . ARG A 1 670 ? -8.358 -1.979 -12.744 1.00 80.31 670 ARG A O 1
ATOM 5386 N N . GLU A 1 671 ? -8.037 -4.136 -13.281 1.00 81.69 671 GLU A N 1
ATOM 5387 C CA . GLU A 1 671 ? -8.371 -4.687 -11.968 1.00 81.69 671 GLU A CA 1
ATOM 5388 C C . GLU A 1 671 ? -7.109 -5.237 -11.300 1.00 81.69 671 GLU A C 1
ATOM 5390 O O . GLU A 1 671 ? -6.255 -5.815 -11.976 1.00 81.69 671 GLU A O 1
ATOM 5395 N N . CYS A 1 672 ? -7.002 -5.094 -9.977 1.00 81.19 672 CYS A N 1
ATOM 5396 C CA . CYS A 1 672 ? -5.980 -5.791 -9.199 1.00 81.19 672 CYS A CA 1
ATOM 5397 C C . CYS A 1 672 ? -6.195 -7.311 -9.314 1.00 81.19 672 CYS A C 1
ATOM 5399 O O . CYS A 1 672 ? -7.334 -7.788 -9.281 1.00 81.19 672 CYS A O 1
ATOM 5401 N N . VAL A 1 673 ? -5.114 -8.078 -9.486 1.00 80.31 673 VAL A N 1
ATOM 5402 C CA . VAL A 1 673 ? -5.197 -9.547 -9.592 1.00 80.31 673 VAL A CA 1
ATOM 5403 C C . VAL A 1 673 ? -5.497 -10.198 -8.242 1.00 80.31 673 VAL A C 1
ATOM 5405 O O . VAL A 1 673 ? -6.205 -11.203 -8.201 1.00 80.31 673 VAL A O 1
ATOM 5408 N N . TYR A 1 674 ? -4.973 -9.633 -7.156 1.00 73.62 674 TYR A N 1
ATOM 5409 C CA . TYR A 1 674 ? -5.118 -10.164 -5.802 1.00 73.62 674 TYR A CA 1
ATOM 5410 C C . TYR A 1 674 ? -6.232 -9.436 -5.041 1.00 73.62 674 TYR A C 1
ATOM 5412 O O . TYR A 1 674 ? -6.446 -8.240 -5.243 1.00 73.62 674 TYR A O 1
ATOM 5420 N N . GLU A 1 675 ? -6.939 -10.149 -4.157 1.00 54.25 675 GLU A N 1
ATOM 5421 C CA . GLU A 1 675 ? -7.906 -9.534 -3.239 1.00 54.25 675 GLU A CA 1
ATOM 5422 C C . GLU A 1 675 ? -7.172 -8.539 -2.321 1.00 54.25 675 GLU A C 1
ATOM 5424 O O . GLU A 1 675 ? -6.355 -8.935 -1.493 1.00 54.25 675 GLU A O 1
ATOM 5429 N N . GLY A 1 676 ? -7.416 -7.238 -2.505 1.00 54.38 676 GLY A N 1
ATOM 5430 C CA . GLY A 1 676 ? -6.712 -6.171 -1.787 1.00 54.38 676 GLY A CA 1
ATOM 5431 C C . GLY A 1 676 ? -6.637 -4.854 -2.569 1.00 54.38 676 GLY A C 1
ATOM 5432 O O . GLY A 1 676 ? -7.158 -4.741 -3.678 1.00 54.38 676 GLY A O 1
ATOM 5433 N N . ASP A 1 677 ? -6.000 -3.843 -1.970 1.00 58.47 677 ASP A N 1
ATOM 5434 C CA . ASP A 1 677 ? -5.692 -2.559 -2.622 1.00 58.47 677 ASP A CA 1
ATOM 5435 C C . ASP A 1 677 ? -4.446 -2.694 -3.525 1.00 58.47 677 ASP A C 1
ATOM 5437 O O . ASP A 1 677 ? -3.533 -3.481 -3.244 1.00 58.47 677 ASP A O 1
ATOM 5441 N N . PHE A 1 678 ? -4.372 -1.885 -4.586 1.00 63.66 678 PHE A N 1
ATOM 5442 C CA . PHE A 1 678 ? -3.294 -1.890 -5.583 1.00 63.66 678 PHE A CA 1
ATOM 5443 C C . PHE A 1 678 ? -1.896 -1.687 -4.972 1.00 63.66 678 PHE A C 1
ATOM 5445 O O . PHE A 1 678 ? -0.914 -2.192 -5.517 1.00 63.66 678 PHE A O 1
ATOM 5452 N N . LYS A 1 679 ? -1.818 -1.055 -3.793 1.00 59.09 679 LYS A N 1
ATOM 5453 C CA . LYS A 1 679 ? -0.585 -0.814 -3.018 1.00 59.09 679 LYS A CA 1
ATOM 5454 C C . LYS A 1 679 ? 0.193 -2.067 -2.604 1.00 59.09 679 LYS A C 1
ATOM 5456 O O . LYS A 1 679 ? 1.334 -1.957 -2.176 1.00 59.09 679 LYS A O 1
ATOM 5461 N N . SER A 1 680 ? -0.439 -3.238 -2.652 1.00 64.88 680 SER A N 1
ATOM 5462 C CA . SER A 1 680 ? 0.181 -4.527 -2.296 1.00 64.88 680 SER A CA 1
ATOM 5463 C C . SER A 1 680 ? 0.240 -5.499 -3.472 1.00 64.88 680 SER A C 1
ATOM 5465 O O . SER A 1 680 ? 0.562 -6.674 -3.309 1.00 64.88 680 SER A O 1
ATOM 5467 N N . SER A 1 681 ? -0.122 -5.016 -4.662 1.00 77.44 681 SER A N 1
ATOM 5468 C CA . SER A 1 681 ? -0.302 -5.857 -5.835 1.00 77.44 681 SER A CA 1
ATOM 5469 C C . SER A 1 681 ? 0.985 -6.135 -6.590 1.00 77.44 681 SER A C 1
ATOM 5471 O O . SER A 1 681 ? 0.901 -6.874 -7.558 1.00 77.44 681 SER A O 1
ATOM 5473 N N . GLY A 1 682 ? 2.131 -5.517 -6.279 1.00 84.88 682 GLY A N 1
ATOM 5474 C CA . GLY A 1 682 ? 3.332 -5.663 -7.107 1.00 84.88 682 GLY A CA 1
ATOM 5475 C C . GLY A 1 682 ? 3.205 -5.100 -8.531 1.00 84.88 682 GLY A C 1
ATOM 5476 O O . GLY A 1 682 ? 4.038 -5.377 -9.402 1.00 84.88 682 GLY A O 1
ATOM 5477 N N . GLY A 1 683 ? 2.136 -4.341 -8.798 1.00 88.62 683 GLY A N 1
ATOM 5478 C CA . GLY A 1 683 ? 1.730 -3.919 -10.137 1.00 88.62 683 GLY A CA 1
ATOM 5479 C C . GLY A 1 683 ? 1.034 -5.025 -10.940 1.00 88.62 683 GLY A C 1
ATOM 5480 O O . GLY A 1 683 ? 0.892 -4.883 -12.155 1.00 88.62 683 GLY A O 1
ATOM 5481 N N . HIS A 1 684 ? 0.621 -6.127 -10.308 1.00 91.56 684 HIS A N 1
ATOM 5482 C CA . HIS A 1 684 ? -0.098 -7.222 -10.956 1.00 91.56 684 HIS A CA 1
ATOM 5483 C C . HIS A 1 684 ? -1.556 -6.828 -11.213 1.00 91.56 684 HIS A C 1
ATOM 5485 O O . HIS A 1 684 ? -2.391 -6.761 -10.304 1.00 91.56 684 HIS A O 1
ATOM 5491 N N . ILE A 1 685 ? -1.867 -6.597 -12.486 1.00 90.38 685 ILE A N 1
ATOM 5492 C CA . ILE A 1 685 ? -3.185 -6.187 -12.966 1.00 90.38 685 ILE A CA 1
ATOM 5493 C C . ILE A 1 685 ? -3.738 -7.208 -13.961 1.00 90.38 685 ILE A C 1
ATOM 5495 O O . ILE A 1 685 ? -2.996 -7.935 -14.621 1.00 90.38 685 ILE A O 1
ATOM 5499 N N . LYS A 1 686 ? -5.057 -7.234 -14.120 1.00 90.50 686 LYS A N 1
ATOM 5500 C CA . LYS A 1 686 ? -5.718 -7.918 -15.234 1.00 90.50 686 LYS A CA 1
ATOM 5501 C C . LYS A 1 686 ? -6.536 -6.926 -16.052 1.00 90.50 686 LYS A C 1
ATOM 5503 O O . LYS A 1 686 ? -7.131 -5.987 -15.521 1.00 90.50 686 LYS A O 1
ATOM 5508 N N . MET A 1 687 ? -6.549 -7.157 -17.356 1.00 89.50 687 MET A N 1
ATOM 5509 C CA . MET A 1 687 ? -7.282 -6.382 -18.351 1.00 89.50 687 MET A CA 1
ATOM 5510 C C . MET A 1 687 ? -8.106 -7.343 -19.203 1.00 89.50 687 MET A C 1
ATOM 5512 O O . MET A 1 687 ? -7.660 -8.462 -19.472 1.00 89.50 687 MET A O 1
ATOM 5516 N N . THR A 1 688 ? -9.307 -6.942 -19.622 1.00 89.38 688 THR A N 1
ATOM 5517 C CA . THR A 1 688 ? -10.080 -7.761 -20.564 1.00 89.38 688 THR A CA 1
ATOM 5518 C C . THR A 1 688 ? -9.294 -7.908 -21.866 1.00 89.38 688 THR A C 1
ATOM 5520 O O . THR A 1 688 ? -8.568 -7.000 -22.279 1.00 89.38 688 THR A O 1
ATOM 5523 N N . LYS A 1 689 ? -9.425 -9.053 -22.539 1.00 89.69 689 LYS A N 1
ATOM 5524 C CA . LYS A 1 689 ? -8.760 -9.260 -23.835 1.00 89.69 689 LYS A CA 1
ATOM 5525 C C . LYS A 1 689 ? -9.114 -8.186 -24.855 1.00 89.69 689 LYS A C 1
ATOM 5527 O O . LYS A 1 689 ? -8.243 -7.740 -25.594 1.00 89.69 689 LYS A O 1
ATOM 5532 N N . GLU A 1 690 ? -10.381 -7.788 -24.892 1.00 85.75 690 GLU A N 1
ATOM 5533 C CA . GLU A 1 690 ? -10.868 -6.748 -25.794 1.00 85.75 690 GLU A CA 1
ATOM 5534 C C . GLU A 1 690 ? -10.115 -5.431 -25.581 1.00 85.75 690 GLU A C 1
ATOM 5536 O O . GLU A 1 690 ? -9.529 -4.905 -26.527 1.00 85.75 690 GLU A O 1
ATOM 5541 N N . GLU A 1 691 ? -10.033 -4.958 -24.334 1.00 85.00 691 GLU A N 1
ATOM 5542 C CA . GLU A 1 691 ? -9.314 -3.728 -24.002 1.00 85.00 691 GLU A CA 1
ATOM 5543 C C . GLU A 1 691 ? -7.816 -3.861 -24.315 1.00 85.00 691 GLU A C 1
ATOM 5545 O O . GLU A 1 691 ? -7.244 -2.987 -24.975 1.00 85.00 691 GLU A O 1
ATOM 5550 N N . PHE A 1 692 ? -7.199 -4.985 -23.933 1.00 88.94 692 PHE A N 1
ATOM 5551 C CA . PHE A 1 692 ? -5.780 -5.258 -24.169 1.00 88.94 692 PHE A CA 1
ATOM 5552 C C . PHE A 1 692 ? -5.419 -5.202 -25.654 1.00 88.94 692 PHE A C 1
ATOM 5554 O O . PHE A 1 692 ? -4.548 -4.426 -26.053 1.00 88.94 692 PHE A O 1
ATOM 5561 N N . TYR A 1 693 ? -6.100 -5.993 -26.488 1.00 86.94 693 TYR A N 1
ATOM 5562 C CA . TYR A 1 693 ? -5.808 -6.038 -27.918 1.00 86.94 693 TYR A CA 1
ATOM 5563 C C . TYR A 1 693 ? -6.172 -4.741 -28.616 1.00 86.94 693 TYR A C 1
ATOM 5565 O O . TYR A 1 693 ? -5.509 -4.374 -29.584 1.00 86.94 693 TYR A O 1
ATOM 5573 N N . SER A 1 694 ? -7.189 -4.027 -28.124 1.00 82.94 694 SER A N 1
ATOM 5574 C CA . SER A 1 694 ? -7.490 -2.716 -28.670 1.00 82.94 694 SER A CA 1
ATOM 5575 C C . SER A 1 694 ? -6.297 -1.781 -28.490 1.00 82.94 694 SER A C 1
ATOM 5577 O O . SER A 1 694 ? -6.030 -1.035 -29.421 1.00 82.94 694 SER A O 1
ATOM 5579 N N . ARG A 1 695 ? -5.570 -1.828 -27.361 1.00 85.69 695 ARG A N 1
ATOM 5580 C CA . ARG A 1 695 ? -4.492 -0.889 -26.987 1.00 85.69 695 ARG A CA 1
ATOM 5581 C C . ARG A 1 695 ? -3.078 -1.328 -27.350 1.00 85.69 695 ARG A C 1
ATOM 5583 O O . ARG A 1 695 ? -2.169 -0.509 -27.223 1.00 85.69 695 ARG A O 1
ATOM 5590 N N . LEU A 1 696 ? -2.878 -2.579 -27.744 1.00 88.06 696 LEU A N 1
ATOM 5591 C CA . LEU A 1 696 ? -1.559 -3.138 -28.025 1.00 88.06 696 LEU A CA 1
ATOM 5592 C C . LEU A 1 696 ? -0.889 -2.424 -29.209 1.00 88.06 696 LEU A C 1
ATOM 5594 O O . LEU A 1 696 ? -1.389 -2.481 -30.329 1.00 88.06 696 LEU A O 1
ATOM 5598 N N . THR A 1 697 ? 0.252 -1.774 -28.961 1.00 87.00 697 THR A N 1
ATOM 5599 C CA . THR A 1 697 ? 1.044 -1.079 -29.997 1.00 87.00 697 THR A CA 1
ATOM 5600 C C . THR A 1 697 ? 2.285 -1.867 -30.410 1.00 87.00 697 THR A C 1
ATOM 5602 O O . THR A 1 697 ? 2.789 -1.711 -31.522 1.00 87.00 697 THR A O 1
ATOM 5605 N N . GLY A 1 698 ? 2.763 -2.779 -29.562 1.00 89.25 698 GLY A N 1
ATOM 5606 C CA . GLY A 1 698 ? 3.848 -3.686 -29.916 1.00 89.25 698 GLY A CA 1
ATOM 5607 C C . GLY A 1 698 ? 4.206 -4.669 -28.811 1.00 89.25 698 GLY A C 1
ATOM 5608 O O . GLY A 1 698 ? 3.768 -4.534 -27.671 1.00 89.25 698 GLY A O 1
ATOM 5609 N N . TYR A 1 699 ? 5.013 -5.670 -29.143 1.00 91.81 699 TYR A N 1
ATOM 5610 C CA . TYR A 1 699 ? 5.504 -6.668 -28.196 1.00 91.81 699 TYR A CA 1
ATOM 5611 C C . TYR A 1 699 ? 6.894 -7.190 -28.572 1.00 91.81 699 TYR A C 1
ATOM 5613 O O . TYR A 1 699 ? 7.328 -7.093 -29.723 1.00 91.81 699 TYR A O 1
ATOM 5621 N N . HIS A 1 700 ? 7.603 -7.729 -27.581 1.00 92.94 700 HIS A N 1
ATOM 5622 C CA . HIS A 1 700 ? 8.914 -8.352 -27.742 1.00 92.94 700 HIS A CA 1
ATOM 5623 C C . HIS A 1 700 ? 8.767 -9.858 -27.620 1.00 92.94 700 HIS A C 1
ATOM 5625 O O . HIS A 1 700 ? 8.594 -10.376 -26.521 1.00 92.94 700 HIS A O 1
ATOM 5631 N N . MET A 1 701 ? 8.821 -10.554 -28.753 1.00 91.88 701 MET A N 1
ATOM 5632 C CA . MET A 1 701 ? 8.666 -12.003 -28.786 1.00 91.88 701 MET A CA 1
ATOM 5633 C C . MET A 1 701 ? 10.016 -12.683 -28.520 1.00 91.88 701 MET A C 1
ATOM 5635 O O . MET A 1 701 ? 10.947 -12.476 -29.314 1.00 91.88 701 MET A O 1
ATOM 5639 N N . PRO A 1 702 ? 10.148 -13.479 -27.443 1.00 90.38 702 PRO A N 1
ATOM 5640 C CA . PRO A 1 702 ? 11.342 -14.266 -27.167 1.00 90.38 702 PRO A CA 1
ATOM 5641 C C . PRO A 1 702 ? 11.691 -15.203 -28.328 1.00 90.38 702 PRO A C 1
ATOM 5643 O O . PRO A 1 702 ? 10.834 -15.807 -28.969 1.00 90.38 702 PRO A O 1
ATOM 5646 N N . ARG A 1 703 ? 12.985 -15.328 -28.601 1.00 84.69 703 ARG A N 1
ATOM 5647 C CA . ARG A 1 703 ? 13.587 -16.267 -29.541 1.00 84.69 703 ARG A CA 1
ATOM 5648 C C . ARG A 1 703 ? 14.648 -17.046 -28.774 1.00 84.69 703 ARG A C 1
ATOM 5650 O O . ARG A 1 703 ? 15.710 -16.484 -28.483 1.00 84.69 703 ARG A O 1
ATOM 5657 N N . PRO A 1 704 ? 14.399 -18.326 -28.455 1.00 65.12 704 PRO A N 1
ATOM 5658 C CA . PRO A 1 704 ? 15.417 -19.171 -27.856 1.00 65.12 704 PRO A CA 1
ATOM 5659 C C . PRO A 1 704 ? 16.661 -19.121 -28.741 1.00 65.12 704 PRO A C 1
ATOM 5661 O O . PRO A 1 704 ? 16.584 -19.348 -29.955 1.00 65.12 704 PRO A O 1
ATOM 5664 N N . SER A 1 705 ? 17.808 -18.756 -28.169 1.00 54.38 705 SER A N 1
ATOM 5665 C CA . SER A 1 705 ? 19.032 -18.730 -28.959 1.00 54.38 705 SER A CA 1
ATOM 5666 C C . SER A 1 705 ? 19.335 -20.167 -29.404 1.00 54.38 705 SER A C 1
ATOM 5668 O O . SER A 1 705 ? 19.257 -21.107 -28.616 1.00 54.38 705 SER A O 1
ATOM 5670 N N . ARG A 1 706 ? 19.679 -20.378 -30.684 1.00 41.22 706 ARG A N 1
ATOM 5671 C CA . ARG A 1 706 ? 20.039 -21.715 -31.216 1.00 41.22 706 ARG A CA 1
ATOM 5672 C C . ARG A 1 706 ? 21.263 -22.337 -30.517 1.00 41.22 706 ARG A C 1
ATOM 5674 O O . ARG A 1 706 ? 21.636 -23.466 -30.819 1.00 41.22 706 ARG A O 1
ATOM 5681 N N . ARG A 1 707 ? 21.910 -21.605 -29.606 1.00 38.78 707 ARG A N 1
ATOM 5682 C CA . ARG A 1 707 ? 23.002 -22.071 -28.759 1.00 38.78 707 ARG A CA 1
ATOM 5683 C C . ARG A 1 707 ? 22.446 -22.288 -27.354 1.00 38.78 707 ARG A C 1
ATOM 5685 O O . ARG A 1 707 ? 22.280 -21.338 -26.608 1.00 38.78 707 ARG A O 1
ATOM 5692 N N . THR A 1 708 ? 22.243 -23.555 -27.002 1.00 35.78 708 THR A N 1
ATOM 5693 C CA . THR A 1 708 ? 21.843 -24.080 -25.681 1.00 35.78 708 THR A CA 1
ATOM 5694 C C . THR A 1 708 ? 20.333 -24.143 -25.404 1.00 35.78 708 THR A C 1
ATOM 5696 O O . THR A 1 708 ? 19.704 -23.233 -24.879 1.00 35.78 708 THR A O 1
ATOM 5699 N N . SER A 1 709 ? 19.753 -25.305 -25.707 1.00 30.05 709 SER A N 1
ATOM 5700 C CA . SER A 1 709 ? 18.530 -25.795 -25.076 1.00 30.05 709 SER A CA 1
ATOM 5701 C C . SER A 1 709 ? 18.846 -26.201 -23.631 1.00 30.05 709 SER A C 1
ATOM 5703 O O . SER A 1 709 ? 19.317 -27.312 -23.390 1.00 30.05 709 SER A O 1
ATOM 5705 N N . PHE A 1 710 ? 18.612 -25.315 -22.667 1.00 39.28 710 PHE A N 1
ATOM 5706 C CA . PHE A 1 710 ? 18.503 -25.701 -21.261 1.00 39.28 710 PHE A CA 1
ATOM 5707 C C . PHE A 1 710 ? 17.114 -25.315 -20.770 1.00 39.28 710 PHE A C 1
ATOM 5709 O O . PHE A 1 710 ? 16.796 -24.135 -20.649 1.00 39.28 710 PHE A O 1
ATOM 5716 N N . SER A 1 711 ? 16.283 -26.319 -20.483 1.00 35.41 711 SER A N 1
ATOM 5717 C CA . SER A 1 711 ? 15.095 -26.108 -19.662 1.00 35.41 711 SER A CA 1
ATOM 5718 C C . SER A 1 711 ? 15.554 -25.684 -18.261 1.00 35.41 711 SER A C 1
ATOM 5720 O O . SER A 1 711 ? 16.429 -26.353 -17.697 1.00 35.41 711 SER A O 1
ATOM 5722 N N . PRO A 1 712 ? 14.987 -24.633 -17.657 1.00 40.06 712 PRO A N 1
ATOM 5723 C CA . PRO A 1 712 ? 15.308 -24.278 -16.284 1.00 40.06 712 PRO A CA 1
ATOM 5724 C C . PRO A 1 712 ? 14.962 -25.426 -15.323 1.00 40.06 712 PRO A C 1
ATOM 5726 O O . PRO A 1 712 ? 13.832 -25.913 -15.302 1.00 40.06 712 PRO A O 1
ATOM 5729 N N . ALA A 1 713 ? 15.921 -25.849 -14.494 1.00 37.09 713 ALA A N 1
ATOM 5730 C CA . ALA A 1 713 ? 15.752 -26.954 -13.541 1.00 37.09 713 ALA A CA 1
ATOM 5731 C C . ALA A 1 713 ? 14.604 -26.733 -12.528 1.00 37.09 713 ALA A C 1
ATOM 5733 O O . ALA A 1 713 ? 14.055 -27.695 -11.996 1.00 37.09 713 ALA A O 1
ATOM 5734 N N . TRP A 1 714 ? 14.181 -25.484 -12.302 1.00 45.09 714 TRP A N 1
ATOM 5735 C CA . TRP A 1 714 ? 13.052 -25.166 -11.422 1.00 45.09 714 TRP A CA 1
ATOM 5736 C C . TRP A 1 714 ? 11.691 -25.598 -11.997 1.00 45.09 714 TRP A C 1
ATOM 5738 O O . TRP A 1 714 ? 10.761 -25.842 -11.231 1.00 45.09 714 TRP A O 1
ATOM 5748 N N . PHE A 1 715 ? 11.576 -25.782 -13.319 1.00 40.94 715 PHE A N 1
ATOM 5749 C CA . PHE A 1 715 ? 10.339 -26.245 -13.954 1.00 40.94 715 PHE A CA 1
ATOM 5750 C C . PHE A 1 715 ? 10.117 -27.756 -13.764 1.00 40.94 715 PHE A C 1
ATOM 5752 O O . PHE A 1 715 ? 8.983 -28.205 -13.630 1.00 40.94 715 PHE A O 1
ATOM 5759 N N . GLN A 1 716 ? 11.189 -28.553 -13.648 1.00 35.59 716 GLN A N 1
ATOM 5760 C CA . GLN A 1 716 ? 11.061 -29.988 -13.348 1.00 35.59 716 GLN A CA 1
ATOM 5761 C C . GLN A 1 716 ? 10.628 -30.266 -11.900 1.00 35.59 716 GLN A C 1
ATOM 5763 O O . GLN A 1 716 ? 9.994 -31.283 -11.635 1.00 35.59 716 GLN A O 1
ATOM 5768 N N . SER A 1 717 ? 10.895 -29.338 -10.978 1.00 35.38 717 SER A N 1
ATOM 5769 C CA . SER A 1 717 ? 10.439 -29.418 -9.583 1.00 35.38 717 SER A CA 1
ATOM 5770 C C . SER A 1 717 ? 8.914 -29.253 -9.447 1.00 35.38 717 SER A C 1
ATOM 5772 O O . SER A 1 717 ? 8.291 -29.890 -8.602 1.00 35.38 717 SER A O 1
ATOM 5774 N N . LEU A 1 718 ? 8.282 -28.471 -10.332 1.00 34.19 718 LEU A N 1
ATOM 5775 C CA . LEU A 1 718 ? 6.837 -28.192 -10.307 1.00 34.19 718 LEU A CA 1
ATOM 5776 C C . LEU A 1 718 ? 5.965 -29.291 -10.935 1.00 34.19 718 LEU A C 1
ATOM 5778 O O . LEU A 1 718 ? 4.782 -29.376 -10.619 1.00 34.19 718 LEU A O 1
ATOM 5782 N N . ILE A 1 719 ? 6.530 -30.153 -11.784 1.00 37.56 719 ILE A N 1
ATOM 5783 C CA . ILE A 1 719 ? 5.789 -31.232 -12.470 1.00 37.56 719 ILE A CA 1
ATOM 5784 C C . ILE A 1 719 ? 5.889 -32.568 -11.698 1.00 37.56 719 ILE A C 1
ATOM 5786 O O . ILE A 1 719 ? 5.179 -33.527 -11.987 1.00 37.56 719 ILE A O 1
ATOM 5790 N N . GLY A 1 720 ? 6.719 -32.636 -10.651 1.00 31.25 720 GLY A N 1
ATOM 5791 C CA . GLY A 1 720 ? 6.979 -33.860 -9.889 1.00 31.25 720 GLY A CA 1
ATOM 5792 C C . GLY A 1 720 ? 5.835 -34.379 -9.008 1.00 31.25 720 GLY A C 1
ATOM 5793 O O . GLY A 1 720 ? 5.985 -35.458 -8.438 1.00 31.25 720 GLY A O 1
ATOM 5794 N N . HIS A 1 721 ? 4.706 -33.673 -8.874 1.00 35.00 721 HIS A N 1
ATOM 5795 C CA . HIS A 1 721 ? 3.557 -34.097 -8.059 1.00 35.00 721 HIS A CA 1
ATOM 5796 C C . HIS A 1 721 ? 2.227 -33.896 -8.806 1.00 35.00 721 HIS A C 1
ATOM 5798 O O . HIS A 1 721 ? 1.505 -32.942 -8.548 1.00 35.00 721 HIS A O 1
ATOM 5804 N N . HIS A 1 722 ? 1.914 -34.789 -9.751 1.00 31.97 722 HIS A N 1
ATOM 5805 C CA . HIS A 1 722 ? 0.624 -35.493 -9.864 1.00 31.97 722 HIS A CA 1
ATOM 5806 C C . HIS A 1 722 ? 0.503 -36.252 -11.199 1.00 31.97 722 HIS A C 1
ATOM 5808 O O . HIS A 1 722 ? 0.923 -35.780 -12.247 1.00 31.97 722 HIS A O 1
ATOM 5814 N N . MET A 1 723 ? -0.176 -37.404 -11.122 1.00 26.70 723 MET A N 1
ATOM 5815 C CA . MET A 1 723 ? -0.620 -38.309 -12.196 1.00 26.70 723 MET A CA 1
ATOM 5816 C C . MET A 1 723 ? 0.385 -39.364 -12.681 1.00 26.70 723 MET A C 1
ATOM 5818 O O . MET A 1 723 ? 0.938 -39.301 -13.775 1.00 26.70 723 MET A O 1
ATOM 5822 N N . SER A 1 724 ? 0.488 -40.445 -11.904 1.00 29.14 724 SER A N 1
ATOM 5823 C CA . SER A 1 724 ? 0.664 -41.778 -12.478 1.00 29.14 724 SER A CA 1
ATOM 5824 C C . SER A 1 724 ? -0.571 -42.123 -13.323 1.00 29.14 724 SER A C 1
ATOM 5826 O O . SER A 1 724 ? -1.657 -42.369 -12.801 1.00 29.14 724 SER A O 1
ATOM 5828 N N . LEU A 1 725 ? -0.423 -42.129 -14.648 1.00 28.77 725 LEU A N 1
ATOM 5829 C CA . LEU A 1 725 ? -1.383 -42.778 -15.542 1.00 28.77 725 LEU A CA 1
ATOM 5830 C C . LEU A 1 725 ? -0.935 -44.229 -15.802 1.00 28.77 725 LEU A C 1
ATOM 5832 O O . LEU A 1 725 ? 0.269 -44.471 -15.916 1.00 28.77 725 LEU A O 1
ATOM 5836 N N . PRO A 1 726 ? -1.860 -45.206 -15.893 1.00 28.97 726 PRO A N 1
ATOM 5837 C CA . PRO A 1 726 ? -1.508 -46.613 -16.068 1.00 28.97 726 PRO A CA 1
ATOM 5838 C C . PRO A 1 726 ? -0.865 -46.877 -17.432 1.00 28.97 726 PRO A C 1
ATOM 5840 O O . PRO A 1 726 ? -1.239 -46.286 -18.447 1.00 28.97 726 PRO A O 1
ATOM 5843 N N . SER A 1 727 ? 0.081 -47.813 -17.449 1.00 27.25 727 SER A N 1
ATOM 5844 C CA . SER A 1 727 ? 0.784 -48.282 -18.638 1.00 27.25 727 SER A CA 1
ATOM 5845 C C . SER A 1 727 ? -0.171 -48.813 -19.718 1.00 27.25 727 SER A C 1
ATOM 5847 O O . SER A 1 727 ? -1.114 -49.562 -19.457 1.00 27.25 727 SER A O 1
ATOM 5849 N N . ARG A 1 728 ? 0.101 -48.426 -20.971 1.00 28.30 728 ARG A N 1
ATOM 5850 C CA . ARG A 1 728 ? -0.549 -48.966 -22.171 1.00 28.30 728 ARG A CA 1
ATOM 5851 C C . ARG A 1 728 ? -0.272 -50.466 -22.290 1.00 28.30 728 ARG A C 1
ATOM 5853 O O . ARG A 1 728 ? 0.885 -50.876 -22.344 1.00 28.30 728 ARG A O 1
ATOM 5860 N N . ARG A 1 729 ? -1.343 -51.258 -22.410 1.00 28.41 729 ARG A N 1
ATOM 5861 C CA . ARG A 1 729 ? -1.298 -52.625 -22.943 1.00 28.41 729 ARG A CA 1
ATOM 5862 C C . ARG A 1 729 ? -0.792 -52.602 -24.385 1.00 28.41 729 ARG A C 1
ATOM 5864 O O . ARG A 1 729 ? -1.271 -51.825 -25.210 1.00 28.41 729 ARG A O 1
ATOM 5871 N N . THR A 1 730 ? 0.158 -53.484 -24.644 1.00 32.19 730 THR A N 1
ATOM 5872 C CA . THR A 1 730 ? 0.586 -53.979 -25.948 1.00 32.19 730 THR A CA 1
ATOM 5873 C C . THR A 1 730 ? -0.604 -54.522 -26.743 1.00 32.19 730 THR A C 1
ATOM 5875 O O . THR A 1 730 ? -1.414 -55.285 -26.221 1.00 32.19 730 THR A O 1
ATOM 5878 N N . ILE A 1 731 ? -0.694 -54.131 -28.014 1.00 31.02 731 ILE A N 1
ATOM 5879 C CA . ILE A 1 731 ? -1.410 -54.882 -29.045 1.00 31.02 731 ILE A CA 1
ATOM 5880 C C . ILE A 1 731 ? -0.323 -55.370 -29.999 1.00 31.02 731 ILE A C 1
ATOM 5882 O O . ILE A 1 731 ? 0.256 -54.580 -30.743 1.00 31.02 731 ILE A O 1
ATOM 5886 N N . GLU A 1 732 ? -0.007 -56.656 -29.893 1.00 32.47 732 GLU A N 1
ATOM 5887 C CA . GLU A 1 732 ? 0.660 -57.426 -30.939 1.00 32.47 732 GLU A CA 1
ATOM 5888 C C . GLU A 1 732 ? -0.319 -57.616 -32.101 1.00 32.47 732 GLU A C 1
ATOM 5890 O O . GLU A 1 732 ? -1.507 -57.837 -31.875 1.00 32.47 732 GLU A O 1
ATOM 5895 N N . ASN A 1 733 ? 0.175 -57.545 -33.333 1.00 35.81 733 ASN A N 1
ATOM 5896 C CA . ASN A 1 733 ? -0.483 -58.111 -34.505 1.00 35.81 733 ASN A CA 1
ATOM 5897 C C . ASN A 1 733 ? 0.594 -58.438 -35.542 1.00 35.81 733 ASN A C 1
ATOM 5899 O O . ASN A 1 733 ? 1.276 -57.518 -35.989 1.00 35.81 733 ASN A O 1
ATOM 5903 N N . GLY A 1 734 ? 0.644 -59.707 -35.960 1.00 31.95 734 GLY A N 1
ATOM 5904 C CA . GLY A 1 734 ? 1.285 -60.151 -37.205 1.00 31.95 734 GLY A CA 1
ATOM 5905 C C . GLY A 1 734 ? 2.768 -60.442 -37.111 1.00 31.95 734 GLY A C 1
ATOM 5906 O O . GLY A 1 734 ? 3.547 -59.467 -37.113 1.00 31.95 734 GLY A O 1
#